Protein AF-A0A0D2MSU4-F1 (afdb_monomer_lite)

Structure (mmCIF, N/CA/C/O backbone):
data_AF-A0A0D2MSU4-F1
#
_entry.id   AF-A0A0D2MSU4-F1
#
loop_
_atom_site.group_PDB
_atom_site.id
_atom_site.type_symbol
_atom_site.label_atom_id
_atom_site.label_alt_id
_atom_site.label_comp_id
_atom_site.label_asym_id
_atom_site.label_entity_id
_atom_site.label_seq_id
_atom_site.pdbx_PDB_ins_code
_atom_site.Cartn_x
_atom_site.Cartn_y
_atom_site.Cartn_z
_atom_site.occupancy
_atom_site.B_iso_or_equiv
_atom_site.auth_seq_id
_atom_site.auth_comp_id
_atom_site.auth_asym_id
_atom_site.auth_atom_id
_atom_site.pdbx_PDB_model_num
ATOM 1 N N . MET A 1 1 ? -20.480 -13.169 11.566 1.00 88.62 1 MET A N 1
ATOM 2 C CA . MET A 1 1 ? -20.656 -11.950 12.382 1.00 88.62 1 MET A CA 1
ATOM 3 C C . MET A 1 1 ? -21.641 -11.047 11.674 1.00 88.62 1 MET A C 1
ATOM 5 O O . MET A 1 1 ? -21.596 -10.986 10.453 1.00 88.62 1 MET A O 1
ATOM 9 N N . VAL A 1 2 ? -22.522 -10.389 12.413 1.00 90.00 2 VAL A N 1
ATOM 10 C CA . VAL A 1 2 ? -23.529 -9.470 11.877 1.00 90.00 2 VAL A CA 1
ATOM 11 C C . VAL A 1 2 ? -23.291 -8.099 12.491 1.00 90.00 2 VAL A C 1
ATOM 13 O O . VAL A 1 2 ? -23.086 -8.006 13.702 1.00 90.00 2 VAL A O 1
ATOM 16 N N . ILE A 1 3 ? -23.256 -7.065 11.654 1.00 89.81 3 ILE A N 1
ATOM 17 C CA . ILE A 1 3 ? -22.955 -5.690 12.057 1.00 89.81 3 ILE A CA 1
ATOM 18 C C . ILE A 1 3 ? -24.075 -4.762 11.588 1.00 89.81 3 ILE A C 1
ATOM 20 O O . ILE A 1 3 ? -24.537 -4.867 10.451 1.00 89.81 3 ILE A O 1
ATOM 24 N N . ASP A 1 4 ? -24.488 -3.847 12.463 1.00 87.75 4 ASP A N 1
ATOM 25 C CA . ASP A 1 4 ? -25.477 -2.815 12.147 1.00 87.75 4 ASP A CA 1
ATOM 26 C C . ASP A 1 4 ? -24.886 -1.657 11.313 1.00 87.75 4 ASP A C 1
ATOM 28 O O . ASP A 1 4 ? -23.674 -1.535 11.120 1.00 87.75 4 ASP A O 1
ATOM 32 N N . LYS A 1 5 ? -25.729 -0.726 10.856 1.00 83.56 5 LYS A N 1
ATOM 33 C CA . LYS A 1 5 ? -25.288 0.471 10.108 1.00 83.56 5 LYS A CA 1
ATOM 34 C C . LYS A 1 5 ? -24.359 1.417 10.890 1.00 83.56 5 LYS A C 1
ATOM 36 O O . LYS A 1 5 ? -23.713 2.274 10.288 1.00 83.56 5 LYS A O 1
ATOM 41 N N . LYS A 1 6 ? -24.319 1.307 12.222 1.00 84.56 6 LYS A N 1
ATOM 42 C CA . LYS A 1 6 ? -23.484 2.116 13.125 1.00 84.56 6 LYS A CA 1
ATOM 43 C C . LYS A 1 6 ? -22.142 1.441 13.435 1.00 84.56 6 LYS A C 1
ATOM 45 O O . LYS A 1 6 ? -21.287 2.080 14.041 1.00 84.56 6 LYS A O 1
ATOM 50 N N . GLY A 1 7 ? -21.932 0.197 13.002 1.00 87.31 7 GLY A N 1
ATOM 51 C CA . GLY A 1 7 ? -20.722 -0.571 13.277 1.00 87.31 7 GLY A CA 1
ATOM 52 C C . GLY A 1 7 ? -20.776 -1.398 14.562 1.00 87.31 7 GLY A C 1
ATOM 53 O O . GLY A 1 7 ? -19.729 -1.868 14.999 1.00 87.31 7 GLY A O 1
ATOM 54 N N . ARG A 1 8 ? -21.943 -1.592 15.182 1.00 90.69 8 ARG A N 1
ATOM 55 C CA . ARG A 1 8 ? -22.113 -2.440 16.374 1.00 90.69 8 ARG A CA 1
ATOM 56 C C . ARG A 1 8 ? -22.271 -3.898 15.977 1.00 90.69 8 ARG A C 1
ATOM 58 O O . ARG A 1 8 ? -22.972 -4.210 15.014 1.00 90.69 8 ARG A O 1
ATOM 65 N N . ILE A 1 9 ? -21.629 -4.790 16.723 1.00 92.25 9 ILE A N 1
ATOM 66 C CA . ILE A 1 9 ? -21.675 -6.228 16.463 1.00 92.25 9 ILE A CA 1
ATOM 67 C C . ILE A 1 9 ? -22.970 -6.788 17.057 1.00 92.25 9 ILE A C 1
ATOM 69 O O . ILE A 1 9 ? -23.036 -7.048 18.246 1.00 92.25 9 ILE A O 1
ATOM 73 N N . GLN A 1 10 ? -24.003 -7.007 16.243 1.00 91.25 10 GLN A N 1
ATOM 74 C CA . GLN A 1 10 ? -25.264 -7.585 16.730 1.00 91.25 10 GLN A CA 1
ATOM 75 C C . GLN A 1 10 ? -25.135 -9.079 17.046 1.00 91.25 10 GLN A C 1
ATOM 77 O O . GLN A 1 10 ? -25.760 -9.590 17.969 1.00 91.25 10 GLN A O 1
ATOM 82 N N . TYR A 1 11 ? -24.315 -9.795 16.272 1.00 90.81 11 TYR A N 1
ATOM 83 C CA . TYR A 1 11 ? -24.129 -11.232 16.441 1.00 90.81 11 TYR A CA 1
ATOM 84 C C . TYR A 1 11 ? -22.709 -11.662 16.084 1.00 90.81 11 TYR A C 1
ATOM 86 O O . TYR A 1 11 ? -22.161 -11.288 15.041 1.00 90.81 11 TYR A O 1
ATOM 94 N N . ALA A 1 12 ? -22.131 -12.539 16.900 1.00 91.69 12 ALA A N 1
ATOM 95 C CA . ALA A 1 12 ? -20.870 -13.204 16.620 1.00 91.69 12 ALA A CA 1
ATOM 96 C C . ALA A 1 12 ? -20.952 -14.689 16.984 1.00 91.69 12 ALA A C 1
ATOM 98 O O . ALA A 1 12 ? -21.490 -15.073 18.016 1.00 91.69 12 ALA A O 1
ATOM 99 N N . THR A 1 13 ? -20.380 -15.534 16.131 1.00 93.06 13 THR A N 1
ATOM 100 C CA . THR A 1 13 ? -20.269 -16.974 16.392 1.00 93.06 13 THR A CA 1
ATOM 101 C C . THR A 1 13 ? -19.260 -17.241 17.509 1.00 93.06 13 THR A C 1
ATOM 103 O O . THR A 1 13 ? -18.229 -16.564 17.569 1.00 93.06 13 THR A O 1
ATOM 106 N N . SER A 1 14 ? -19.460 -18.301 18.294 1.00 93.38 14 SER A N 1
ATOM 107 C CA . SER A 1 14 ? -18.513 -18.735 19.337 1.00 93.38 14 SER A CA 1
ATOM 108 C C . SER A 1 14 ? -17.107 -19.047 18.800 1.00 93.38 14 SER A C 1
ATOM 110 O O . SER A 1 14 ? -16.115 -18.834 19.495 1.00 93.38 14 SER A O 1
ATOM 112 N N . ALA A 1 15 ? -16.990 -19.514 17.551 1.00 92.75 15 ALA A N 1
ATOM 113 C CA . ALA A 1 15 ? -15.703 -19.727 16.885 1.00 92.75 15 ALA A CA 1
ATOM 114 C C . ALA A 1 15 ? -14.920 -18.412 16.711 1.00 92.75 15 ALA A C 1
ATOM 116 O O . ALA A 1 15 ? -13.762 -18.331 17.109 1.00 92.75 15 ALA A O 1
ATOM 117 N N . LEU A 1 16 ? -15.574 -17.365 16.197 1.00 91.81 16 LEU A N 1
ATOM 118 C CA . LEU A 1 16 ? -14.992 -16.023 16.075 1.00 91.81 16 LEU A CA 1
ATOM 119 C C . LEU A 1 16 ? -14.619 -15.427 17.441 1.00 91.81 16 LEU A C 1
ATOM 121 O O . LEU A 1 16 ? -13.553 -14.833 17.576 1.00 91.81 16 LEU A O 1
ATOM 125 N N . ALA A 1 17 ? -15.474 -15.605 18.450 1.00 93.31 17 ALA A N 1
ATOM 126 C CA . ALA A 1 17 ? -15.225 -15.117 19.804 1.00 93.31 17 ALA A CA 1
ATOM 127 C C . ALA A 1 17 ? -13.957 -15.746 20.411 1.00 93.31 17 ALA A C 1
ATOM 129 O O . ALA A 1 17 ? -13.040 -15.025 20.807 1.00 93.31 17 ALA A O 1
ATOM 130 N N . ARG A 1 18 ? -13.837 -17.082 20.348 1.00 93.31 18 ARG A N 1
ATOM 131 C CA . ARG A 1 18 ? -12.620 -17.815 20.746 1.00 93.31 18 ARG A CA 1
ATOM 132 C C . ARG A 1 18 ? -11.392 -17.360 19.968 1.00 93.31 18 ARG A C 1
ATOM 134 O O . ARG A 1 18 ? -10.329 -17.168 20.547 1.00 93.31 18 ARG A O 1
ATOM 141 N N . MET A 1 19 ? -11.548 -17.156 18.664 1.00 91.19 19 MET A N 1
ATOM 142 C CA . MET A 1 19 ? -10.471 -16.723 17.783 1.00 91.19 19 MET A CA 1
ATOM 143 C C . MET A 1 19 ? -9.915 -15.340 18.174 1.00 91.19 19 MET A C 1
ATOM 145 O O . MET A 1 19 ? -8.698 -15.151 18.194 1.00 91.19 19 MET A O 1
ATOM 149 N N . LEU A 1 20 ? -10.792 -14.393 18.523 1.00 92.69 20 LEU A N 1
ATOM 150 C CA . LEU A 1 20 ? -10.414 -13.048 18.971 1.00 92.69 20 LEU A CA 1
ATOM 151 C C . LEU A 1 20 ? -10.059 -12.976 20.467 1.00 92.69 20 LEU A C 1
ATOM 153 O O . LEU A 1 20 ? -9.524 -11.964 20.915 1.00 92.69 20 LEU A O 1
ATOM 157 N N . GLY A 1 21 ? -10.323 -14.034 21.235 1.00 93.81 21 GLY A N 1
ATOM 158 C CA . GLY A 1 21 ? -10.077 -14.075 22.677 1.00 93.81 21 GLY A CA 1
ATOM 159 C C . GLY A 1 21 ? -11.101 -13.295 23.506 1.00 93.81 21 GLY A C 1
ATOM 160 O O . GLY A 1 21 ? -10.775 -12.870 24.608 1.00 93.81 21 GLY A O 1
ATOM 161 N N . TYR A 1 22 ? -12.318 -13.095 22.990 1.00 94.62 22 TYR A N 1
ATOM 162 C CA . TYR A 1 22 ? -13.421 -12.480 23.734 1.00 94.62 22 TYR A CA 1
ATOM 163 C C . TYR A 1 22 ? -14.465 -13.536 24.128 1.00 94.62 22 TYR A C 1
ATOM 165 O O . TYR A 1 22 ? -14.762 -14.428 23.330 1.00 94.62 22 TYR A O 1
ATOM 173 N N . PRO A 1 23 ? -15.102 -13.419 25.305 1.00 94.00 23 PRO A N 1
ATOM 174 C CA . PRO A 1 23 ? -16.385 -14.059 25.574 1.00 94.00 23 PRO A CA 1
ATOM 175 C C . PRO A 1 23 ? -17.420 -13.650 24.517 1.00 94.00 23 PRO A C 1
ATOM 177 O O . PRO A 1 23 ? -17.495 -12.478 24.145 1.00 94.00 23 PRO A O 1
ATOM 180 N N . THR A 1 24 ? -18.256 -14.582 24.050 1.00 92.69 24 THR A N 1
ATOM 181 C CA . THR A 1 24 ? -19.247 -14.311 22.987 1.00 92.69 24 THR A CA 1
ATOM 182 C C . THR A 1 24 ? -20.182 -13.154 23.345 1.00 92.69 24 THR A C 1
ATOM 184 O O . THR A 1 24 ? -20.391 -12.271 22.519 1.00 92.69 24 THR A O 1
ATOM 187 N N . ALA A 1 25 ? -20.669 -13.118 24.593 1.00 91.81 25 ALA A N 1
ATOM 188 C CA . ALA A 1 25 ? -21.523 -12.043 25.098 1.00 91.81 25 ALA A CA 1
ATOM 189 C C . ALA A 1 25 ? -20.804 -10.684 25.118 1.00 91.81 25 ALA A C 1
ATOM 191 O O . ALA A 1 25 ? -21.402 -9.658 24.806 1.00 91.81 25 ALA A O 1
ATOM 192 N N . GLN A 1 26 ? -19.505 -10.672 25.438 1.00 93.56 26 GLN A N 1
ATOM 193 C CA . GLN A 1 26 ? -18.707 -9.451 25.394 1.00 93.56 26 GLN A CA 1
ATOM 194 C C . GLN A 1 26 ? -18.516 -8.982 23.951 1.00 93.56 26 GLN A C 1
ATOM 196 O O . GLN A 1 26 ? -18.677 -7.799 23.678 1.00 93.56 26 GLN A O 1
ATOM 201 N N . LEU A 1 27 ? -18.225 -9.894 23.019 1.00 92.38 27 LEU A N 1
ATOM 202 C CA . LEU A 1 27 ? -17.990 -9.549 21.618 1.00 92.38 27 LEU A CA 1
ATOM 203 C C . LEU A 1 27 ? -19.222 -8.914 20.951 1.00 92.38 27 LEU A C 1
ATOM 205 O O . LEU A 1 27 ? -19.061 -7.976 20.178 1.00 92.38 27 LEU A O 1
ATOM 209 N N . SER A 1 28 ? -20.437 -9.367 21.276 1.00 91.69 28 SER A N 1
ATOM 210 C CA . SER A 1 28 ? -21.687 -8.740 20.809 1.00 91.69 28 SER A CA 1
ATOM 211 C C . SER A 1 28 ? -21.981 -7.370 21.436 1.00 91.69 28 SER A C 1
ATOM 213 O O . SER A 1 28 ? -22.859 -6.652 20.978 1.00 91.69 28 SER A O 1
ATOM 215 N N . MET A 1 29 ? -21.267 -6.979 22.493 1.00 91.12 29 MET A N 1
ATOM 216 C CA . MET A 1 29 ? -21.374 -5.632 23.069 1.00 91.12 29 MET A CA 1
ATOM 217 C C . MET A 1 29 ? -20.317 -4.669 22.513 1.00 91.12 29 MET A C 1
ATOM 219 O O . MET A 1 29 ? -20.349 -3.477 22.819 1.00 91.12 29 MET A O 1
ATOM 223 N N . LEU A 1 30 ? -19.376 -5.162 21.702 1.00 92.75 30 LEU A N 1
ATOM 224 C CA . LEU A 1 30 ? -18.319 -4.348 21.112 1.00 92.75 30 LEU A CA 1
ATOM 225 C C . LEU A 1 30 ? -18.748 -3.724 19.779 1.00 92.75 30 LEU A C 1
ATOM 227 O O . LEU A 1 30 ? -19.584 -4.233 19.030 1.00 92.75 30 LEU A O 1
ATOM 231 N N . GLU A 1 31 ? -18.099 -2.611 19.454 1.00 91.38 31 GLU A N 1
ATOM 232 C CA . GLU A 1 31 ? -18.124 -2.038 18.113 1.00 91.38 31 GLU A CA 1
ATOM 233 C C . GLU A 1 31 ? -17.025 -2.656 17.243 1.00 91.38 31 GLU A C 1
ATOM 235 O O . GLU A 1 31 ? -15.963 -3.053 17.728 1.00 91.38 31 GLU A O 1
ATOM 240 N N . LEU A 1 32 ? -17.230 -2.660 15.925 1.00 90.25 32 LEU A N 1
ATOM 241 C CA . LEU A 1 32 ? -16.237 -3.089 14.940 1.00 90.25 32 LEU A CA 1
ATOM 242 C C . LEU A 1 32 ? -14.903 -2.347 15.115 1.00 90.25 32 LEU A C 1
ATOM 244 O O . LEU A 1 32 ? -13.836 -2.931 14.949 1.00 90.25 32 LEU A O 1
ATOM 248 N N . SER A 1 33 ? -14.961 -1.068 15.490 1.00 89.69 33 SER A N 1
ATOM 249 C CA . SER A 1 33 ? -13.788 -0.229 15.750 1.00 89.69 33 SER A CA 1
ATOM 250 C C . SER A 1 33 ? -12.893 -0.768 16.876 1.00 89.69 33 SER A C 1
ATOM 252 O O . SER A 1 33 ? -11.695 -0.493 16.867 1.00 89.69 33 SER A O 1
ATOM 254 N N . ALA A 1 34 ? -13.442 -1.560 17.806 1.00 89.88 34 ALA A N 1
ATOM 255 C CA . ALA A 1 34 ? -12.707 -2.157 18.919 1.00 89.88 34 ALA A CA 1
ATOM 256 C C . ALA A 1 34 ? -11.925 -3.418 18.520 1.00 89.88 34 ALA A C 1
ATOM 258 O O . ALA A 1 34 ? -10.926 -3.732 19.155 1.00 89.88 34 ALA A O 1
ATOM 259 N N . ILE A 1 35 ? -12.347 -4.123 17.465 1.00 91.94 35 ILE A N 1
ATOM 260 C CA . ILE A 1 35 ? -11.702 -5.360 16.981 1.00 91.94 35 ILE A CA 1
ATOM 261 C C . ILE A 1 35 ? -10.887 -5.145 15.699 1.00 91.94 35 ILE A C 1
ATOM 263 O O . ILE A 1 35 ? -10.420 -6.101 15.079 1.00 91.94 35 ILE A O 1
ATOM 267 N N . VAL A 1 36 ? -10.708 -3.890 15.282 1.00 91.62 36 VAL A N 1
ATOM 268 C CA . VAL A 1 36 ? -9.938 -3.502 14.098 1.00 91.62 36 VAL A CA 1
ATOM 269 C C . VAL A 1 36 ? -8.797 -2.573 14.528 1.00 91.62 36 VAL A C 1
ATOM 271 O O . VAL A 1 36 ? -9.050 -1.558 15.177 1.00 91.62 36 VAL A O 1
ATOM 274 N N . PRO A 1 37 ? -7.536 -2.863 14.157 1.00 90.50 37 PRO A N 1
ATOM 275 C CA . PRO A 1 37 ? -6.403 -2.052 14.570 1.00 90.50 37 PRO A CA 1
ATOM 276 C C . PRO A 1 37 ? -6.451 -0.634 13.962 1.00 90.50 37 PRO A C 1
ATOM 278 O O . PRO A 1 37 ? -6.995 -0.429 12.868 1.00 90.50 37 PRO A O 1
ATOM 281 N N . PRO A 1 38 ? -5.851 0.367 14.629 1.00 89.19 38 PRO A N 1
ATOM 282 C CA . PRO A 1 38 ? -5.642 1.690 14.047 1.00 89.19 38 PRO A CA 1
ATOM 283 C C . PRO A 1 38 ? -4.793 1.629 12.764 1.00 89.19 38 PRO A C 1
ATOM 285 O O . PRO A 1 38 ? -3.900 0.787 12.679 1.00 89.19 38 PRO A O 1
ATOM 288 N N . PRO A 1 39 ? -5.014 2.518 11.775 1.00 90.56 39 PRO A N 1
ATOM 289 C CA . PRO A 1 39 ? -6.011 3.592 11.731 1.00 90.56 39 PRO A CA 1
ATOM 290 C C . PRO A 1 39 ? -7.396 3.106 11.279 1.00 90.56 39 PRO A C 1
ATOM 292 O O . PRO A 1 39 ? -8.356 3.876 11.260 1.00 90.56 39 PRO A O 1
ATOM 295 N N . TYR A 1 40 ? -7.513 1.843 10.867 1.00 90.19 40 TYR A N 1
ATOM 296 C CA . TYR A 1 40 ? -8.714 1.336 10.220 1.00 90.19 40 TYR A CA 1
ATOM 297 C C . TYR A 1 40 ? -9.932 1.433 11.138 1.00 90.19 40 TYR A C 1
ATOM 299 O O . TYR A 1 40 ? -10.975 1.879 10.667 1.00 90.19 40 TYR A O 1
ATOM 307 N N . GLY A 1 41 ? -9.812 1.125 12.433 1.00 88.94 41 GLY A N 1
ATOM 308 C CA . GLY A 1 41 ? -10.921 1.257 13.388 1.00 88.94 41 GLY A CA 1
ATOM 309 C C . GLY A 1 41 ? -11.545 2.662 13.409 1.00 88.94 41 GLY A C 1
ATOM 310 O O . GLY A 1 41 ? -12.767 2.795 13.414 1.00 88.94 41 GLY A O 1
ATOM 311 N N . GLN A 1 42 ? -10.726 3.716 13.315 1.00 89.62 42 GLN A N 1
ATOM 312 C CA . GLN A 1 42 ? -11.190 5.107 13.268 1.00 89.62 42 GLN A CA 1
ATOM 313 C C . GLN A 1 42 ? -11.759 5.512 11.898 1.00 89.62 42 GLN A C 1
ATOM 315 O O . GLN A 1 42 ? -12.607 6.399 11.825 1.00 89.62 42 GLN A O 1
ATOM 320 N N . LEU A 1 43 ? -11.297 4.885 10.811 1.00 88.31 43 LEU A N 1
ATOM 321 C CA . LEU A 1 43 ? -11.725 5.194 9.440 1.00 88.31 43 LEU A CA 1
ATOM 322 C C . LEU A 1 43 ? -13.032 4.485 9.035 1.00 88.31 43 LEU A C 1
ATOM 324 O O . LEU A 1 43 ? -13.739 4.966 8.145 1.00 88.31 43 LEU A O 1
ATOM 328 N N . HIS A 1 44 ? -13.385 3.375 9.692 1.00 86.25 44 HIS A N 1
ATOM 329 C CA . HIS A 1 44 ? -14.558 2.557 9.355 1.00 86.25 44 HIS A CA 1
ATOM 330 C C . HIS A 1 44 ? -15.902 3.304 9.337 1.00 86.25 44 HIS A C 1
ATOM 332 O O . HIS A 1 44 ? -16.656 3.077 8.390 1.00 86.25 44 HIS A O 1
ATOM 338 N N . PRO A 1 45 ? -16.210 4.240 10.258 1.00 84.25 45 PRO A N 1
ATOM 339 C CA . PRO A 1 45 ? -17.454 5.010 10.182 1.00 84.25 45 PRO A CA 1
ATOM 340 C C . PRO A 1 45 ? -17.618 5.781 8.862 1.00 84.25 45 PRO A C 1
ATOM 342 O O . PRO A 1 45 ? -18.737 5.980 8.395 1.00 84.25 45 PRO A O 1
ATOM 345 N N . GLY A 1 46 ? -16.513 6.206 8.237 1.00 82.38 46 GLY A N 1
ATOM 346 C CA . GLY A 1 46 ? -16.534 6.815 6.905 1.00 82.38 46 GLY A CA 1
ATOM 347 C C . GLY A 1 46 ? -16.798 5.792 5.799 1.00 82.38 46 GLY A C 1
ATOM 348 O O . GLY A 1 46 ? -17.576 6.060 4.889 1.00 82.38 46 GLY A O 1
ATOM 349 N N . TYR A 1 47 ? -16.203 4.601 5.898 1.00 82.44 47 TYR A N 1
ATOM 350 C CA . TYR A 1 47 ? -16.380 3.528 4.915 1.00 82.44 47 TYR A CA 1
ATOM 351 C C . TYR A 1 47 ? -17.789 2.924 4.921 1.00 82.44 47 TYR A C 1
ATOM 353 O O . TYR A 1 47 ? -18.287 2.550 3.862 1.00 82.44 47 TYR A O 1
ATOM 361 N N . MET A 1 48 ? -18.455 2.875 6.078 1.00 80.25 48 MET A N 1
ATOM 362 C CA . MET A 1 48 ? -19.821 2.343 6.194 1.00 80.25 48 MET A CA 1
ATOM 363 C C . MET A 1 48 ? -20.885 3.246 5.551 1.00 80.25 48 MET A C 1
ATOM 365 O O . MET A 1 48 ? -21.948 2.761 5.178 1.00 80.25 48 MET A O 1
ATOM 369 N N . LYS A 1 49 ? -20.599 4.540 5.352 1.00 79.44 49 LYS A N 1
ATOM 370 C CA . LYS A 1 49 ? -21.502 5.463 4.639 1.00 79.44 49 LYS A CA 1
ATOM 371 C C . LYS A 1 49 ? -21.464 5.291 3.118 1.00 79.44 49 LYS A C 1
ATOM 373 O O . LYS A 1 49 ? -22.419 5.647 2.442 1.00 79.44 49 LYS A O 1
ATOM 378 N N . ASP A 1 50 ? -20.372 4.739 2.592 1.00 70.12 50 ASP A N 1
ATOM 379 C CA . ASP A 1 50 ? -20.058 4.666 1.159 1.00 70.12 50 ASP A CA 1
ATOM 380 C C . ASP A 1 50 ? -20.125 3.218 0.617 1.00 70.12 50 ASP A C 1
ATOM 382 O O . ASP A 1 50 ? -19.437 2.855 -0.340 1.00 70.12 50 ASP A O 1
ATOM 386 N N . LEU A 1 51 ? -20.956 2.357 1.218 1.00 72.00 51 LEU A N 1
ATOM 387 C CA . LEU A 1 51 ? -21.038 0.934 0.853 1.00 72.00 51 LEU A CA 1
ATOM 388 C C . LEU A 1 51 ? -21.597 0.680 -0.560 1.00 72.00 51 LEU A C 1
ATOM 390 O O . LEU A 1 51 ? -21.309 -0.368 -1.140 1.00 72.00 51 LEU A O 1
ATOM 394 N N . SER A 1 52 ? -22.336 1.631 -1.140 1.00 63.34 52 SER A N 1
ATOM 395 C CA . SER A 1 52 ? -22.908 1.522 -2.492 1.00 63.34 52 SER A CA 1
ATOM 396 C C . SER A 1 52 ? -21.868 1.618 -3.611 1.00 63.34 52 SER A C 1
ATOM 398 O O . SER A 1 52 ? -22.106 1.136 -4.716 1.00 63.34 52 SER A O 1
ATOM 400 N N . LYS A 1 53 ? -20.700 2.215 -3.346 1.00 76.88 53 LYS A N 1
ATOM 401 C CA . LYS A 1 53 ? -19.628 2.331 -4.340 1.00 76.88 53 LYS A CA 1
ATOM 402 C C . LYS A 1 53 ? -18.893 0.993 -4.487 1.00 76.88 53 LYS A C 1
ATOM 404 O O . LYS A 1 53 ? -18.716 0.289 -3.479 1.00 76.88 53 LYS A O 1
ATOM 409 N N . PRO A 1 54 ? -18.423 0.652 -5.706 1.00 78.25 54 PRO A N 1
ATOM 410 C CA . PRO A 1 54 ? -17.548 -0.495 -5.895 1.00 78.25 54 PRO A CA 1
ATOM 411 C C . PRO A 1 54 ? -16.335 -0.344 -4.968 1.00 78.25 54 PRO A C 1
ATOM 413 O O . PRO A 1 54 ? -15.755 0.746 -4.888 1.00 78.25 54 PRO A O 1
ATOM 416 N N . PRO A 1 55 ? -15.983 -1.390 -4.203 1.00 78.50 55 PRO A N 1
ATOM 417 C CA . PRO A 1 55 ? -14.915 -1.279 -3.230 1.00 78.50 55 PRO A CA 1
ATOM 418 C C . PRO A 1 55 ? -13.576 -1.030 -3.938 1.00 78.50 55 PRO A C 1
ATOM 420 O O . PRO A 1 55 ? -13.312 -1.653 -4.968 1.00 78.50 55 PRO A O 1
ATOM 423 N N . PRO A 1 56 ? -12.709 -0.151 -3.401 1.00 77.88 56 PRO A N 1
ATOM 424 C CA . PRO A 1 56 ? -11.365 -0.011 -3.940 1.00 77.88 56 PRO A CA 1
ATOM 425 C C . PRO A 1 56 ? -10.589 -1.332 -3.770 1.00 77.88 56 PRO A C 1
ATOM 427 O O . PRO A 1 56 ? -10.868 -2.067 -2.819 1.00 77.88 56 PRO A O 1
ATOM 430 N N . PRO A 1 57 ? -9.584 -1.625 -4.615 1.00 77.31 57 PRO A N 1
ATOM 431 C CA . PRO A 1 57 ? -8.811 -2.873 -4.550 1.00 77.31 57 PRO A CA 1
ATOM 432 C C . PRO A 1 57 ? -8.118 -3.120 -3.203 1.00 77.31 57 PRO A C 1
ATOM 434 O O . PRO A 1 57 ? -7.995 -4.258 -2.770 1.00 77.31 57 PRO A O 1
ATOM 437 N N . SER A 1 58 ? -7.740 -2.052 -2.494 1.00 78.06 58 SER A N 1
ATOM 438 C CA . SER A 1 58 ? -7.185 -2.104 -1.131 1.00 78.06 58 SER A CA 1
ATOM 439 C C . SER A 1 58 ? -8.237 -2.327 -0.025 1.00 78.06 58 SER A C 1
ATOM 441 O O . SER A 1 58 ? -7.915 -2.282 1.160 1.00 78.06 58 SER A O 1
ATOM 443 N N . SER A 1 59 ? -9.516 -2.512 -0.366 1.00 81.81 59 SER A N 1
ATOM 444 C CA . SER A 1 59 ? -10.594 -2.739 0.603 1.00 81.81 59 SER A CA 1
ATOM 445 C C . SER A 1 59 ? -10.693 -4.204 1.021 1.00 81.81 59 SER A C 1
ATOM 447 O O . SER A 1 59 ? -10.579 -5.112 0.203 1.00 81.81 59 SER A O 1
ATOM 449 N N . CYS A 1 60 ? -11.085 -4.441 2.274 1.00 80.88 60 CYS A N 1
ATOM 450 C CA . CYS A 1 60 ? -11.483 -5.767 2.752 1.00 80.88 60 CYS A CA 1
ATOM 451 C C . CYS A 1 60 ? -12.628 -6.389 1.933 1.00 80.88 60 CYS A C 1
ATOM 453 O O . CYS A 1 60 ? -12.693 -7.605 1.779 1.00 80.88 60 CYS A O 1
ATOM 455 N N . ARG A 1 61 ? -13.499 -5.554 1.347 1.00 82.81 61 ARG A N 1
ATOM 456 C CA . ARG A 1 61 ? -14.603 -5.973 0.470 1.00 82.81 61 ARG A CA 1
ATOM 457 C C . ARG A 1 61 ? -14.126 -6.541 -0.870 1.00 82.81 61 ARG A C 1
ATOM 459 O O . ARG A 1 61 ? -14.893 -7.241 -1.516 1.00 82.81 61 ARG A O 1
ATOM 466 N N . ALA A 1 62 ? -12.891 -6.249 -1.279 1.00 78.38 62 ALA A N 1
ATOM 467 C CA . ALA A 1 62 ? -12.279 -6.808 -2.484 1.00 78.38 62 ALA A CA 1
ATOM 468 C C . ALA A 1 62 ? -11.641 -8.193 -2.239 1.00 78.38 62 ALA A C 1
ATOM 470 O O . ALA A 1 62 ? -11.004 -8.740 -3.134 1.00 78.38 62 ALA A O 1
ATOM 471 N N . GLY A 1 63 ? -11.795 -8.770 -1.037 1.00 75.69 63 GLY A N 1
ATOM 472 C CA . GLY A 1 63 ? -11.204 -10.063 -0.673 1.00 75.69 63 GLY A CA 1
ATOM 473 C C . GLY A 1 63 ? -9.754 -9.974 -0.185 1.00 75.69 63 GLY A C 1
ATOM 474 O O . GLY A 1 63 ? -9.081 -11.000 -0.071 1.00 75.69 63 GLY A O 1
ATOM 475 N N . GLY A 1 64 ? -9.266 -8.766 0.114 1.00 77.31 64 GLY A N 1
ATOM 476 C CA . GLY A 1 64 ? -7.962 -8.561 0.740 1.00 77.31 64 GLY A CA 1
ATOM 477 C C . GLY A 1 64 ? -7.894 -9.160 2.148 1.00 77.31 64 GLY A C 1
ATOM 478 O O . GLY A 1 64 ? -8.895 -9.206 2.872 1.00 77.31 64 GLY A O 1
ATOM 479 N N . VAL A 1 65 ? -6.703 -9.612 2.545 1.00 82.69 65 VAL A N 1
ATOM 480 C CA . VAL A 1 65 ? -6.443 -10.046 3.923 1.00 82.69 65 VAL A CA 1
ATOM 481 C C . VAL A 1 65 ? -6.323 -8.806 4.803 1.00 82.69 65 VAL A C 1
ATOM 483 O O . VAL A 1 65 ? -5.529 -7.909 4.531 1.00 82.69 65 VAL A O 1
ATOM 486 N N . VAL A 1 66 ? -7.111 -8.757 5.870 1.00 87.38 66 VAL A N 1
ATOM 487 C CA . VAL A 1 66 ? -7.077 -7.694 6.875 1.00 87.38 66 VAL A CA 1
ATOM 488 C C . VAL A 1 66 ? -6.541 -8.206 8.198 1.00 87.38 66 VAL A C 1
ATOM 490 O O . VAL A 1 66 ? -6.530 -9.404 8.459 1.00 87.38 66 VAL A O 1
ATOM 493 N N . ARG A 1 67 ? -6.131 -7.281 9.063 1.00 89.69 67 ARG A N 1
ATOM 494 C CA . ARG A 1 67 ? -5.738 -7.584 10.439 1.00 89.69 67 ARG A CA 1
ATOM 495 C C . ARG A 1 67 ? -6.912 -7.289 11.370 1.00 89.69 67 ARG A C 1
ATOM 497 O O . ARG A 1 67 ? -7.447 -6.185 11.340 1.00 89.69 67 ARG A O 1
ATOM 504 N N . LEU A 1 68 ? -7.295 -8.259 12.191 1.00 91.31 68 LEU A N 1
ATOM 505 C CA . LEU A 1 68 ? -8.211 -8.082 13.319 1.00 91.31 68 LEU A CA 1
ATOM 506 C C . LEU A 1 68 ? -7.409 -8.001 14.616 1.00 91.31 68 LEU A C 1
ATOM 508 O O . LEU A 1 68 ? -6.333 -8.587 14.712 1.00 91.31 68 LEU A O 1
ATOM 512 N N . MET A 1 69 ? -7.913 -7.274 15.604 1.00 92.75 69 MET A N 1
ATOM 513 C CA . MET A 1 69 ? -7.284 -7.126 16.912 1.00 92.75 69 MET A CA 1
ATOM 514 C C . MET A 1 69 ? -7.937 -8.083 17.910 1.00 92.75 69 MET A C 1
ATOM 516 O O . MET A 1 69 ? -9.159 -8.113 18.048 1.00 92.75 69 MET A O 1
ATOM 520 N N . ARG A 1 70 ? -7.110 -8.880 18.584 1.00 93.44 70 ARG A N 1
ATOM 521 C CA . ARG A 1 70 ? -7.521 -9.766 19.673 1.00 93.44 70 ARG A CA 1
ATOM 522 C C . ARG A 1 70 ? -7.643 -8.990 20.985 1.00 93.44 70 ARG A C 1
ATOM 524 O O . ARG A 1 70 ? -7.061 -7.916 21.132 1.00 93.44 70 ARG A O 1
ATOM 531 N N . ALA A 1 71 ? -8.312 -9.583 21.972 1.00 91.94 71 ALA A N 1
ATOM 532 C CA . ALA A 1 71 ? -8.475 -9.012 23.311 1.00 91.94 71 ALA A CA 1
ATOM 533 C C . ALA A 1 71 ? -7.146 -8.692 24.018 1.00 91.94 71 ALA A C 1
ATOM 535 O O . ALA A 1 71 ? -7.061 -7.726 24.768 1.00 91.94 71 ALA A O 1
ATOM 536 N N . ASN A 1 72 ? -6.089 -9.459 23.736 1.00 90.44 72 ASN A N 1
ATOM 537 C CA . ASN A 1 72 ? -4.741 -9.234 24.270 1.00 90.44 72 ASN A CA 1
ATOM 538 C C . ASN A 1 72 ? -3.935 -8.156 23.511 1.00 90.44 72 ASN A C 1
ATOM 540 O O . ASN A 1 72 ? -2.755 -7.965 23.791 1.00 90.44 72 ASN A O 1
ATOM 544 N N . GLY A 1 73 ? -4.530 -7.490 22.515 1.00 86.75 73 GLY A N 1
ATOM 545 C CA . GLY A 1 73 ? -3.874 -6.478 21.684 1.00 86.75 73 GLY A CA 1
ATOM 546 C C . GLY A 1 73 ? -3.031 -7.030 20.527 1.00 86.75 73 GLY A C 1
ATOM 547 O O . GLY A 1 73 ? -2.549 -6.246 19.706 1.00 86.75 73 GLY A O 1
ATOM 548 N N . ALA A 1 74 ? -2.870 -8.352 20.408 1.00 88.56 74 ALA A N 1
ATOM 549 C CA . ALA A 1 74 ? -2.216 -8.958 19.252 1.00 88.56 74 ALA A CA 1
ATOM 550 C C . ALA A 1 74 ? -3.102 -8.842 18.003 1.00 88.56 74 ALA A C 1
ATOM 552 O O . ALA A 1 74 ? -4.331 -8.894 18.081 1.00 88.56 74 ALA A O 1
ATOM 553 N N . THR A 1 75 ? -2.485 -8.716 16.830 1.00 89.19 75 THR A N 1
ATOM 554 C CA . THR A 1 75 ? -3.213 -8.723 15.557 1.00 89.19 75 THR A CA 1
ATOM 555 C C . THR A 1 75 ? -3.244 -10.112 14.948 1.00 89.19 75 THR A C 1
ATOM 557 O O . THR A 1 75 ? -2.293 -10.875 15.090 1.00 89.19 75 THR A O 1
ATOM 560 N N . MET A 1 76 ? -4.309 -10.423 14.216 1.00 88.12 76 MET A N 1
ATOM 561 C CA . MET A 1 76 ? -4.411 -11.654 13.449 1.00 88.12 76 MET A CA 1
ATOM 562 C C . MET A 1 76 ? -4.922 -11.424 12.025 1.00 88.12 76 MET A C 1
ATOM 564 O O . MET A 1 76 ? -5.891 -10.684 11.842 1.00 88.12 76 MET A O 1
ATOM 568 N N . PRO A 1 77 ? -4.305 -12.059 11.020 1.00 89.44 77 PRO A N 1
ATOM 569 C CA . PRO A 1 77 ? -4.760 -11.980 9.640 1.00 89.44 77 PRO A CA 1
ATOM 570 C C . PRO A 1 77 ? -6.070 -12.755 9.426 1.00 89.44 77 PRO A C 1
ATOM 572 O O . PRO A 1 77 ? -6.228 -13.891 9.875 1.00 89.44 77 PRO A O 1
ATOM 575 N N . ALA A 1 78 ? -7.005 -12.147 8.701 1.00 88.75 78 ALA A N 1
ATOM 576 C CA . ALA A 1 78 ? -8.278 -12.743 8.321 1.00 88.75 78 ALA A CA 1
ATOM 577 C C . ALA A 1 78 ? -8.740 -12.238 6.946 1.00 88.75 78 ALA A C 1
ATOM 579 O O . ALA A 1 78 ? -8.524 -11.083 6.589 1.00 88.75 78 ALA A O 1
ATOM 580 N N . THR A 1 79 ? -9.416 -13.087 6.175 1.00 87.25 79 THR A N 1
ATOM 581 C CA . THR A 1 79 ? -10.161 -12.677 4.977 1.00 87.25 79 THR A CA 1
ATOM 582 C C . THR A 1 79 ? -11.624 -12.464 5.348 1.00 87.25 79 THR A C 1
ATOM 584 O O . THR A 1 79 ? -12.195 -13.249 6.108 1.00 87.25 79 THR A O 1
ATOM 587 N N . LEU A 1 80 ? -12.244 -11.421 4.794 1.00 86.88 80 LEU A N 1
ATOM 588 C CA . LEU A 1 80 ? -13.660 -11.132 5.002 1.00 86.88 80 LEU A CA 1
ATOM 589 C C . LEU A 1 80 ? -14.456 -11.394 3.724 1.00 86.88 80 LEU A C 1
ATOM 591 O O . LEU A 1 80 ? -14.115 -10.876 2.663 1.00 86.88 80 LEU A O 1
ATOM 595 N N . LYS A 1 81 ? -15.559 -12.137 3.838 1.00 84.25 81 LYS A N 1
ATOM 596 C CA . LYS A 1 81 ? -16.620 -12.156 2.824 1.00 84.25 81 LYS A CA 1
ATOM 597 C C . LYS A 1 81 ? -17.803 -11.373 3.376 1.00 84.25 81 LYS A C 1
ATOM 599 O O . LYS A 1 81 ? -18.325 -11.708 4.438 1.00 84.25 81 LYS A O 1
ATOM 604 N N . ILE A 1 82 ? -18.164 -10.299 2.682 1.00 85.19 82 ILE A N 1
ATOM 605 C CA . ILE A 1 82 ? -19.148 -9.322 3.148 1.00 85.19 82 ILE A CA 1
ATOM 606 C C . ILE A 1 82 ? -20.354 -9.374 2.217 1.00 85.19 82 ILE A C 1
ATOM 608 O O . ILE A 1 82 ? -20.212 -9.137 1.020 1.00 85.19 82 ILE A O 1
ATOM 612 N N . SER A 1 83 ? -21.528 -9.656 2.771 1.00 81.75 83 SER A N 1
ATOM 613 C CA . SER A 1 83 ? -22.817 -9.522 2.091 1.00 81.75 83 SER A CA 1
ATOM 614 C C . SER A 1 83 ? -23.667 -8.508 2.842 1.00 81.75 83 SER A C 1
ATOM 616 O O . SER A 1 83 ? -23.727 -8.522 4.069 1.00 81.75 83 SER A O 1
ATOM 618 N N . ILE A 1 84 ? -24.294 -7.596 2.108 1.00 79.12 84 ILE A N 1
ATOM 619 C CA . ILE A 1 84 ? -25.132 -6.541 2.678 1.00 79.12 84 ILE A CA 1
ATOM 620 C C . ILE A 1 84 ? -26.579 -6.938 2.408 1.00 79.12 84 ILE A C 1
ATOM 622 O O . ILE A 1 84 ? -26.938 -7.116 1.247 1.00 79.12 84 ILE A O 1
ATOM 626 N N . SER A 1 85 ? -27.379 -7.082 3.464 1.00 74.81 85 SER A N 1
ATOM 627 C CA . SER A 1 85 ? -28.831 -7.229 3.351 1.00 74.81 85 SER A CA 1
ATOM 628 C C . SER A 1 85 ? -29.501 -5.904 3.717 1.00 74.81 85 SER A C 1
ATOM 630 O O . SER A 1 85 ? -29.089 -5.238 4.670 1.00 74.81 85 SER A O 1
ATOM 632 N N . GLN A 1 86 ? -30.503 -5.498 2.935 1.00 66.06 86 GLN A N 1
ATOM 633 C CA . GLN A 1 86 ? -31.292 -4.277 3.146 1.00 66.06 86 GLN A CA 1
ATOM 634 C C . GLN A 1 86 ? -32.725 -4.591 3.608 1.00 66.06 86 GLN A C 1
ATOM 636 O O . GLN A 1 86 ? -33.658 -3.871 3.269 1.00 66.06 86 GLN A O 1
ATOM 641 N N . GLU A 1 87 ? -32.928 -5.660 4.375 1.00 56.19 87 GLU A N 1
ATOM 642 C CA . GLU A 1 87 ? -34.231 -5.927 4.993 1.00 56.19 87 GLU A CA 1
ATOM 643 C C . GLU A 1 87 ? -34.432 -5.022 6.220 1.00 56.19 87 GLU A C 1
ATOM 645 O O . GLU A 1 87 ? -33.884 -5.272 7.291 1.00 56.19 87 GLU A O 1
ATOM 650 N N . GLY A 1 88 ? -35.188 -3.931 6.045 1.00 58.31 88 GLY A N 1
ATOM 651 C CA . GLY A 1 88 ? -35.622 -2.998 7.100 1.00 58.31 88 GLY A CA 1
ATOM 652 C C . GLY A 1 88 ? -34.521 -2.084 7.655 1.00 58.31 88 GLY A C 1
ATOM 653 O O . GLY A 1 88 ? -34.613 -0.860 7.569 1.00 58.31 88 GLY A O 1
ATOM 654 N N . GLU A 1 89 ? -33.442 -2.664 8.179 1.00 62.62 89 GLU A N 1
ATOM 655 C CA . GLU A 1 89 ? -32.239 -1.968 8.630 1.00 62.62 89 GLU A CA 1
ATOM 656 C C . GLU A 1 89 ? -31.018 -2.561 7.909 1.00 62.62 89 GLU A C 1
ATOM 658 O O . GLU A 1 89 ? -30.809 -3.771 7.916 1.00 62.62 89 GLU A O 1
ATOM 663 N N . SER A 1 90 ? -30.214 -1.721 7.240 1.00 62.88 90 SER A N 1
ATOM 664 C CA . SER A 1 90 ? -29.042 -2.184 6.477 1.00 62.88 90 SER A CA 1
ATOM 665 C C . SER A 1 90 ? -28.083 -2.948 7.388 1.00 62.88 90 SER A C 1
ATOM 667 O O . SER A 1 90 ? -27.346 -2.338 8.170 1.00 62.88 90 SER A O 1
ATOM 669 N N . THR A 1 91 ? -28.061 -4.269 7.238 1.00 67.38 91 THR A N 1
ATOM 670 C CA . THR A 1 91 ? -27.316 -5.182 8.098 1.00 67.38 91 THR A CA 1
ATOM 671 C C . THR A 1 91 ? -26.225 -5.871 7.280 1.00 67.38 91 THR A C 1
ATOM 673 O O . THR A 1 91 ? -26.469 -6.449 6.218 1.00 67.38 91 THR A O 1
ATOM 676 N N . GLY A 1 92 ? -24.980 -5.770 7.745 1.00 74.19 92 GLY A N 1
ATOM 677 C CA . GLY A 1 92 ? -23.830 -6.409 7.116 1.00 74.19 92 GLY A CA 1
ATOM 678 C C . GLY A 1 92 ? -23.611 -7.805 7.685 1.00 74.19 92 GLY A C 1
ATOM 679 O O . GLY A 1 92 ? -23.336 -7.953 8.875 1.00 74.19 92 GLY A O 1
ATOM 680 N N . HIS A 1 93 ? -23.666 -8.834 6.843 1.00 69.94 93 HIS A N 1
ATOM 681 C CA . HIS A 1 93 ? -23.186 -10.166 7.190 1.00 69.94 93 HIS A CA 1
ATOM 682 C C . HIS A 1 93 ? -21.714 -10.286 6.799 1.00 69.94 93 HIS A C 1
ATOM 684 O O . HIS A 1 93 ? -21.326 -10.121 5.643 1.00 69.94 93 HIS A O 1
ATOM 690 N N . HIS A 1 94 ? -20.886 -10.594 7.790 1.00 78.75 94 HIS A N 1
ATOM 691 C CA . HIS A 1 94 ? -19.447 -10.749 7.658 1.00 78.75 94 HIS A CA 1
ATOM 692 C C . HIS A 1 94 ? -19.058 -12.184 8.007 1.00 78.75 94 HIS A C 1
ATOM 694 O O . HIS A 1 94 ? -19.163 -12.612 9.164 1.00 78.75 94 HIS A O 1
ATOM 700 N N . VAL A 1 95 ? -18.570 -12.924 7.016 1.00 79.50 95 VAL A N 1
ATOM 701 C CA . VAL A 1 95 ? -17.879 -14.197 7.231 1.00 79.50 95 VAL A CA 1
ATOM 702 C C . VAL A 1 95 ? -16.397 -13.891 7.395 1.00 79.50 95 VAL A C 1
ATOM 704 O O . VAL A 1 95 ? -15.785 -13.286 6.516 1.00 79.50 95 VAL A O 1
ATOM 707 N N . VAL A 1 96 ? -15.842 -14.280 8.540 1.00 83.38 96 VAL A N 1
ATOM 708 C CA . VAL A 1 96 ? -14.438 -14.065 8.899 1.00 83.38 96 VAL A CA 1
ATOM 709 C C . VAL A 1 96 ? -13.722 -15.402 8.773 1.00 83.38 96 VAL A C 1
ATOM 711 O O . VAL A 1 96 ? -14.080 -16.351 9.467 1.00 83.38 96 VAL A O 1
ATOM 714 N N . LEU A 1 97 ? -12.725 -15.470 7.898 1.00 84.00 97 LEU A N 1
ATOM 715 C CA . LEU A 1 97 ? -11.916 -16.664 7.674 1.00 84.00 97 LEU A CA 1
ATOM 716 C C . LEU A 1 97 ? -10.480 -16.389 8.137 1.00 84.00 97 LEU A C 1
ATOM 718 O O . LEU A 1 97 ? -9.916 -15.379 7.707 1.00 84.00 97 LEU A O 1
ATOM 722 N N . PRO A 1 98 ? -9.871 -17.240 8.983 1.00 82.00 98 PRO A N 1
ATOM 723 C CA . PRO A 1 98 ? -8.453 -17.134 9.314 1.00 82.00 98 PRO A CA 1
ATOM 724 C C . PRO A 1 98 ? -7.588 -17.122 8.049 1.00 82.00 98 PRO A C 1
ATOM 726 O O . PRO A 1 98 ? -7.907 -17.781 7.061 1.00 82.00 98 PRO A O 1
ATOM 729 N N . SER A 1 99 ? -6.498 -16.363 8.076 1.00 83.50 99 SER A N 1
ATOM 730 C CA . SER A 1 99 ? -5.531 -16.280 6.978 1.00 83.50 99 SER A CA 1
ATOM 731 C C . SER A 1 99 ? -4.107 -16.325 7.538 1.00 83.50 99 SER A C 1
ATOM 733 O O . SER A 1 99 ? -3.924 -16.418 8.749 1.00 83.50 99 SER A O 1
ATOM 735 N N . SER A 1 100 ? -3.092 -16.252 6.679 1.00 79.19 100 SER A N 1
ATOM 736 C CA . SER A 1 100 ? -1.701 -15.987 7.065 1.00 79.19 100 SER A CA 1
ATOM 737 C C . SER A 1 100 ? -1.281 -14.577 6.637 1.00 79.19 100 SER A C 1
ATOM 739 O O . SER A 1 100 ? -1.936 -13.960 5.790 1.00 79.19 100 SER A O 1
ATOM 741 N N . GLU A 1 101 ? -0.201 -14.050 7.223 1.00 69.69 101 GLU A N 1
ATOM 742 C CA . GLU A 1 101 ? 0.382 -12.777 6.773 1.00 69.69 101 GLU A CA 1
ATOM 743 C C . GLU A 1 101 ? 0.991 -12.900 5.370 1.00 69.69 101 GLU A C 1
ATOM 745 O O . GLU A 1 101 ? 0.819 -11.988 4.565 1.00 69.69 101 GLU A O 1
ATOM 750 N N . ALA A 1 102 ? 1.590 -14.049 5.032 1.00 67.31 102 ALA A N 1
ATOM 751 C CA . ALA A 1 102 ? 2.092 -14.332 3.684 1.00 67.31 102 ALA A CA 1
ATOM 752 C C . ALA A 1 102 ? 0.988 -14.165 2.620 1.00 67.31 102 ALA A C 1
ATOM 754 O O . ALA A 1 102 ? 1.152 -13.426 1.648 1.00 67.31 102 ALA A O 1
ATOM 755 N N . ALA A 1 103 ? -0.208 -14.697 2.899 1.00 68.19 103 ALA A N 1
ATOM 756 C CA . ALA A 1 103 ? -1.355 -14.601 2.000 1.00 68.19 103 ALA A CA 1
ATOM 757 C C . ALA A 1 103 ? -1.853 -13.160 1.755 1.00 68.19 103 ALA A C 1
ATOM 759 O O . ALA A 1 103 ? -2.623 -12.934 0.818 1.00 68.19 103 ALA A O 1
ATOM 760 N N . SER A 1 104 ? -1.460 -12.184 2.588 1.00 67.75 104 SER A N 1
ATOM 761 C CA . SER A 1 104 ? -1.898 -10.790 2.435 1.00 67.75 104 SER A CA 1
ATOM 762 C C . SER A 1 104 ? -1.294 -10.101 1.219 1.00 67.75 104 SER A C 1
ATOM 764 O O . SER A 1 104 ? -1.996 -9.352 0.539 1.00 67.75 104 SER A O 1
ATOM 766 N N . PHE A 1 105 ? -0.038 -10.414 0.907 1.00 68.62 105 PHE A N 1
ATOM 767 C CA . PHE A 1 105 ? 0.637 -9.890 -0.271 1.00 68.62 105 PHE A CA 1
ATOM 768 C C . PHE A 1 105 ? 0.457 -10.804 -1.475 1.00 68.62 105 PHE A C 1
ATOM 770 O O . PHE A 1 105 ? 0.274 -10.288 -2.569 1.00 68.62 105 PHE A O 1
ATOM 777 N N . ASP A 1 106 ? 0.413 -12.126 -1.291 1.00 70.19 106 ASP A N 1
ATOM 778 C CA . ASP A 1 106 ? 0.384 -13.087 -2.405 1.00 70.19 106 ASP A CA 1
ATOM 779 C C . ASP A 1 106 ? -0.790 -12.878 -3.368 1.00 70.19 106 ASP A C 1
ATOM 781 O O . ASP A 1 106 ? -0.636 -13.013 -4.578 1.00 70.19 106 ASP A O 1
ATOM 785 N N . ARG A 1 107 ? -1.958 -12.460 -2.863 1.00 67.50 107 ARG A N 1
ATOM 786 C CA . ARG A 1 107 ? -3.133 -12.181 -3.711 1.00 67.50 107 ARG A CA 1
ATOM 787 C C . ARG A 1 107 ? -2.958 -10.970 -4.618 1.00 67.50 107 ARG A C 1
ATOM 789 O O . ARG A 1 107 ? -3.621 -10.878 -5.646 1.00 67.50 107 ARG A O 1
ATOM 796 N N . VAL A 1 108 ? -2.119 -10.022 -4.218 1.00 73.06 108 VAL A N 1
ATOM 797 C CA . VAL A 1 108 ? -1.864 -8.770 -4.944 1.00 73.06 108 VAL A CA 1
ATOM 798 C C . VAL A 1 108 ? -0.459 -8.726 -5.544 1.00 73.06 108 VAL A C 1
ATOM 800 O O . VAL A 1 108 ? -0.061 -7.686 -6.067 1.00 73.06 108 VAL A O 1
ATOM 803 N N . ARG A 1 109 ? 0.263 -9.855 -5.487 1.00 81.62 109 ARG A N 1
ATOM 804 C CA . ARG A 1 109 ? 1.649 -10.036 -5.915 1.00 81.62 109 ARG A CA 1
ATOM 805 C C . ARG A 1 109 ? 1.699 -10.878 -7.184 1.00 81.62 109 ARG A C 1
ATOM 807 O O . ARG A 1 109 ? 1.164 -11.980 -7.229 1.00 81.62 109 ARG A O 1
ATOM 814 N N . LEU A 1 110 ? 2.380 -10.367 -8.197 1.00 84.94 110 LEU A N 1
ATOM 815 C CA . LEU A 1 110 ? 2.771 -11.098 -9.395 1.00 84.94 110 LEU A CA 1
ATOM 816 C C . LEU A 1 110 ? 4.275 -11.333 -9.332 1.00 84.94 110 LEU A C 1
ATOM 818 O O . LEU A 1 110 ? 5.035 -10.377 -9.240 1.00 84.94 110 LEU A O 1
ATOM 822 N N . GLU A 1 111 ? 4.702 -12.589 -9.378 1.00 87.75 111 GLU A N 1
ATOM 823 C CA . GLU A 1 111 ? 6.124 -12.931 -9.448 1.00 87.75 111 GLU A CA 1
ATOM 824 C C . GLU A 1 111 ? 6.451 -13.475 -10.823 1.00 87.75 111 GLU A C 1
ATOM 826 O O . GLU A 1 111 ? 5.733 -14.331 -11.338 1.00 87.75 111 GLU A O 1
ATOM 831 N N . LEU A 1 112 ? 7.538 -12.972 -11.392 1.00 88.62 112 LEU A N 1
ATOM 832 C CA . LEU A 1 112 ? 8.075 -13.371 -12.677 1.00 88.62 112 LEU A CA 1
ATOM 833 C C . LEU A 1 112 ? 9.505 -13.859 -12.472 1.00 88.62 112 LEU A C 1
ATOM 835 O O . LEU A 1 112 ? 10.306 -13.176 -11.833 1.00 88.62 112 LEU A O 1
ATOM 839 N N . THR A 1 113 ? 9.828 -15.016 -13.033 1.00 90.94 113 THR A N 1
ATOM 840 C CA . THR A 1 113 ? 11.216 -15.446 -13.216 1.00 90.94 113 THR A CA 1
ATOM 841 C C . THR A 1 113 ? 11.656 -14.984 -14.594 1.00 90.94 113 THR A C 1
ATOM 843 O O . THR A 1 113 ? 10.973 -15.254 -15.583 1.00 90.94 113 THR A O 1
ATOM 846 N N . VAL A 1 114 ? 12.758 -14.245 -14.646 1.00 90.12 114 VAL A N 1
ATOM 847 C CA . VAL A 1 114 ? 13.228 -13.551 -15.844 1.00 90.12 114 VAL A CA 1
ATOM 848 C C . VAL A 1 114 ? 14.706 -13.866 -16.070 1.00 90.12 114 VAL A C 1
ATOM 850 O O . VAL A 1 114 ? 15.488 -13.959 -15.117 1.00 90.12 114 VAL A O 1
ATOM 853 N N . THR A 1 115 ? 15.093 -14.032 -17.332 1.00 88.62 115 THR A N 1
ATOM 854 C CA . THR A 1 115 ? 16.501 -14.140 -17.736 1.00 88.62 115 THR A CA 1
ATOM 855 C C . THR A 1 115 ? 17.215 -12.791 -17.615 1.00 88.62 115 THR A C 1
ATOM 857 O O . THR A 1 115 ? 16.576 -11.744 -17.511 1.00 88.62 115 THR A O 1
ATOM 860 N N . GLN A 1 116 ? 18.549 -12.785 -17.680 1.00 82.06 116 GLN A N 1
ATOM 861 C CA . GLN A 1 116 ? 19.335 -11.539 -17.709 1.00 82.06 116 GLN A CA 1
ATOM 862 C C . GLN A 1 116 ? 18.999 -10.661 -18.919 1.00 82.06 116 GLN A C 1
ATOM 864 O O . GLN A 1 116 ? 19.029 -9.438 -18.824 1.00 82.06 116 GLN A O 1
ATOM 869 N N . ALA A 1 117 ? 18.621 -11.290 -20.034 1.00 83.75 117 ALA A N 1
ATOM 870 C CA . ALA A 1 117 ? 18.183 -10.599 -21.234 1.00 83.75 117 ALA A CA 1
ATOM 871 C C . ALA A 1 117 ? 16.789 -9.973 -21.089 1.00 83.75 117 ALA A C 1
ATOM 873 O O . ALA A 1 117 ? 16.391 -9.241 -21.979 1.00 83.75 117 ALA A O 1
ATOM 874 N N . GLY A 1 118 ? 16.038 -10.239 -20.011 1.00 84.94 118 GLY A N 1
ATOM 875 C CA . GLY A 1 118 ? 14.695 -9.690 -19.803 1.00 84.94 118 GLY A CA 1
ATOM 876 C C . GLY A 1 118 ? 13.548 -10.559 -20.328 1.00 84.94 118 GLY A C 1
ATOM 877 O O . GLY A 1 118 ? 12.410 -10.094 -20.347 1.00 84.94 118 GLY A O 1
ATOM 878 N N . LEU A 1 119 ? 13.799 -11.814 -20.712 1.00 89.88 119 LEU A N 1
ATOM 879 C CA . LEU A 1 119 ? 12.754 -12.745 -21.152 1.00 89.88 119 LEU A CA 1
ATOM 880 C C . LEU A 1 119 ? 12.061 -13.394 -19.946 1.00 89.88 119 LEU A C 1
ATOM 882 O O . LEU A 1 119 ? 12.727 -13.957 -19.077 1.00 89.88 119 LEU A O 1
ATOM 886 N N . VAL A 1 120 ? 10.729 -13.341 -19.893 1.00 90.00 120 VAL A N 1
ATOM 887 C CA . VAL A 1 120 ? 9.938 -13.965 -18.819 1.00 90.00 120 VAL A CA 1
ATOM 888 C C . VAL A 1 120 ? 9.825 -15.472 -19.056 1.00 90.00 120 VAL A C 1
ATOM 890 O O . VAL A 1 120 ? 9.175 -15.911 -20.002 1.00 90.00 120 VAL A O 1
ATOM 893 N N . GLU A 1 121 ? 10.400 -16.274 -18.165 1.00 90.06 121 GLU A N 1
ATOM 894 C CA . GLU A 1 121 ? 10.372 -17.740 -18.245 1.00 90.06 121 GLU A CA 1
ATOM 895 C C . GLU A 1 121 ? 9.205 -18.348 -17.477 1.00 90.06 121 GLU A C 1
ATOM 897 O O . GLU A 1 121 ? 8.610 -19.329 -17.910 1.00 90.06 121 GLU A O 1
ATOM 902 N N . ALA A 1 122 ? 8.860 -17.769 -16.329 1.00 87.81 122 ALA A N 1
ATOM 903 C CA . ALA A 1 122 ? 7.791 -18.290 -15.493 1.00 87.81 122 ALA A CA 1
ATOM 904 C C . ALA A 1 122 ? 7.045 -17.159 -14.790 1.00 87.81 122 ALA A C 1
ATOM 906 O O . ALA A 1 122 ? 7.610 -16.104 -14.505 1.00 87.81 122 ALA A O 1
ATOM 907 N N . ALA A 1 123 ? 5.769 -17.395 -14.494 1.00 87.06 123 ALA A N 1
ATOM 908 C CA . ALA A 1 123 ? 4.914 -16.473 -13.761 1.00 87.06 123 ALA A CA 1
ATOM 909 C C . ALA A 1 123 ? 4.163 -17.222 -12.655 1.00 87.06 123 ALA A C 1
ATOM 911 O O . ALA A 1 123 ? 3.677 -18.334 -12.877 1.00 87.06 123 ALA A O 1
ATOM 912 N N . SER A 1 124 ? 4.053 -16.623 -11.468 1.00 83.12 124 SER A N 1
ATOM 913 C CA . SER A 1 124 ? 3.384 -17.259 -10.333 1.00 83.12 124 SER A CA 1
ATOM 914 C C . SER A 1 124 ? 1.872 -17.386 -10.534 1.00 83.12 124 SER A C 1
ATOM 916 O O . SER A 1 124 ? 1.212 -16.526 -11.122 1.00 83.12 124 SER A O 1
ATOM 918 N N . ALA A 1 125 ? 1.301 -18.463 -9.986 1.00 69.19 125 ALA A N 1
ATOM 919 C CA . ALA A 1 125 ? -0.137 -18.733 -10.027 1.00 69.19 125 ALA A CA 1
ATOM 920 C C . ALA A 1 125 ? -0.962 -17.869 -9.047 1.00 69.19 125 ALA A C 1
ATOM 922 O O . ALA A 1 125 ? -2.188 -17.838 -9.139 1.00 69.19 125 ALA A O 1
ATOM 923 N N . GLY A 1 126 ? -0.307 -17.175 -8.105 1.00 63.66 126 GLY A N 1
ATOM 924 C CA . GLY A 1 126 ? -0.969 -16.365 -7.073 1.00 63.66 126 GLY A CA 1
ATOM 925 C C . GLY A 1 126 ? -1.641 -15.095 -7.609 1.00 63.66 126 GLY A C 1
ATOM 926 O O . GLY A 1 126 ? -2.695 -14.689 -7.112 1.00 63.66 126 GLY A O 1
ATOM 927 N N . ALA A 1 127 ? -1.088 -14.500 -8.668 1.00 67.62 127 ALA A N 1
ATOM 928 C CA . ALA A 1 127 ? -1.701 -13.369 -9.349 1.00 67.62 127 ALA A CA 1
ATOM 929 C C . ALA A 1 127 ? -2.886 -13.836 -10.206 1.00 67.62 127 ALA A C 1
ATOM 931 O O . ALA A 1 127 ? -2.771 -14.725 -11.043 1.00 67.62 127 ALA A O 1
ATOM 932 N N . THR A 1 128 ? -4.051 -13.214 -10.039 1.00 65.62 128 THR A N 1
ATOM 933 C CA . THR A 1 128 ? -5.247 -13.585 -10.811 1.00 65.62 128 THR A CA 1
ATOM 934 C C . THR A 1 128 ? -5.616 -12.511 -11.827 1.00 65.62 128 THR A C 1
ATOM 936 O O . THR A 1 128 ? -5.355 -11.320 -11.631 1.00 65.62 128 THR A O 1
ATOM 939 N N . LYS A 1 129 ? -6.332 -12.917 -12.884 1.00 70.12 129 LYS A N 1
ATOM 940 C CA . LYS A 1 129 ? -6.957 -12.000 -13.853 1.00 70.12 129 LYS A CA 1
ATOM 941 C C . LYS A 1 129 ? -7.856 -10.957 -13.186 1.00 70.12 129 LYS A C 1
ATOM 943 O O . LYS A 1 129 ? -7.974 -9.850 -13.698 1.00 70.12 129 LYS A O 1
ATOM 948 N N . ALA A 1 130 ? -8.455 -11.273 -12.038 1.00 67.06 130 ALA A N 1
ATOM 949 C CA . ALA A 1 130 ? -9.259 -10.321 -11.275 1.00 67.06 130 ALA A CA 1
ATOM 950 C C . ALA A 1 130 ? -8.423 -9.149 -10.738 1.00 67.06 130 ALA A C 1
ATOM 952 O O . ALA A 1 130 ? -8.897 -8.015 -10.685 1.00 67.06 130 ALA A O 1
ATOM 953 N N . VAL A 1 131 ? -7.171 -9.418 -10.367 1.00 70.12 131 VAL A N 1
ATOM 954 C CA . VAL A 1 131 ? -6.269 -8.415 -9.807 1.00 70.12 131 VAL A CA 1
ATOM 955 C C . VAL A 1 131 ? -5.551 -7.682 -10.922 1.00 70.12 131 VAL A C 1
ATOM 957 O O . VAL A 1 131 ? -5.639 -6.468 -10.985 1.00 70.12 131 VAL A O 1
ATOM 960 N N . PHE A 1 132 ? -4.892 -8.366 -11.845 1.00 72.62 132 PHE A N 1
ATOM 961 C CA . PHE A 1 132 ? -4.066 -7.675 -12.837 1.00 72.62 132 PHE A CA 1
ATOM 962 C C . PHE A 1 132 ? -4.798 -7.360 -14.152 1.00 72.62 132 PHE A C 1
ATOM 964 O O . PHE A 1 132 ? -4.309 -6.579 -14.961 1.00 72.62 132 PHE A O 1
ATOM 971 N N . GLY A 1 133 ? -5.996 -7.911 -14.362 1.00 75.12 133 GLY A N 1
ATOM 972 C CA . GLY A 1 133 ? -6.782 -7.743 -15.590 1.00 75.12 133 GLY A CA 1
ATOM 973 C C . GLY A 1 133 ? -6.432 -8.740 -16.701 1.00 75.12 133 GLY A C 1
ATOM 974 O O . GLY A 1 133 ? -7.126 -8.788 -17.715 1.00 75.12 133 GLY A O 1
ATOM 975 N N . PHE A 1 134 ? -5.399 -9.563 -16.509 1.00 77.88 134 PHE A N 1
ATOM 976 C CA . PHE A 1 134 ? -4.900 -10.550 -17.469 1.00 77.88 134 PHE A CA 1
ATOM 977 C C . PHE A 1 134 ? -4.378 -11.805 -16.751 1.00 77.88 134 PHE A C 1
ATOM 979 O O . PHE A 1 134 ? -4.173 -11.792 -15.539 1.00 77.88 134 PHE A O 1
ATOM 986 N N . SER A 1 135 ? -4.174 -12.892 -17.498 1.00 82.56 135 SER A N 1
ATOM 987 C CA . SER A 1 135 ? -3.579 -14.121 -16.957 1.00 82.56 135 SER A CA 1
ATOM 988 C C . SER A 1 135 ? -2.058 -13.975 -16.877 1.00 82.56 135 SER A C 1
ATOM 990 O O . SER A 1 135 ? -1.461 -13.739 -17.927 1.00 82.56 135 SER A O 1
ATOM 992 N N . PRO A 1 136 ? -1.407 -14.147 -15.711 1.00 83.81 136 PRO A N 1
ATOM 993 C CA . PRO A 1 136 ? 0.055 -14.067 -15.595 1.00 83.81 136 PRO A CA 1
ATOM 994 C C . PRO A 1 136 ? 0.817 -14.945 -16.585 1.00 83.81 136 PRO A C 1
ATOM 996 O O . PRO A 1 136 ? 1.855 -14.545 -17.097 1.00 83.81 136 PRO A O 1
ATOM 999 N N . GLN A 1 137 ? 0.264 -16.112 -16.914 1.00 85.94 137 GLN A N 1
ATOM 1000 C CA . GLN A 1 137 ? 0.840 -17.061 -17.867 1.00 85.94 137 GLN A CA 1
ATOM 1001 C C . GLN A 1 137 ? 0.968 -16.468 -19.276 1.00 85.94 137 GLN A C 1
ATOM 1003 O O . GLN A 1 137 ? 1.851 -16.862 -20.022 1.00 85.94 137 GLN A O 1
ATOM 1008 N N . ALA A 1 138 ? 0.149 -15.471 -19.631 1.00 84.81 138 ALA A N 1
ATOM 1009 C CA . ALA A 1 138 ? 0.256 -14.768 -20.909 1.00 84.81 138 ALA A CA 1
ATOM 1010 C C . ALA A 1 138 ? 1.491 -13.849 -21.003 1.00 84.81 138 ALA A C 1
ATOM 1012 O O . ALA A 1 138 ? 1.718 -13.244 -22.053 1.00 84.81 138 ALA A O 1
ATOM 1013 N N . LEU A 1 139 ? 2.245 -13.688 -19.909 1.00 85.31 139 LEU A N 1
ATOM 1014 C CA . LEU A 1 139 ? 3.526 -12.983 -19.895 1.00 85.31 139 LEU A CA 1
ATOM 1015 C C . LEU A 1 139 ? 4.706 -13.905 -20.203 1.00 85.31 139 LEU A C 1
ATOM 1017 O O . LEU A 1 139 ? 5.756 -13.400 -20.577 1.00 85.31 139 LEU A O 1
ATOM 1021 N N . VAL A 1 140 ? 4.550 -15.223 -20.050 1.00 89.38 140 VAL A N 1
ATOM 1022 C CA . VAL A 1 140 ? 5.623 -16.187 -20.322 1.00 89.38 140 VAL A CA 1
ATOM 1023 C C . VAL A 1 140 ? 5.995 -16.133 -21.805 1.00 89.38 140 VAL A C 1
ATOM 1025 O O . VAL A 1 140 ? 5.120 -16.078 -22.669 1.00 89.38 140 VAL A O 1
ATOM 1028 N N . GLY A 1 141 ? 7.296 -16.096 -22.087 1.00 86.62 141 GLY A N 1
ATOM 1029 C CA . GLY A 1 141 ? 7.856 -15.923 -23.427 1.00 86.62 141 GLY A CA 1
ATOM 1030 C C . GLY A 1 141 ? 7.869 -14.477 -23.933 1.00 86.62 141 GLY A C 1
ATOM 1031 O O . GLY A 1 141 ? 8.284 -14.243 -25.063 1.00 86.62 141 GLY A O 1
ATOM 1032 N N . LYS A 1 142 ? 7.425 -13.495 -23.134 1.00 87.50 142 LYS A N 1
ATOM 1033 C CA . LYS A 1 142 ? 7.487 -12.072 -23.503 1.00 87.50 142 LYS A CA 1
ATOM 1034 C C . LYS A 1 142 ? 8.687 -11.374 -22.882 1.00 87.50 142 LYS A C 1
ATOM 1036 O O . LYS A 1 142 ? 9.146 -11.729 -21.799 1.00 87.50 142 LYS A O 1
ATOM 1041 N N . GLN A 1 143 ? 9.124 -10.319 -23.558 1.00 87.19 143 GLN A N 1
ATOM 1042 C CA . GLN A 1 143 ? 10.137 -9.403 -23.058 1.00 87.19 143 GLN A CA 1
ATOM 1043 C C . GLN A 1 143 ? 9.573 -8.523 -21.934 1.00 87.19 143 GLN A C 1
ATOM 1045 O O . GLN A 1 143 ? 8.453 -8.014 -22.036 1.00 87.19 143 GLN A O 1
ATOM 1050 N N . LEU A 1 144 ? 10.350 -8.298 -20.874 1.00 84.69 144 LEU A N 1
ATOM 1051 C CA . LEU A 1 144 ? 9.940 -7.502 -19.716 1.00 84.69 144 LEU A CA 1
ATOM 1052 C C . LEU A 1 144 ? 9.625 -6.046 -20.092 1.00 84.69 144 LEU A C 1
ATOM 1054 O O . LEU A 1 144 ? 8.689 -5.469 -19.539 1.00 84.69 144 LEU A O 1
ATOM 1058 N N . SER A 1 145 ? 10.332 -5.482 -21.077 1.00 82.25 145 SER A N 1
ATOM 1059 C CA . SER A 1 145 ? 10.062 -4.152 -21.650 1.00 82.25 145 SER A CA 1
ATOM 1060 C C . SER A 1 145 ? 8.671 -4.031 -22.272 1.00 82.25 145 SER A C 1
ATOM 1062 O O . SER A 1 145 ? 8.032 -2.992 -22.137 1.00 82.25 145 SER A O 1
ATOM 1064 N N . ALA A 1 146 ? 8.127 -5.113 -22.833 1.00 78.81 146 ALA A N 1
ATOM 1065 C CA . ALA A 1 146 ? 6.760 -5.135 -23.356 1.00 78.81 146 ALA A CA 1
ATOM 1066 C C . ALA A 1 146 ? 5.683 -5.180 -22.252 1.00 78.81 146 ALA A C 1
ATOM 1068 O O . ALA A 1 146 ? 4.494 -5.010 -22.532 1.00 78.81 146 ALA A O 1
ATOM 1069 N N . VAL A 1 147 ? 6.075 -5.451 -21.003 1.00 75.50 147 VAL A N 1
ATOM 1070 C CA . VAL A 1 147 ? 5.166 -5.616 -19.856 1.00 75.50 147 VAL A CA 1
ATOM 1071 C C . VAL A 1 147 ? 5.280 -4.452 -18.872 1.00 75.50 147 VAL A C 1
ATOM 1073 O O . VAL A 1 147 ? 4.281 -4.072 -18.259 1.00 75.50 147 VAL A O 1
ATOM 1076 N N . ILE A 1 148 ? 6.481 -3.895 -18.711 1.00 78.44 148 ILE A N 1
ATOM 1077 C CA . ILE A 1 148 ? 6.815 -2.864 -17.732 1.00 78.44 148 ILE A CA 1
ATOM 1078 C C . ILE A 1 148 ? 7.471 -1.687 -18.459 1.00 78.44 148 ILE A C 1
ATOM 1080 O O . ILE A 1 148 ? 8.631 -1.774 -18.862 1.00 78.44 148 ILE A O 1
ATOM 1084 N N . ASN A 1 149 ? 6.767 -0.550 -18.534 1.00 74.94 149 ASN A N 1
ATOM 1085 C CA . ASN A 1 149 ? 7.264 0.624 -19.269 1.00 74.94 149 ASN A CA 1
ATOM 1086 C C . ASN A 1 149 ? 8.606 1.151 -18.758 1.00 74.94 149 ASN A C 1
ATOM 1088 O O . ASN A 1 149 ? 9.310 1.802 -19.510 1.00 74.94 149 ASN A O 1
ATOM 1092 N N . ALA A 1 150 ? 8.970 0.896 -17.500 1.00 74.12 150 ALA A N 1
ATOM 1093 C CA . ALA A 1 150 ? 10.279 1.279 -16.986 1.00 74.12 150 ALA A CA 1
ATOM 1094 C C . ALA A 1 150 ? 11.421 0.684 -17.846 1.00 74.12 150 ALA A C 1
ATOM 1096 O O . ALA A 1 150 ? 12.396 1.350 -18.167 1.00 74.12 150 ALA A O 1
ATOM 1097 N N . PHE A 1 151 ? 11.294 -0.557 -18.302 1.00 76.88 151 PHE A N 1
ATOM 1098 C CA . PHE A 1 151 ? 12.337 -1.157 -19.135 1.00 76.88 151 PHE A CA 1
ATOM 1099 C C . PHE A 1 151 ? 12.312 -0.613 -20.572 1.00 76.88 151 PHE A C 1
ATOM 1101 O O . PHE A 1 151 ? 13.373 -0.417 -21.154 1.00 76.88 151 PHE A O 1
ATOM 1108 N N . ASP A 1 152 ? 11.131 -0.283 -21.105 1.00 75.12 152 ASP A N 1
ATOM 1109 C CA . ASP A 1 152 ? 10.977 0.378 -22.413 1.00 75.12 152 ASP A CA 1
ATOM 1110 C C . ASP A 1 152 ? 11.517 1.823 -22.412 1.00 75.12 152 ASP A C 1
ATOM 1112 O O . ASP A 1 152 ? 12.318 2.191 -23.265 1.00 75.12 152 ASP A O 1
ATOM 1116 N N . GLU A 1 153 ? 11.165 2.636 -21.408 1.00 74.75 153 GLU A N 1
ATOM 1117 C CA . GLU A 1 153 ? 11.660 4.013 -21.244 1.00 74.75 153 GLU A CA 1
ATOM 1118 C C . GLU A 1 153 ? 13.186 4.049 -21.084 1.00 74.75 153 GLU A C 1
ATOM 1120 O O . GLU A 1 153 ? 13.855 4.919 -21.647 1.00 74.75 153 GLU A O 1
ATOM 1125 N N . TRP A 1 154 ? 13.747 3.105 -20.322 1.00 74.94 154 TRP A N 1
ATOM 1126 C CA . TRP A 1 154 ? 15.195 2.944 -20.222 1.00 74.94 154 TRP A CA 1
ATOM 1127 C C . TRP A 1 154 ? 15.796 2.603 -21.582 1.00 74.94 154 TRP A C 1
ATOM 1129 O O . TRP A 1 154 ? 16.776 3.222 -21.995 1.00 74.94 154 TRP A O 1
ATOM 1139 N N . GLY A 1 155 ? 15.186 1.661 -22.296 1.00 76.25 155 GLY A N 1
ATOM 1140 C CA . GLY A 1 155 ? 15.703 1.223 -23.577 1.00 76.25 155 GLY A CA 1
ATOM 1141 C C . GLY A 1 155 ? 15.701 2.293 -24.653 1.00 76.25 155 GLY A C 1
ATOM 1142 O O . GLY A 1 155 ? 16.708 2.488 -25.330 1.00 76.25 155 GLY A O 1
ATOM 1143 N N . GLN A 1 156 ? 14.639 3.093 -24.719 1.00 79.69 156 GLN A N 1
ATOM 1144 C CA . GLN A 1 156 ? 14.574 4.262 -25.600 1.00 79.69 156 GLN A CA 1
ATOM 1145 C C . GLN A 1 156 ? 15.663 5.294 -25.290 1.00 79.69 156 GLN A C 1
ATOM 1147 O O . GLN A 1 156 ? 16.122 5.996 -26.190 1.00 79.69 156 GLN A O 1
ATOM 1152 N N . LYS A 1 157 ? 16.079 5.407 -24.024 1.00 77.44 157 LYS A N 1
ATOM 1153 C CA . LYS A 1 157 ? 17.082 6.385 -23.596 1.00 77.44 157 LYS A CA 1
ATOM 1154 C C . LYS A 1 157 ? 18.520 5.909 -23.805 1.00 77.44 157 LYS A C 1
ATOM 1156 O O . LYS A 1 157 ? 19.372 6.726 -24.141 1.00 77.44 157 LYS A O 1
ATOM 1161 N N . PHE A 1 158 ? 18.791 4.629 -23.563 1.00 78.62 158 PHE A N 1
ATOM 1162 C CA . PHE A 1 158 ? 20.152 4.083 -23.530 1.00 78.62 158 PHE A CA 1
ATOM 1163 C C . PHE A 1 158 ? 20.467 3.120 -24.686 1.00 78.62 158 PHE A C 1
ATOM 1165 O O . PHE A 1 158 ? 21.608 2.684 -24.796 1.00 78.62 158 PHE A O 1
ATOM 1172 N N . GLY A 1 159 ? 19.502 2.832 -25.567 1.00 78.06 159 GLY A N 1
ATOM 1173 C CA . GLY A 1 159 ? 19.702 2.016 -26.771 1.00 78.06 159 GLY A CA 1
ATOM 1174 C C . GLY A 1 159 ? 19.834 0.513 -26.507 1.00 78.06 159 GLY A C 1
ATOM 1175 O O . GLY A 1 159 ? 20.537 -0.169 -27.242 1.00 78.06 159 GLY A O 1
ATOM 1176 N N . ASP A 1 160 ? 19.190 0.011 -25.455 1.00 78.00 160 ASP A N 1
ATOM 1177 C CA . ASP A 1 160 ? 19.246 -1.388 -25.004 1.00 78.00 160 ASP A CA 1
ATOM 1178 C C . ASP A 1 160 ? 17.826 -1.889 -24.688 1.00 78.00 160 ASP A C 1
ATOM 1180 O O . ASP A 1 160 ? 16.976 -1.099 -24.312 1.00 78.00 160 ASP A O 1
ATOM 1184 N N . ASP A 1 161 ? 17.525 -3.183 -24.753 1.00 73.06 161 ASP A N 1
ATOM 1185 C CA . ASP A 1 161 ? 16.171 -3.731 -24.533 1.00 73.06 161 ASP A CA 1
ATOM 1186 C C . ASP A 1 161 ? 15.732 -3.744 -23.046 1.00 73.06 161 ASP A C 1
ATOM 1188 O O . ASP A 1 161 ? 14.853 -4.506 -22.625 1.00 73.06 161 ASP A O 1
ATOM 1192 N N . GLY A 1 162 ? 16.355 -2.897 -22.221 1.00 72.69 162 GLY A N 1
ATOM 1193 C CA . GLY A 1 162 ? 16.184 -2.825 -20.771 1.00 72.69 162 GLY A CA 1
ATOM 1194 C C . GLY A 1 162 ? 17.038 -3.832 -19.990 1.00 72.69 162 GLY A C 1
ATOM 1195 O O . GLY A 1 162 ? 16.955 -3.864 -18.758 1.00 72.69 162 GLY A O 1
ATOM 1196 N N . ALA A 1 163 ? 17.875 -4.627 -20.662 1.00 77.94 163 ALA A N 1
ATOM 1197 C CA . ALA A 1 163 ? 18.722 -5.636 -20.027 1.00 77.94 163 ALA A CA 1
ATOM 1198 C C . ALA A 1 163 ? 19.721 -5.006 -19.041 1.00 77.94 163 ALA A C 1
ATOM 1200 O O . ALA A 1 163 ? 19.857 -5.469 -17.912 1.00 77.94 163 ALA A O 1
ATOM 1201 N N . GLY A 1 164 ? 20.338 -3.881 -19.396 1.00 74.25 164 GLY A N 1
ATOM 1202 C CA . GLY A 1 164 ? 21.254 -3.124 -18.546 1.00 74.25 164 GLY A CA 1
ATOM 1203 C C . GLY A 1 164 ? 20.596 -2.611 -17.265 1.00 74.25 164 GLY A C 1
ATOM 1204 O O . GLY A 1 164 ? 21.202 -2.675 -16.194 1.00 74.25 164 GLY A O 1
ATOM 1205 N N . LEU A 1 165 ? 19.326 -2.188 -17.325 1.00 76.12 165 LEU A N 1
ATOM 1206 C CA . LEU A 1 165 ? 18.562 -1.832 -16.124 1.00 76.12 165 LEU A CA 1
ATOM 1207 C C . LEU A 1 165 ? 18.325 -3.060 -15.239 1.00 76.12 165 LEU A C 1
ATOM 1209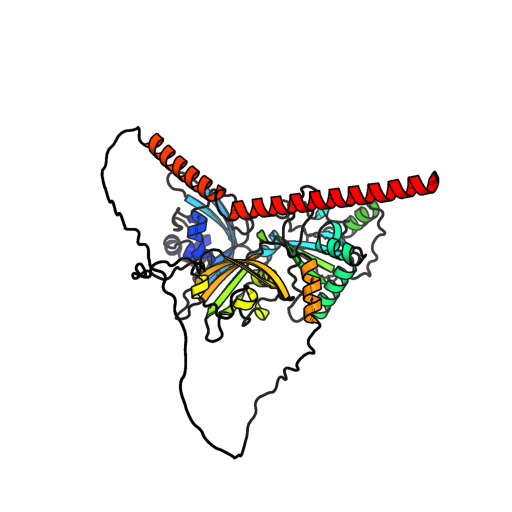 O O . LEU A 1 165 ? 18.441 -2.972 -14.015 1.00 76.12 165 LEU A O 1
ATOM 1213 N N . LEU A 1 166 ? 17.997 -4.201 -15.849 1.00 78.75 166 LEU A N 1
ATOM 1214 C CA . LEU A 1 166 ? 17.755 -5.452 -15.139 1.00 78.75 166 LEU A CA 1
ATOM 1215 C C . LEU A 1 166 ? 19.031 -5.982 -14.466 1.00 78.75 166 LEU A C 1
ATOM 1217 O O . LEU A 1 166 ? 18.983 -6.406 -13.312 1.00 78.75 166 LEU A O 1
ATOM 1221 N N . VAL A 1 167 ? 20.177 -5.879 -15.140 1.00 77.50 167 VAL A N 1
ATOM 1222 C CA . VAL A 1 167 ? 21.495 -6.214 -14.588 1.00 77.50 167 VAL A CA 1
ATOM 1223 C C . VAL A 1 167 ? 21.852 -5.271 -13.441 1.00 77.50 167 VAL A C 1
ATOM 1225 O O . VAL A 1 167 ? 22.180 -5.747 -12.358 1.00 77.50 167 VAL A O 1
ATOM 1228 N N . ALA A 1 168 ? 21.703 -3.953 -13.608 1.00 73.50 168 ALA A N 1
ATOM 1229 C CA . ALA A 1 168 ? 21.960 -2.985 -12.537 1.00 73.50 168 ALA A CA 1
ATOM 1230 C C . ALA A 1 168 ? 21.064 -3.219 -11.303 1.00 73.50 168 ALA A C 1
ATOM 1232 O O . ALA A 1 168 ? 21.487 -3.042 -10.158 1.00 73.50 168 ALA A O 1
ATOM 1233 N N . LEU A 1 169 ? 19.814 -3.638 -11.525 1.00 74.31 169 LEU A N 1
ATOM 1234 C CA . LEU A 1 169 ? 18.893 -4.074 -10.475 1.00 74.31 169 LEU A CA 1
ATOM 1235 C C . LEU A 1 169 ? 19.369 -5.357 -9.785 1.00 74.31 169 LEU A C 1
ATOM 1237 O O . LEU A 1 169 ? 19.333 -5.429 -8.557 1.00 74.31 169 LEU A O 1
ATOM 1241 N N . GLY A 1 170 ? 19.812 -6.345 -10.562 1.00 71.19 170 GLY A N 1
ATOM 1242 C CA . GLY A 1 170 ? 20.330 -7.617 -10.067 1.00 71.19 170 GLY A CA 1
ATOM 1243 C C . GLY A 1 170 ? 21.602 -7.459 -9.235 1.00 71.19 170 GLY A C 1
ATOM 1244 O O . GLY A 1 170 ? 21.676 -8.014 -8.142 1.00 71.19 170 GLY A O 1
ATOM 1245 N N . VAL A 1 171 ? 22.556 -6.643 -9.693 1.00 69.06 171 VAL A N 1
ATOM 1246 C CA . VAL A 1 171 ? 23.795 -6.326 -8.961 1.00 69.06 171 VAL A CA 1
ATOM 1247 C C . VAL A 1 171 ? 23.468 -5.683 -7.616 1.00 69.06 171 VAL A C 1
ATOM 1249 O O . VAL A 1 171 ? 23.890 -6.189 -6.580 1.00 69.06 171 VAL A O 1
ATOM 1252 N N . ARG A 1 172 ? 22.600 -4.661 -7.597 1.00 65.50 172 ARG A N 1
ATOM 1253 C CA . ARG A 1 172 ? 22.164 -4.027 -6.341 1.00 65.50 172 ARG A CA 1
ATOM 1254 C C . ARG A 1 172 ? 21.447 -5.013 -5.408 1.00 65.50 172 ARG A C 1
ATOM 1256 O O . ARG A 1 172 ? 21.558 -4.902 -4.191 1.00 65.50 172 ARG A O 1
ATOM 1263 N N . ALA A 1 173 ? 20.688 -5.961 -5.960 1.00 64.94 173 ALA A N 1
ATOM 1264 C CA . ALA A 1 173 ? 20.038 -7.002 -5.169 1.00 64.94 173 ALA A CA 1
ATOM 1265 C C . ALA A 1 173 ? 21.047 -7.998 -4.565 1.00 64.94 173 ALA A C 1
ATOM 1267 O O . ALA A 1 173 ? 20.807 -8.487 -3.464 1.00 64.94 173 ALA A O 1
ATOM 1268 N N . ALA A 1 174 ? 22.161 -8.272 -5.249 1.00 63.81 174 ALA A N 1
ATOM 1269 C CA . ALA A 1 174 ? 23.230 -9.148 -4.771 1.00 63.81 174 ALA A CA 1
ATOM 1270 C C . ALA A 1 174 ? 24.133 -8.470 -3.721 1.00 63.81 174 ALA A C 1
ATOM 1272 O O . ALA A 1 174 ? 24.491 -9.092 -2.723 1.00 63.81 174 ALA A O 1
ATOM 1273 N N . GLU A 1 175 ? 24.446 -7.183 -3.899 1.00 60.66 175 GLU A N 1
ATOM 1274 C CA . GLU A 1 175 ? 25.270 -6.388 -2.972 1.00 60.66 175 GLU A CA 1
ATOM 1275 C C . GLU A 1 175 ? 24.608 -6.173 -1.596 1.00 60.66 175 GLU A C 1
ATOM 1277 O O . GLU A 1 175 ? 25.294 -5.909 -0.611 1.00 60.66 175 GLU A O 1
ATOM 1282 N N . GLY A 1 176 ? 23.281 -6.326 -1.500 1.00 54.34 176 GLY A N 1
ATOM 1283 C CA . GLY A 1 176 ? 22.511 -6.126 -0.265 1.00 54.34 176 GLY A CA 1
ATOM 1284 C C . GLY A 1 176 ? 22.731 -7.163 0.850 1.00 54.34 176 GLY A C 1
ATOM 1285 O O . GLY A 1 176 ? 22.322 -6.909 1.981 1.00 54.34 176 GLY A O 1
ATOM 1286 N N . GLY A 1 177 ? 23.385 -8.300 0.575 1.00 39.06 177 GLY A N 1
ATOM 1287 C CA . GLY A 1 177 ? 23.777 -9.312 1.570 1.00 39.06 177 GLY A CA 1
ATOM 1288 C C . GLY A 1 177 ? 22.640 -9.995 2.366 1.00 39.06 177 GLY A C 1
ATOM 1289 O O . GLY A 1 177 ? 21.479 -9.592 2.365 1.00 39.06 177 GLY A O 1
ATOM 1290 N N . ALA A 1 178 ? 22.985 -11.059 3.108 1.00 36.06 178 ALA A N 1
ATOM 1291 C CA . ALA A 1 178 ? 22.065 -11.866 3.933 1.00 36.06 178 ALA A CA 1
ATOM 1292 C C . ALA A 1 178 ? 21.488 -11.134 5.171 1.00 36.06 178 ALA A C 1
ATOM 1294 O O . ALA A 1 178 ? 20.660 -11.681 5.903 1.00 36.06 178 ALA A O 1
ATOM 1295 N N . ALA A 1 179 ? 21.884 -9.880 5.404 1.00 34.81 179 ALA A N 1
ATOM 1296 C CA . ALA A 1 179 ? 21.334 -9.011 6.436 1.00 34.81 179 ALA A CA 1
ATOM 1297 C C . ALA A 1 179 ? 20.141 -8.205 5.890 1.00 34.81 179 ALA A C 1
ATOM 1299 O O . ALA A 1 179 ? 20.192 -6.991 5.772 1.00 34.81 179 ALA A O 1
ATOM 1300 N N . ALA A 1 180 ? 19.041 -8.903 5.607 1.00 37.25 180 ALA A N 1
ATOM 1301 C CA . ALA A 1 180 ? 17.688 -8.350 5.651 1.00 37.25 180 ALA A CA 1
ATOM 1302 C C . ALA A 1 180 ? 17.435 -7.005 4.932 1.00 37.25 180 ALA A C 1
ATOM 1304 O O . ALA A 1 180 ? 16.817 -6.138 5.535 1.00 37.25 180 ALA A O 1
ATOM 1305 N N . ASP A 1 181 ? 17.807 -6.832 3.660 1.00 41.16 181 ASP A N 1
ATOM 1306 C CA . ASP A 1 181 ? 17.265 -5.726 2.853 1.00 41.16 181 ASP A CA 1
ATOM 1307 C C . ASP A 1 181 ? 17.373 -5.983 1.340 1.00 41.16 181 ASP A C 1
ATOM 1309 O O . ASP A 1 181 ? 18.212 -5.448 0.623 1.00 41.16 181 ASP A O 1
ATOM 1313 N N . ALA A 1 182 ? 16.475 -6.832 0.835 1.00 38.81 182 ALA A N 1
ATOM 1314 C CA . ALA A 1 182 ? 16.288 -7.061 -0.594 1.00 38.81 182 ALA A CA 1
ATOM 1315 C C . ALA A 1 182 ? 15.930 -5.745 -1.301 1.00 38.81 182 ALA A C 1
ATOM 1317 O O . ALA A 1 182 ? 14.833 -5.245 -1.068 1.00 38.81 182 ALA A O 1
ATOM 1318 N N . ALA A 1 183 ? 16.822 -5.230 -2.160 1.00 39.16 183 ALA A N 1
ATOM 1319 C CA . ALA A 1 183 ? 16.703 -3.994 -2.943 1.00 39.16 183 ALA A CA 1
ATOM 1320 C C . ALA A 1 183 ? 15.246 -3.586 -3.232 1.00 39.16 183 ALA A C 1
ATOM 1322 O O . ALA A 1 183 ? 14.617 -4.008 -4.206 1.00 39.16 183 ALA A O 1
ATOM 1323 N N . TRP A 1 184 ? 14.684 -2.779 -2.339 1.00 42.19 184 TRP A N 1
ATOM 1324 C CA . TRP A 1 184 ? 13.318 -2.310 -2.459 1.00 42.19 184 TRP A CA 1
ATOM 1325 C C . TRP A 1 184 ? 13.331 -1.125 -3.426 1.00 42.19 184 TRP A C 1
ATOM 1327 O O . TRP A 1 184 ? 14.050 -0.147 -3.214 1.00 42.19 184 TRP A O 1
ATOM 1337 N N . ARG A 1 185 ? 12.549 -1.199 -4.504 1.00 47.03 185 ARG A N 1
ATOM 1338 C CA . ARG A 1 185 ? 12.261 -0.037 -5.345 1.00 47.03 185 ARG A CA 1
ATOM 1339 C C . ARG A 1 185 ? 10.749 0.169 -5.445 1.00 47.03 185 ARG A C 1
ATOM 1341 O O . ARG A 1 185 ? 9.984 -0.767 -5.634 1.00 47.03 185 ARG A O 1
ATOM 1348 N N . THR A 1 186 ? 10.290 1.410 -5.416 1.00 34.47 186 THR A N 1
ATOM 1349 C CA . THR A 1 186 ? 9.063 1.822 -6.092 1.00 34.47 186 THR A CA 1
ATOM 1350 C C . THR A 1 186 ? 9.415 1.945 -7.560 1.00 34.47 186 THR A C 1
ATOM 1352 O O . THR A 1 186 ? 9.639 3.038 -8.070 1.00 34.47 186 THR A O 1
ATOM 1355 N N . SER A 1 187 ? 9.536 0.827 -8.263 1.00 34.28 187 SER A N 1
ATOM 1356 C CA . SER A 1 187 ? 9.461 0.910 -9.720 1.00 34.28 187 SER A CA 1
ATOM 1357 C C . SER A 1 187 ? 7.991 0.894 -10.084 1.00 34.28 187 SER A C 1
ATOM 1359 O O . SER A 1 187 ? 7.255 0.014 -9.646 1.00 34.28 187 SER A O 1
ATOM 1361 N N . ALA A 1 188 ? 7.579 1.900 -10.850 1.00 33.56 188 ALA A N 1
ATOM 1362 C CA . ALA A 1 188 ? 6.296 1.913 -11.510 1.00 33.56 188 ALA A CA 1
ATOM 1363 C C . ALA A 1 188 ? 6.208 0.694 -12.431 1.00 33.56 188 ALA A C 1
ATOM 1365 O O . ALA A 1 188 ? 6.783 0.675 -13.517 1.00 33.56 188 ALA A O 1
ATOM 1366 N N . MET A 1 189 ? 5.433 -0.313 -12.048 1.00 34.31 189 MET A N 1
ATOM 1367 C CA . MET A 1 189 ? 4.784 -1.121 -13.068 1.00 34.31 189 MET A CA 1
ATOM 1368 C C . MET A 1 189 ? 3.789 -0.149 -13.700 1.00 34.31 189 MET A C 1
ATOM 1370 O O . MET A 1 189 ? 2.793 0.224 -13.095 1.00 34.31 189 MET A O 1
ATOM 1374 N N . ALA A 1 190 ? 4.109 0.374 -14.868 1.00 31.70 190 ALA A N 1
ATOM 1375 C CA . ALA A 1 190 ? 3.077 0.734 -15.805 1.00 31.70 190 ALA A CA 1
ATOM 1376 C C . ALA A 1 190 ? 2.867 -0.547 -16.588 1.00 31.70 190 ALA A C 1
ATOM 1378 O O . ALA A 1 190 ? 3.659 -0.882 -17.463 1.00 31.70 190 ALA A O 1
ATOM 1379 N N . LEU A 1 191 ? 1.853 -1.313 -16.199 1.00 33.56 191 LEU A N 1
ATOM 1380 C CA . LEU A 1 191 ? 1.450 -2.430 -17.022 1.00 33.56 191 LEU A CA 1
ATOM 1381 C C . LEU A 1 191 ? 0.720 -1.863 -18.242 1.00 33.56 191 LEU A C 1
ATOM 1383 O O . LEU A 1 191 ? -0.501 -1.699 -18.239 1.00 33.56 191 LEU A O 1
ATOM 1387 N N . ALA A 1 192 ? 1.476 -1.528 -19.282 1.00 31.92 192 ALA A N 1
ATOM 1388 C CA . ALA A 1 192 ? 0.941 -1.335 -20.617 1.00 31.92 192 ALA A CA 1
ATOM 1389 C C . ALA A 1 192 ? 0.729 -2.703 -21.272 1.00 31.92 192 ALA A C 1
ATOM 1391 O O . ALA A 1 192 ? 1.279 -2.991 -22.329 1.00 31.92 192 ALA A O 1
ATOM 1392 N N . LEU A 1 193 ? -0.126 -3.557 -20.693 1.00 36.34 193 LEU A N 1
ATOM 1393 C CA . LEU A 1 193 ? -0.683 -4.615 -21.525 1.00 36.34 193 LEU A CA 1
ATOM 1394 C C . LEU A 1 193 ? -1.606 -3.959 -22.546 1.00 36.34 193 LEU A C 1
ATOM 1396 O O . LEU A 1 193 ? -2.692 -3.462 -22.227 1.00 36.34 193 LEU A O 1
ATOM 1400 N N . GLN A 1 194 ? -1.114 -3.975 -23.784 1.00 38.62 194 GLN A N 1
ATOM 1401 C CA . GLN A 1 194 ? -1.661 -3.453 -25.037 1.00 38.62 194 GLN A CA 1
ATOM 1402 C C . GLN A 1 194 ? -3.153 -3.701 -25.281 1.00 38.62 194 GLN A C 1
ATOM 1404 O O . GLN A 1 194 ? -3.716 -3.126 -26.205 1.00 38.62 194 GLN A O 1
ATOM 1409 N N . GLN A 1 195 ? -3.839 -4.505 -24.473 1.00 39.78 195 GLN A N 1
ATOM 1410 C CA . GLN A 1 195 ? -5.226 -4.838 -24.741 1.00 39.78 195 GLN A CA 1
ATOM 1411 C C . GLN A 1 195 ? -6.222 -3.721 -24.386 1.00 39.78 195 GLN A C 1
ATOM 1413 O O . GLN A 1 195 ? -7.322 -3.764 -24.927 1.00 39.78 195 GLN A O 1
ATOM 1418 N N . ARG A 1 196 ? -5.891 -2.703 -23.553 1.00 40.59 196 ARG A N 1
ATOM 1419 C CA . ARG A 1 196 ? -6.863 -1.623 -23.202 1.00 40.59 196 ARG A CA 1
ATOM 1420 C C . ARG A 1 196 ? -6.338 -0.205 -22.879 1.00 40.59 196 ARG A C 1
ATOM 1422 O O . ARG A 1 196 ? -7.103 0.567 -22.304 1.00 40.59 196 ARG A O 1
ATOM 1429 N N . ARG A 1 197 ? -5.091 0.185 -23.199 1.00 48.56 197 ARG A N 1
ATOM 1430 C CA . ARG A 1 197 ? -4.540 1.542 -22.890 1.00 48.56 197 ARG A CA 1
ATOM 1431 C C . ARG A 1 197 ? -4.843 2.043 -21.455 1.00 48.56 197 ARG A C 1
ATOM 1433 O O . ARG A 1 197 ? -5.072 3.230 -21.234 1.00 48.56 197 ARG A O 1
ATOM 1440 N N . ARG A 1 198 ? -4.885 1.151 -20.461 1.00 56.59 198 ARG A N 1
ATOM 1441 C CA . ARG A 1 198 ? -5.066 1.519 -19.048 1.00 56.59 198 ARG A CA 1
ATOM 1442 C C . ARG A 1 198 ? -3.775 1.223 -18.309 1.00 56.59 198 ARG A C 1
ATOM 1444 O O . ARG A 1 198 ? -3.592 0.116 -17.824 1.00 56.59 198 ARG A O 1
ATOM 1451 N N . ILE A 1 199 ? -2.904 2.223 -18.239 1.00 61.72 199 ILE A N 1
ATOM 1452 C CA . ILE A 1 199 ? -1.718 2.185 -17.385 1.00 61.72 199 ILE A CA 1
ATOM 1453 C C . ILE A 1 199 ? -2.210 2.104 -15.937 1.00 61.72 199 ILE A C 1
ATOM 1455 O O . ILE A 1 199 ? -2.951 2.976 -15.483 1.00 61.72 199 ILE A O 1
ATOM 1459 N N . GLN A 1 200 ? -1.857 1.028 -15.241 1.00 69.44 200 GLN A N 1
ATOM 1460 C CA . GLN A 1 200 ? -2.087 0.880 -13.805 1.00 69.44 200 GLN A CA 1
ATOM 1461 C C . GLN A 1 200 ? -0.749 1.028 -13.094 1.00 69.44 200 GLN A C 1
ATOM 1463 O O . GLN A 1 200 ? 0.185 0.379 -13.554 1.00 69.44 200 GLN A O 1
ATOM 1468 N N . PRO A 1 201 ? -0.648 1.830 -12.019 1.00 72.25 201 PRO A N 1
ATOM 1469 C CA . PRO A 1 201 ? 0.564 1.915 -11.221 1.00 72.25 201 PRO A CA 1
ATOM 1470 C C . PRO A 1 201 ? 0.770 0.627 -10.422 1.00 72.25 201 PRO A C 1
ATOM 1472 O O . PRO A 1 201 ? -0.169 0.067 -9.847 1.00 72.25 201 PRO A O 1
ATOM 1475 N N . ALA A 1 202 ? 2.014 0.187 -10.317 1.00 76.00 202 ALA A N 1
ATOM 1476 C CA . ALA A 1 202 ? 2.398 -0.863 -9.391 1.00 76.00 202 ALA A CA 1
ATOM 1477 C C . ALA A 1 202 ? 3.809 -0.636 -8.847 1.00 76.00 202 ALA A C 1
ATOM 1479 O O . ALA A 1 202 ? 4.527 0.226 -9.338 1.00 76.00 202 ALA A O 1
ATOM 1480 N N . LEU A 1 203 ? 4.136 -1.360 -7.785 1.00 77.44 203 LEU A N 1
ATOM 1481 C CA . LEU A 1 203 ? 5.415 -1.380 -7.085 1.00 77.44 203 LEU A CA 1
ATOM 1482 C C . LEU A 1 203 ? 6.209 -2.593 -7.568 1.00 77.44 203 LEU A C 1
ATOM 1484 O O . LEU A 1 203 ? 5.597 -3.614 -7.886 1.00 77.44 203 LEU A O 1
ATOM 1488 N N . MET A 1 204 ? 7.538 -2.512 -7.597 1.00 80.31 204 MET A N 1
ATOM 1489 C CA . MET A 1 204 ? 8.371 -3.565 -8.175 1.00 80.31 204 MET A CA 1
ATOM 1490 C C . MET A 1 204 ? 9.654 -3.805 -7.375 1.00 80.31 204 MET A C 1
ATOM 1492 O O . MET A 1 204 ? 10.448 -2.901 -7.144 1.00 80.31 204 MET A O 1
ATOM 1496 N N . GLN A 1 205 ? 9.890 -5.060 -7.009 1.00 78.25 205 GLN A N 1
ATOM 1497 C CA . GLN A 1 205 ? 11.092 -5.520 -6.320 1.00 78.25 205 GLN A CA 1
ATOM 1498 C C . GLN A 1 205 ? 11.813 -6.548 -7.189 1.00 78.25 205 GLN A C 1
ATOM 1500 O O . GLN A 1 205 ? 11.171 -7.388 -7.814 1.00 78.25 205 GLN A O 1
ATOM 1505 N N . VAL A 1 206 ? 13.144 -6.512 -7.203 1.00 78.06 206 VAL A N 1
ATOM 1506 C CA . VAL A 1 206 ? 13.970 -7.503 -7.904 1.00 78.06 206 VAL A CA 1
ATOM 1507 C C . VAL A 1 206 ? 14.799 -8.266 -6.882 1.00 78.06 206 VAL A C 1
ATOM 1509 O O . VAL A 1 206 ? 15.358 -7.673 -5.961 1.00 78.06 206 VAL A O 1
ATOM 1512 N N . LYS A 1 207 ? 14.839 -9.590 -7.021 1.00 81.19 207 LYS A N 1
ATOM 1513 C CA . LYS A 1 207 ? 15.605 -10.509 -6.174 1.00 81.19 207 LYS A CA 1
ATOM 1514 C C . LYS A 1 207 ? 16.411 -11.457 -7.051 1.00 81.19 207 LYS A C 1
ATOM 1516 O O . LYS A 1 207 ? 15.976 -11.795 -8.150 1.00 81.19 207 LYS A O 1
ATOM 1521 N N . LEU A 1 208 ? 17.550 -11.923 -6.553 1.00 78.06 208 LEU A N 1
ATOM 1522 C CA . LEU A 1 208 ? 18.268 -13.022 -7.189 1.00 78.06 208 LEU A CA 1
ATOM 1523 C C . LEU A 1 208 ? 17.465 -14.318 -7.004 1.00 78.06 208 LEU A C 1
ATOM 1525 O O . LEU A 1 208 ? 16.932 -14.566 -5.920 1.00 78.06 208 LEU A O 1
ATOM 1529 N N . HIS A 1 209 ? 17.320 -15.113 -8.062 1.00 77.31 209 HIS A N 1
ATOM 1530 C CA . HIS A 1 209 ? 16.684 -16.421 -7.963 1.00 77.31 209 HIS A CA 1
ATOM 1531 C C . HIS A 1 209 ? 17.752 -17.474 -7.662 1.00 77.31 209 HIS A C 1
ATOM 1533 O O . HIS A 1 209 ? 18.631 -17.716 -8.486 1.00 77.31 209 HIS A O 1
ATOM 1539 N N . GLU A 1 210 ? 17.675 -18.097 -6.488 1.00 67.12 210 GLU A N 1
ATOM 1540 C CA . GLU A 1 210 ? 18.531 -19.231 -6.139 1.00 67.12 210 GLU A CA 1
ATOM 1541 C C . GLU A 1 210 ? 17.917 -20.528 -6.691 1.00 67.12 210 GLU A C 1
ATOM 1543 O O . GLU A 1 210 ? 16.829 -20.924 -6.246 1.00 67.12 210 GLU A O 1
ATOM 1548 N N . PRO A 1 211 ? 18.568 -21.201 -7.658 1.00 52.97 211 PRO A N 1
ATOM 1549 C CA . PRO A 1 211 ? 18.075 -22.469 -8.177 1.00 52.97 211 PRO A CA 1
ATOM 1550 C C . PRO A 1 211 ? 18.124 -23.529 -7.063 1.00 52.97 211 PRO A C 1
ATOM 1552 O O . PRO A 1 211 ? 19.194 -23.878 -6.577 1.00 52.97 211 PRO A O 1
ATOM 1555 N N . GLY A 1 212 ? 16.955 -24.023 -6.636 1.00 46.66 212 GLY A N 1
ATOM 1556 C CA . GLY A 1 212 ? 16.814 -25.058 -5.595 1.00 46.66 212 GLY A CA 1
ATOM 1557 C C . GLY A 1 212 ? 16.056 -24.627 -4.332 1.00 46.66 212 GLY A C 1
ATOM 1558 O O . GLY A 1 212 ? 15.673 -25.475 -3.528 1.00 46.66 212 GLY A O 1
ATOM 1559 N N . SER A 1 213 ? 15.761 -23.334 -4.172 1.00 41.94 213 SER A N 1
ATOM 1560 C CA . SER A 1 213 ? 14.931 -22.811 -3.079 1.00 41.94 213 SER A CA 1
ATOM 1561 C C . SER A 1 213 ? 13.440 -23.017 -3.384 1.00 41.94 213 SER A C 1
ATOM 1563 O O . SER A 1 213 ? 12.711 -22.099 -3.761 1.00 41.94 213 SER A O 1
ATOM 1565 N N . ALA A 1 214 ? 12.972 -24.262 -3.275 1.00 39.06 214 ALA A N 1
ATOM 1566 C CA . ALA A 1 214 ? 11.547 -24.569 -3.292 1.00 39.06 214 ALA A CA 1
ATOM 1567 C C . ALA A 1 214 ? 10.922 -24.100 -1.968 1.00 39.06 214 ALA A C 1
ATOM 1569 O O . ALA A 1 214 ? 10.774 -24.868 -1.017 1.00 39.06 214 ALA A O 1
ATOM 1570 N N . THR A 1 215 ? 10.552 -22.822 -1.875 1.00 37.03 215 THR A N 1
ATOM 1571 C CA . THR A 1 215 ? 9.650 -22.388 -0.807 1.00 37.03 215 THR A CA 1
ATOM 1572 C C . THR A 1 215 ? 8.297 -23.056 -1.032 1.00 37.03 215 THR A C 1
ATOM 1574 O O . THR A 1 215 ? 7.663 -22.847 -2.066 1.00 37.03 215 THR A O 1
ATOM 1577 N N . ALA A 1 216 ? 7.886 -23.899 -0.080 1.00 32.31 216 ALA A N 1
ATOM 1578 C CA . ALA A 1 216 ? 6.650 -24.677 -0.099 1.00 32.31 216 ALA A CA 1
ATOM 1579 C C . ALA A 1 216 ? 5.432 -23.790 -0.430 1.00 32.31 216 ALA A C 1
ATOM 1581 O O . ALA A 1 216 ? 4.923 -23.065 0.423 1.00 32.31 216 ALA A O 1
ATOM 1582 N N . GLY A 1 217 ? 4.998 -23.821 -1.690 1.00 38.09 217 GLY A N 1
ATOM 1583 C CA . GLY A 1 217 ? 3.920 -22.982 -2.222 1.00 38.09 217 GLY A CA 1
ATOM 1584 C C . GLY A 1 217 ? 4.027 -22.698 -3.724 1.00 38.09 217 GLY A C 1
ATOM 1585 O O . GLY A 1 217 ? 3.021 -22.361 -4.347 1.00 38.09 217 GLY A O 1
ATOM 1586 N N . ASP A 1 218 ? 5.207 -22.875 -4.320 1.00 40.56 218 ASP A N 1
ATOM 1587 C CA . ASP A 1 218 ? 5.451 -22.564 -5.731 1.00 40.56 218 ASP A CA 1
ATOM 1588 C C . ASP A 1 218 ? 4.865 -23.637 -6.673 1.00 40.56 218 ASP A C 1
ATOM 1590 O O . ASP A 1 218 ? 5.530 -24.575 -7.099 1.00 40.56 218 ASP A O 1
ATOM 1594 N N . GLY A 1 219 ? 3.593 -23.469 -7.045 1.00 38.97 219 GLY A N 1
ATOM 1595 C CA . GLY A 1 219 ? 2.969 -24.122 -8.205 1.00 38.97 219 GLY A CA 1
ATOM 1596 C C . GLY A 1 219 ? 3.435 -23.510 -9.533 1.00 38.97 219 GLY A C 1
ATOM 1597 O O . GLY A 1 219 ? 2.608 -23.111 -10.353 1.00 38.97 219 GLY A O 1
ATOM 1598 N N . LEU A 1 220 ? 4.749 -23.348 -9.712 1.00 46.59 220 LEU A N 1
ATOM 1599 C CA . LEU A 1 220 ? 5.351 -22.887 -10.963 1.00 46.59 220 LEU A CA 1
ATOM 1600 C C . LEU A 1 220 ? 5.392 -24.067 -11.944 1.00 46.59 220 LEU A C 1
ATOM 1602 O O . LEU A 1 220 ? 5.892 -25.141 -11.617 1.00 46.59 220 LEU A O 1
ATOM 1606 N N . ALA A 1 221 ? 4.814 -23.876 -13.132 1.00 41.88 221 ALA A N 1
ATOM 1607 C CA . ALA A 1 221 ? 4.827 -24.870 -14.202 1.00 41.88 221 ALA A CA 1
ATOM 1608 C C . ALA A 1 221 ? 6.272 -25.250 -14.576 1.00 41.88 221 ALA A C 1
ATOM 1610 O O . ALA A 1 221 ? 7.166 -24.402 -14.545 1.00 41.88 221 ALA A O 1
ATOM 1611 N N . SER A 1 222 ? 6.487 -26.527 -14.901 1.00 39.16 222 SER A N 1
ATOM 1612 C CA . SER A 1 222 ? 7.810 -27.100 -15.153 1.00 39.16 222 SER A CA 1
ATOM 1613 C C . SER A 1 222 ? 8.542 -26.402 -16.306 1.00 39.16 222 SER A C 1
ATOM 1615 O O . SER A 1 222 ? 7.934 -25.969 -17.287 1.00 39.16 222 SER A O 1
ATOM 1617 N N . ALA A 1 223 ? 9.873 -26.344 -16.203 1.00 41.00 223 ALA A N 1
ATOM 1618 C CA . ALA A 1 223 ? 10.774 -25.794 -17.221 1.00 41.00 223 ALA A CA 1
ATOM 1619 C C . ALA A 1 223 ? 10.554 -26.396 -18.629 1.00 41.00 223 ALA A C 1
ATOM 1621 O O . ALA A 1 223 ? 10.808 -25.738 -19.636 1.00 41.00 223 ALA A O 1
ATOM 1622 N N . GLU A 1 224 ? 10.012 -27.614 -18.712 1.00 37.50 224 GLU A N 1
ATOM 1623 C CA . GLU A 1 224 ? 9.672 -28.290 -19.970 1.00 37.50 224 GLU A CA 1
ATOM 1624 C C . GLU A 1 224 ? 8.568 -27.574 -20.765 1.00 37.50 224 GLU A C 1
ATOM 1626 O O . GLU A 1 224 ? 8.643 -27.499 -21.991 1.00 37.50 224 GLU A O 1
ATOM 1631 N N . GLY A 1 225 ? 7.580 -26.970 -20.093 1.00 43.72 225 GLY A N 1
ATOM 1632 C CA . GLY A 1 225 ? 6.545 -26.178 -20.769 1.00 43.72 225 GLY A CA 1
ATOM 1633 C C . GLY A 1 225 ? 7.083 -24.869 -21.364 1.00 43.72 225 GLY A C 1
ATOM 1634 O O . GLY A 1 225 ? 6.544 -24.359 -22.346 1.00 43.72 225 GLY A O 1
ATOM 1635 N N . VAL A 1 226 ? 8.173 -24.347 -20.796 1.00 45.28 226 VAL A N 1
ATOM 1636 C CA . VAL A 1 226 ? 8.819 -23.088 -21.200 1.00 45.28 226 VAL A CA 1
ATOM 1637 C C . VAL A 1 226 ? 9.696 -23.291 -22.436 1.00 45.28 226 VAL A C 1
ATOM 1639 O O . VAL A 1 226 ? 9.670 -22.463 -23.346 1.00 45.28 226 VAL A O 1
ATOM 1642 N N . ALA A 1 227 ? 10.399 -24.425 -22.524 1.00 42.41 227 ALA A N 1
ATOM 1643 C CA . ALA A 1 227 ? 11.188 -24.789 -23.702 1.00 42.41 227 ALA A CA 1
ATOM 1644 C C . ALA A 1 227 ? 10.316 -24.908 -24.968 1.00 42.41 227 ALA A C 1
ATOM 1646 O O . ALA A 1 227 ? 10.704 -24.435 -26.036 1.00 42.41 227 ALA A O 1
ATOM 1647 N N . ALA A 1 228 ? 9.103 -25.456 -24.838 1.00 43.97 228 ALA A N 1
ATOM 1648 C CA . ALA A 1 228 ? 8.154 -25.563 -25.946 1.00 43.97 228 ALA A CA 1
ATOM 1649 C C . ALA A 1 228 ? 7.619 -24.192 -26.413 1.00 43.97 228 ALA A C 1
ATOM 1651 O O . ALA A 1 228 ? 7.460 -23.965 -27.613 1.00 43.97 228 ALA A O 1
ATOM 1652 N N . ALA A 1 229 ? 7.378 -23.257 -25.486 1.00 44.81 229 ALA A N 1
ATOM 1653 C CA . ALA A 1 229 ? 6.913 -21.906 -25.810 1.00 44.81 229 ALA A CA 1
ATOM 1654 C C . ALA A 1 229 ? 8.017 -21.024 -26.429 1.00 44.81 229 ALA A C 1
ATOM 1656 O O . ALA A 1 229 ? 7.740 -20.269 -27.359 1.00 44.81 229 ALA A O 1
ATOM 1657 N N . ALA A 1 230 ? 9.265 -21.148 -25.959 1.00 43.34 230 ALA A N 1
ATOM 1658 C CA . ALA A 1 230 ? 10.424 -20.458 -26.533 1.00 43.34 230 ALA A CA 1
ATOM 1659 C C . ALA A 1 230 ? 10.742 -20.957 -27.954 1.00 43.34 230 ALA A C 1
ATOM 1661 O O . ALA A 1 230 ? 10.957 -20.149 -28.859 1.00 43.34 230 ALA A O 1
ATOM 1662 N N . ALA A 1 231 ? 10.650 -22.274 -28.178 1.00 47.53 231 ALA A N 1
ATOM 1663 C CA . ALA A 1 231 ? 10.783 -22.874 -29.504 1.00 47.53 231 ALA A CA 1
ATOM 1664 C C . ALA A 1 231 ? 9.692 -22.388 -30.475 1.00 47.53 231 ALA A C 1
ATOM 1666 O O . ALA A 1 231 ? 9.986 -22.076 -31.627 1.00 47.53 231 ALA A O 1
ATOM 1667 N N . ALA A 1 232 ? 8.446 -22.244 -30.006 1.00 47.06 232 ALA A N 1
ATOM 1668 C CA . ALA A 1 232 ? 7.351 -21.694 -30.810 1.00 47.06 232 ALA A CA 1
ATOM 1669 C C . ALA A 1 232 ? 7.532 -20.202 -31.161 1.00 47.06 232 ALA A C 1
ATOM 1671 O O . ALA A 1 232 ? 6.955 -19.733 -32.141 1.00 47.06 232 ALA A O 1
ATOM 1672 N N . ALA A 1 233 ? 8.334 -19.461 -30.389 1.00 46.44 233 ALA A N 1
ATOM 1673 C CA . ALA A 1 233 ? 8.659 -18.054 -30.628 1.00 46.44 233 ALA A CA 1
ATOM 1674 C C . ALA A 1 233 ? 9.955 -17.844 -31.440 1.00 46.44 233 ALA A C 1
ATOM 1676 O O . ALA A 1 233 ? 10.324 -16.698 -31.692 1.00 46.44 233 ALA A O 1
ATOM 1677 N N . GLY A 1 234 ? 10.649 -18.915 -31.851 1.00 35.62 234 GLY A N 1
ATOM 1678 C CA . GLY A 1 234 ? 11.923 -18.822 -32.577 1.00 35.62 234 GLY A CA 1
ATOM 1679 C C . GLY A 1 234 ? 13.089 -18.307 -31.725 1.00 35.62 234 GLY A C 1
ATOM 1680 O O . GLY A 1 234 ? 14.059 -17.786 -32.270 1.00 35.62 234 GLY A O 1
ATOM 1681 N N . ILE A 1 235 ? 12.990 -18.427 -30.399 1.00 47.50 235 ILE A N 1
ATOM 1682 C CA . ILE A 1 235 ? 14.000 -17.964 -29.444 1.00 47.50 235 ILE A CA 1
ATOM 1683 C C . ILE A 1 235 ? 14.822 -19.179 -28.992 1.00 47.50 235 ILE A C 1
ATOM 1685 O O . ILE A 1 235 ? 14.257 -20.180 -28.550 1.00 47.50 235 ILE A O 1
ATOM 1689 N N . GLU A 1 236 ? 16.151 -19.101 -29.125 1.00 38.38 236 GLU A N 1
ATOM 1690 C CA . GLU A 1 236 ? 17.089 -20.163 -28.734 1.00 38.38 236 GLU A CA 1
ATOM 1691 C C . GLU A 1 236 ? 16.885 -20.549 -27.256 1.00 38.38 236 GLU A C 1
ATOM 1693 O O . GLU A 1 236 ? 16.790 -19.686 -26.379 1.00 38.38 236 GLU A O 1
ATOM 1698 N N . ALA A 1 237 ? 16.760 -21.852 -26.978 1.00 38.56 237 ALA A N 1
ATOM 1699 C CA . ALA A 1 237 ? 16.458 -22.346 -25.638 1.00 38.56 237 ALA A CA 1
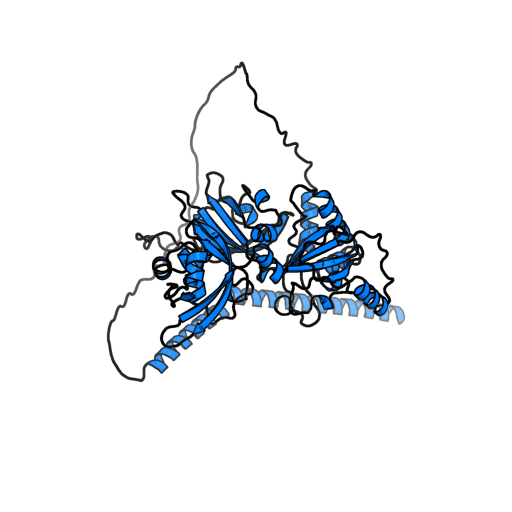ATOM 1700 C C . ALA A 1 237 ? 17.579 -21.964 -24.647 1.00 38.56 237 ALA A C 1
ATOM 1702 O O . ALA A 1 237 ? 18.761 -22.156 -24.950 1.00 38.56 237 ALA A O 1
ATOM 1703 N N . PRO A 1 238 ? 17.245 -21.440 -23.456 1.00 42.41 238 PRO A N 1
ATOM 1704 C CA . PRO A 1 238 ? 18.245 -20.871 -22.568 1.00 42.41 238 PRO A CA 1
ATOM 1705 C C . PRO A 1 238 ? 19.081 -21.965 -21.892 1.00 42.41 238 PRO A C 1
ATOM 1707 O O . PRO A 1 238 ? 18.560 -22.969 -21.401 1.00 42.41 238 PRO A O 1
ATOM 1710 N N . ARG A 1 239 ? 20.401 -21.755 -21.836 1.00 38.91 239 ARG A N 1
ATOM 1711 C CA . ARG A 1 239 ? 21.336 -22.674 -21.176 1.00 38.91 239 ARG A CA 1
ATOM 1712 C C . ARG A 1 239 ? 21.135 -22.623 -19.650 1.00 38.91 239 ARG A C 1
ATOM 1714 O O . ARG A 1 239 ? 20.842 -21.560 -19.096 1.00 38.91 239 ARG A O 1
ATOM 1721 N N . PRO A 1 240 ? 21.337 -23.739 -18.929 1.00 44.00 240 PRO A N 1
ATOM 1722 C CA . PRO A 1 240 ? 21.125 -23.824 -17.479 1.00 44.00 240 PRO A CA 1
ATOM 1723 C C . PRO A 1 240 ? 22.162 -23.071 -16.616 1.00 44.00 240 PRO A C 1
ATOM 1725 O O . PRO A 1 240 ? 22.168 -23.243 -15.402 1.00 44.00 240 PRO A O 1
ATOM 1728 N N . GLN A 1 241 ? 23.040 -22.249 -17.207 1.00 48.75 241 GLN A N 1
ATOM 1729 C CA . GLN A 1 241 ? 24.136 -21.565 -16.502 1.00 48.75 241 GLN A CA 1
ATOM 1730 C C . GLN A 1 241 ? 23.933 -20.049 -16.310 1.00 48.75 241 GLN A C 1
ATOM 1732 O O . GLN A 1 241 ? 24.741 -19.425 -15.626 1.00 48.75 241 GLN A O 1
ATOM 1737 N N . ASP A 1 242 ? 22.857 -19.446 -16.831 1.00 60.69 242 ASP A N 1
ATOM 1738 C CA . ASP A 1 242 ? 22.654 -17.995 -16.691 1.00 60.69 242 ASP A CA 1
ATOM 1739 C C . ASP A 1 242 ? 21.876 -17.652 -15.411 1.00 60.69 242 ASP A C 1
ATOM 1741 O O . ASP A 1 242 ? 20.800 -18.203 -15.153 1.00 60.69 242 ASP A O 1
ATOM 1745 N N . ALA A 1 243 ? 22.387 -16.711 -14.611 1.00 68.06 243 ALA A N 1
ATOM 1746 C CA . ALA A 1 243 ? 21.720 -16.286 -13.381 1.00 68.06 243 ALA A CA 1
ATOM 1747 C C . ALA A 1 243 ? 20.295 -15.787 -13.676 1.00 68.06 243 ALA A C 1
ATOM 1749 O O . ALA A 1 243 ? 20.084 -14.959 -14.564 1.00 68.06 243 ALA A O 1
ATOM 1750 N N . ARG A 1 244 ? 19.312 -16.291 -12.927 1.00 84.00 244 ARG A N 1
ATOM 1751 C CA . ARG A 1 244 ? 17.907 -15.895 -13.060 1.00 84.00 244 ARG A CA 1
ATOM 1752 C C . ARG A 1 244 ? 17.559 -14.819 -12.041 1.00 84.00 244 ARG A C 1
ATOM 1754 O O . ARG A 1 244 ? 18.044 -14.827 -10.908 1.00 84.00 244 ARG A O 1
ATOM 1761 N N . LEU A 1 245 ? 16.687 -13.902 -12.437 1.00 84.25 245 LEU A N 1
ATOM 1762 C CA . LEU A 1 245 ? 16.181 -12.844 -11.572 1.00 84.25 245 LEU A CA 1
ATOM 1763 C C . LEU A 1 245 ? 14.695 -13.070 -11.311 1.00 84.25 245 LEU A C 1
ATOM 1765 O O . LEU A 1 245 ? 13.931 -13.420 -12.207 1.00 84.25 245 LEU A O 1
ATOM 1769 N N . ARG A 1 246 ? 14.276 -12.857 -10.065 1.00 87.12 246 ARG A N 1
ATOM 1770 C CA . ARG A 1 246 ? 12.873 -12.866 -9.658 1.00 87.12 246 ARG A CA 1
ATOM 1771 C C . ARG A 1 246 ? 12.389 -11.422 -9.566 1.00 87.12 246 ARG A C 1
ATOM 1773 O O . ARG A 1 246 ? 12.820 -10.670 -8.693 1.00 87.12 246 ARG A O 1
ATOM 1780 N N . VAL A 1 247 ? 11.484 -11.041 -10.460 1.00 85.81 247 VAL A N 1
ATOM 1781 C CA . VAL A 1 247 ? 10.824 -9.731 -10.480 1.00 85.81 247 VAL A CA 1
ATOM 1782 C C . VAL A 1 247 ? 9.456 -9.872 -9.824 1.00 85.81 247 VAL A C 1
ATOM 1784 O O . VAL A 1 247 ? 8.620 -10.657 -10.261 1.00 85.81 247 VAL A O 1
ATOM 1787 N N . VAL A 1 248 ? 9.220 -9.115 -8.760 1.00 85.25 248 VAL A N 1
ATOM 1788 C CA . VAL A 1 248 ? 7.994 -9.150 -7.964 1.00 85.25 248 VAL A CA 1
ATOM 1789 C C . VAL A 1 248 ? 7.254 -7.831 -8.124 1.00 85.25 248 VAL A C 1
ATOM 1791 O O . VAL A 1 248 ? 7.843 -6.772 -7.937 1.00 85.25 248 VAL A O 1
ATOM 1794 N N . LEU A 1 249 ? 5.970 -7.890 -8.464 1.00 83.00 249 LEU A N 1
ATOM 1795 C CA . LEU A 1 249 ? 5.144 -6.744 -8.833 1.00 83.00 249 LEU A CA 1
ATOM 1796 C C . LEU A 1 249 ? 3.879 -6.696 -7.967 1.00 83.00 249 LEU A C 1
ATOM 1798 O O . LEU A 1 249 ? 3.198 -7.709 -7.815 1.00 83.00 249 LEU A O 1
ATOM 1802 N N . TRP A 1 250 ? 3.516 -5.522 -7.448 1.00 81.69 250 TRP A N 1
ATOM 1803 C CA . TRP A 1 250 ? 2.291 -5.320 -6.659 1.00 81.69 250 TRP A CA 1
ATOM 1804 C C . TRP A 1 250 ? 1.483 -4.137 -7.151 1.00 81.69 250 TRP A C 1
ATOM 1806 O O . TRP A 1 250 ? 2.010 -3.032 -7.200 1.00 81.69 250 TRP A O 1
ATOM 1816 N N . ARG A 1 251 ? 0.181 -4.314 -7.398 1.00 79.62 251 ARG A N 1
ATOM 1817 C CA . ARG A 1 251 ? -0.733 -3.204 -7.731 1.00 79.62 251 ARG A CA 1
ATOM 1818 C C . ARG A 1 251 ? -0.694 -2.091 -6.684 1.00 79.62 251 ARG A C 1
ATOM 1820 O O . ARG A 1 251 ? -1.076 -2.312 -5.538 1.00 79.62 251 ARG A O 1
ATOM 1827 N N . ALA A 1 252 ? -0.296 -0.882 -7.080 1.00 77.75 252 ALA A N 1
ATOM 1828 C CA . ALA A 1 252 ? -0.084 0.222 -6.143 1.00 77.75 252 ALA A CA 1
ATOM 1829 C C . ALA A 1 252 ? -1.394 0.663 -5.472 1.00 77.75 252 ALA A C 1
ATOM 1831 O O . ALA A 1 252 ? -1.409 0.989 -4.291 1.00 77.75 252 ALA A O 1
ATOM 1832 N N . ASP A 1 253 ? -2.517 0.587 -6.189 1.00 78.06 253 ASP A N 1
ATOM 1833 C CA . ASP A 1 253 ? -3.849 0.916 -5.671 1.00 78.06 253 ASP A CA 1
ATOM 1834 C C . ASP A 1 253 ? -4.443 -0.158 -4.731 1.00 78.06 253 ASP A C 1
ATOM 1836 O O . ASP A 1 253 ? -5.393 0.105 -3.972 1.00 78.06 253 ASP A O 1
ATOM 1840 N N . ALA A 1 254 ? -3.865 -1.361 -4.760 1.00 78.50 254 ALA A N 1
ATOM 1841 C CA . ALA A 1 254 ? -4.183 -2.471 -3.870 1.00 78.50 254 ALA A CA 1
ATOM 1842 C C . ALA A 1 254 ? -3.292 -2.505 -2.616 1.00 78.50 254 ALA A C 1
ATOM 1844 O O . ALA A 1 254 ? -3.702 -3.072 -1.604 1.00 78.50 254 ALA A O 1
ATOM 1845 N N . VAL A 1 255 ? -2.122 -1.858 -2.645 1.00 82.75 255 VAL A N 1
ATOM 1846 C CA . VAL A 1 255 ? -1.209 -1.764 -1.498 1.00 82.75 255 VAL A CA 1
ATOM 1847 C C . VAL A 1 255 ? -1.532 -0.521 -0.667 1.00 82.75 255 VAL A C 1
ATOM 1849 O O . VAL A 1 255 ? -1.580 0.603 -1.163 1.00 82.75 255 VAL A O 1
ATOM 1852 N N . ALA A 1 256 ? -1.753 -0.718 0.631 1.00 88.56 256 ALA A N 1
ATOM 1853 C CA . ALA A 1 256 ? -1.931 0.363 1.590 1.00 88.56 256 ALA A CA 1
ATOM 1854 C C . ALA A 1 256 ? -1.059 0.096 2.818 1.00 88.56 256 ALA A C 1
ATOM 1856 O O . ALA A 1 256 ? -1.209 -0.939 3.465 1.00 88.56 256 ALA A O 1
ATOM 1857 N N . GLY A 1 257 ? -0.156 1.027 3.113 1.00 89.88 257 GLY A N 1
ATOM 1858 C CA . GLY A 1 257 ? 0.763 0.949 4.245 1.00 89.88 257 GLY A CA 1
ATOM 1859 C C . GLY A 1 257 ? 0.283 1.764 5.435 1.00 89.88 257 GLY A C 1
ATOM 1860 O O . GLY A 1 257 ? -0.454 2.743 5.286 1.00 89.88 257 GLY A O 1
ATOM 1861 N N . VAL A 1 258 ? 0.723 1.377 6.626 1.00 92.81 258 VAL A N 1
ATOM 1862 C CA . VAL A 1 258 ? 0.460 2.097 7.871 1.00 92.81 258 VAL A CA 1
ATOM 1863 C C . VAL A 1 258 ? 1.773 2.455 8.548 1.00 92.81 258 VAL A C 1
ATOM 1865 O O . VAL A 1 258 ? 2.601 1.598 8.856 1.00 92.81 258 VAL A O 1
ATOM 1868 N N . VAL A 1 259 ? 1.927 3.742 8.853 1.00 93.38 259 VAL A N 1
ATOM 1869 C CA . VAL A 1 259 ? 3.063 4.262 9.618 1.00 93.38 259 VAL A CA 1
ATOM 1870 C C . VAL A 1 259 ? 2.556 4.931 10.886 1.00 93.38 259 VAL A C 1
ATOM 1872 O O . VAL A 1 259 ? 1.688 5.802 10.844 1.00 93.38 259 VAL A O 1
ATOM 1875 N N . GLU A 1 260 ? 3.099 4.541 12.035 1.00 92.75 260 GLU A N 1
ATOM 1876 C CA . GLU A 1 260 ? 2.847 5.221 13.300 1.00 92.75 260 GLU A CA 1
ATOM 1877 C C . GLU A 1 260 ? 3.872 6.330 13.507 1.00 92.75 260 GLU A C 1
ATOM 1879 O O . GLU A 1 260 ? 5.078 6.079 13.576 1.00 92.75 260 GLU A O 1
ATOM 1884 N N . VAL A 1 261 ? 3.389 7.558 13.668 1.00 92.06 261 VAL A N 1
ATOM 1885 C CA . VAL A 1 261 ? 4.218 8.742 13.892 1.00 92.06 261 VAL A CA 1
ATOM 1886 C C . VAL A 1 261 ? 3.985 9.312 15.285 1.00 92.06 261 VAL A C 1
ATOM 1888 O O . VAL A 1 261 ? 2.857 9.347 15.787 1.00 92.06 261 VAL A O 1
ATOM 1891 N N . SER A 1 262 ? 5.057 9.791 15.908 1.00 89.12 262 SER A N 1
ATOM 1892 C CA . SER A 1 262 ? 5.001 10.543 17.163 1.00 89.12 262 SER A CA 1
ATOM 1893 C C . SER A 1 262 ? 5.571 11.940 16.973 1.00 89.12 262 SER A C 1
ATOM 1895 O O . SER A 1 262 ? 6.555 12.118 16.254 1.00 89.12 262 SER A O 1
ATOM 1897 N N . GLY A 1 263 ? 4.979 12.922 17.651 1.00 84.12 263 GLY A N 1
ATOM 1898 C CA . GLY A 1 263 ? 5.591 14.241 17.790 1.00 84.12 263 GLY A CA 1
ATOM 1899 C C . GLY A 1 263 ? 6.644 14.235 18.894 1.00 84.12 263 GLY A C 1
ATOM 1900 O O . GLY A 1 263 ? 6.356 13.786 20.002 1.00 84.12 263 GLY A O 1
ATOM 1901 N N . GLY A 1 264 ? 7.835 14.744 18.590 1.00 75.44 264 GLY A N 1
ATOM 1902 C CA . GLY A 1 264 ? 8.890 15.040 19.557 1.00 75.44 264 GLY A CA 1
ATOM 1903 C C . GLY A 1 264 ? 9.457 16.453 19.361 1.00 75.44 264 GLY A C 1
ATOM 1904 O O . GLY A 1 264 ? 9.017 17.169 18.458 1.00 75.44 264 GLY A O 1
ATOM 1905 N N . PRO A 1 265 ? 10.451 16.862 20.170 1.00 69.31 265 PRO A N 1
ATOM 1906 C CA . PRO A 1 265 ? 11.086 18.180 20.055 1.00 69.31 265 PRO A CA 1
ATOM 1907 C C . PRO A 1 265 ? 11.789 18.390 18.702 1.00 69.31 265 PRO A C 1
ATOM 1909 O O . PRO A 1 265 ? 11.841 19.509 18.207 1.00 69.31 265 PRO A O 1
ATOM 1912 N N . ALA A 1 266 ? 12.255 17.309 18.067 1.00 68.69 266 ALA A N 1
ATOM 1913 C CA . ALA A 1 266 ? 12.881 17.316 16.742 1.00 68.69 266 ALA A CA 1
ATOM 1914 C C . ALA A 1 266 ? 11.882 17.178 15.565 1.00 68.69 266 ALA A C 1
ATOM 1916 O O . ALA A 1 266 ? 12.300 17.013 14.420 1.00 68.69 266 ALA A O 1
ATOM 1917 N N . GLY A 1 267 ? 10.568 17.211 15.826 1.00 80.25 267 GLY A N 1
ATOM 1918 C CA . GLY A 1 267 ? 9.513 17.084 14.812 1.00 80.25 267 GLY A CA 1
ATOM 1919 C C . GLY A 1 267 ? 8.829 15.710 14.776 1.00 80.25 267 GLY A C 1
ATOM 1920 O O . GLY A 1 267 ? 8.760 15.000 15.782 1.00 80.25 267 GLY A O 1
ATOM 1921 N N . LEU A 1 268 ? 8.258 15.356 13.619 1.00 87.56 268 LEU A N 1
ATOM 1922 C CA . LEU A 1 268 ? 7.551 14.088 13.400 1.00 87.56 268 LEU A CA 1
ATOM 1923 C C . LEU A 1 268 ? 8.531 12.944 13.107 1.00 87.56 268 LEU A C 1
ATOM 1925 O O . LEU A 1 268 ? 9.208 12.949 12.076 1.00 87.56 268 LEU A O 1
ATOM 1929 N N . ALA A 1 269 ? 8.544 11.932 13.972 1.00 89.69 269 ALA A N 1
ATOM 1930 C CA . ALA A 1 269 ? 9.370 10.736 13.819 1.00 89.69 269 ALA A CA 1
ATOM 1931 C C . ALA A 1 269 ? 8.515 9.482 13.609 1.00 89.69 269 ALA A C 1
ATOM 1933 O O . ALA A 1 269 ? 7.444 9.339 14.208 1.00 89.69 269 ALA A O 1
ATOM 1934 N N . VAL A 1 270 ? 9.009 8.559 12.780 1.00 91.44 270 VAL A N 1
ATOM 1935 C CA . VAL A 1 270 ? 8.405 7.234 12.597 1.00 91.44 270 VAL A CA 1
ATOM 1936 C C . VAL A 1 270 ? 8.748 6.333 13.784 1.00 91.44 270 VAL A C 1
ATOM 1938 O O . VAL A 1 270 ? 9.917 6.102 14.094 1.00 91.44 270 VAL A O 1
ATOM 1941 N N . THR A 1 271 ? 7.713 5.806 14.432 1.00 91.62 271 THR A N 1
ATOM 1942 C CA . THR A 1 271 ? 7.810 4.894 15.587 1.00 91.62 271 THR A CA 1
ATOM 1943 C C . THR A 1 271 ? 7.499 3.447 15.234 1.00 91.62 271 THR A C 1
ATOM 1945 O O . THR A 1 271 ? 7.995 2.537 15.893 1.00 91.62 271 THR A O 1
ATOM 1948 N N . ARG A 1 272 ? 6.685 3.228 14.199 1.00 90.50 272 ARG A N 1
ATOM 1949 C CA . ARG A 1 272 ? 6.360 1.906 13.664 1.00 90.50 272 ARG A CA 1
ATOM 1950 C C . ARG A 1 272 ? 6.033 2.036 12.184 1.00 90.50 272 ARG A C 1
ATOM 1952 O O . ARG A 1 272 ? 5.420 3.023 11.789 1.00 90.50 272 ARG A O 1
ATOM 1959 N N . ALA A 1 273 ? 6.383 1.033 11.401 1.00 90.56 273 ALA A N 1
ATOM 1960 C CA . ALA A 1 273 ? 5.942 0.873 10.023 1.00 90.56 273 ALA A CA 1
ATOM 1961 C C . ALA A 1 273 ? 5.553 -0.594 9.814 1.00 90.56 273 ALA A C 1
ATOM 1963 O O . ALA A 1 273 ? 6.114 -1.472 10.475 1.00 90.56 273 ALA A O 1
ATOM 1964 N N . ASP A 1 274 ? 4.574 -0.849 8.953 1.00 88.94 274 ASP A N 1
ATOM 1965 C CA . ASP A 1 274 ? 4.275 -2.194 8.466 1.00 88.94 274 ASP A CA 1
ATOM 1966 C C . ASP A 1 274 ? 5.034 -2.506 7.165 1.00 88.94 274 ASP A C 1
ATOM 1968 O O . ASP A 1 274 ? 5.661 -1.634 6.559 1.00 88.94 274 ASP A O 1
ATOM 1972 N N . ASP A 1 275 ? 4.992 -3.768 6.734 1.00 84.81 275 ASP A N 1
ATOM 1973 C CA . ASP A 1 275 ? 5.710 -4.224 5.537 1.00 84.81 275 ASP A CA 1
ATOM 1974 C C . ASP A 1 275 ? 5.202 -3.539 4.261 1.00 84.81 275 ASP A C 1
ATOM 1976 O O . ASP A 1 275 ? 5.976 -3.263 3.349 1.00 84.81 275 ASP A O 1
ATOM 1980 N N . ALA A 1 276 ? 3.911 -3.191 4.214 1.00 85.25 276 ALA A N 1
ATOM 1981 C CA . ALA A 1 276 ? 3.319 -2.457 3.100 1.00 85.25 276 ALA A CA 1
ATOM 1982 C C . ALA A 1 276 ? 3.847 -1.017 3.012 1.00 85.25 276 ALA A C 1
ATOM 1984 O O . ALA A 1 276 ? 4.102 -0.526 1.914 1.00 85.25 276 ALA A O 1
ATOM 1985 N N . ALA A 1 277 ? 4.067 -0.339 4.143 1.00 88.88 277 ALA A N 1
ATOM 1986 C CA . ALA A 1 277 ? 4.765 0.941 4.159 1.00 88.88 277 ALA A CA 1
ATOM 1987 C C . ALA A 1 277 ? 6.220 0.785 3.700 1.00 88.88 277 ALA A C 1
ATOM 1989 O O . ALA A 1 277 ? 6.708 1.630 2.954 1.00 88.88 277 ALA A O 1
ATOM 1990 N N . GLY A 1 278 ? 6.887 -0.309 4.082 1.00 84.94 278 GLY A N 1
ATOM 1991 C CA . GLY A 1 278 ? 8.221 -0.635 3.581 1.00 84.94 278 GLY A CA 1
ATOM 1992 C C . GLY A 1 278 ? 8.269 -0.788 2.056 1.00 84.94 278 GLY A C 1
ATOM 1993 O O . GLY A 1 278 ? 9.100 -0.157 1.404 1.00 84.94 278 GLY A O 1
ATOM 1994 N N . LEU A 1 279 ? 7.305 -1.519 1.480 1.00 80.25 279 LEU A N 1
ATOM 1995 C CA . LEU A 1 279 ? 7.114 -1.644 0.027 1.00 80.25 279 LEU A CA 1
ATOM 1996 C C . LEU A 1 279 ? 6.904 -0.285 -0.654 1.00 80.25 279 LEU A C 1
ATOM 1998 O O . LEU A 1 279 ? 7.489 -0.027 -1.701 1.00 80.25 279 LEU A O 1
ATOM 2002 N N . ILE A 1 280 ? 6.070 0.582 -0.070 1.00 84.44 280 ILE A N 1
ATOM 2003 C CA . ILE A 1 280 ? 5.766 1.908 -0.629 1.00 84.44 280 ILE A CA 1
ATOM 2004 C C . ILE A 1 280 ? 6.980 2.842 -0.558 1.00 84.44 280 ILE A C 1
ATOM 2006 O O . ILE A 1 280 ? 7.158 3.658 -1.453 1.00 84.44 280 ILE A O 1
ATOM 2010 N N . PHE A 1 281 ? 7.801 2.772 0.490 1.00 83.38 281 PHE A N 1
ATOM 2011 C CA . PHE A 1 281 ? 8.937 3.684 0.662 1.00 83.38 281 PHE A CA 1
ATOM 2012 C C . PHE A 1 281 ? 10.273 3.140 0.176 1.00 83.38 281 PHE A C 1
ATOM 2014 O O . PHE A 1 281 ? 11.231 3.910 0.145 1.00 83.38 281 PHE A O 1
ATOM 2021 N N . GLY A 1 282 ? 10.368 1.865 -0.191 1.00 76.00 282 GLY A N 1
ATOM 2022 C CA . GLY A 1 282 ? 11.634 1.293 -0.640 1.00 76.00 282 GLY A CA 1
ATOM 2023 C C . GLY A 1 282 ? 12.616 0.974 0.466 1.00 76.00 282 GLY A C 1
ATOM 2024 O O . GLY A 1 282 ? 13.820 1.051 0.248 1.00 76.00 282 GLY A O 1
ATOM 2025 N N . ALA A 1 283 ? 12.143 0.702 1.672 1.00 77.62 283 ALA A N 1
ATOM 2026 C CA . ALA A 1 283 ? 13.023 0.452 2.803 1.00 77.62 283 ALA A CA 1
ATOM 2027 C C . ALA A 1 283 ? 12.387 -0.587 3.712 1.00 77.62 283 ALA A C 1
ATOM 2029 O O . ALA A 1 283 ? 11.164 -0.583 3.867 1.00 77.62 283 ALA A O 1
ATOM 2030 N N . CYS A 1 284 ? 13.178 -1.436 4.378 1.00 80.31 284 CYS A N 1
ATOM 2031 C CA . CYS A 1 284 ? 12.577 -2.283 5.398 1.00 80.31 284 CYS A CA 1
ATOM 2032 C C . CYS A 1 284 ? 11.898 -1.428 6.481 1.00 80.31 284 CYS A C 1
ATOM 2034 O O . CYS A 1 284 ? 12.341 -0.314 6.798 1.00 80.31 284 CYS A O 1
ATOM 2036 N N . PRO A 1 285 ? 10.861 -1.971 7.142 1.00 84.69 285 PRO A N 1
ATOM 2037 C CA . PRO A 1 285 ? 10.207 -1.291 8.253 1.00 84.69 285 PRO A CA 1
ATOM 2038 C C . PRO A 1 285 ? 11.171 -0.832 9.352 1.00 84.69 285 PRO A C 1
ATOM 2040 O O . PRO A 1 285 ? 10.912 0.181 9.996 1.00 84.69 285 PRO A O 1
ATOM 2043 N N . LYS A 1 286 ? 12.297 -1.541 9.548 1.00 86.94 286 LYS A N 1
ATOM 2044 C CA . LYS A 1 286 ? 13.343 -1.180 10.517 1.00 86.94 286 LYS A CA 1
ATOM 2045 C C . LYS A 1 286 ? 14.121 0.069 10.095 1.00 86.94 286 LYS A C 1
ATOM 2047 O O . LYS A 1 286 ? 14.325 0.943 10.932 1.00 86.94 286 LYS A O 1
ATOM 2052 N N . ALA A 1 287 ? 14.489 0.190 8.820 1.00 83.94 287 ALA A N 1
ATOM 2053 C CA . ALA A 1 287 ? 15.177 1.360 8.272 1.00 83.94 287 ALA A CA 1
ATOM 2054 C C . ALA A 1 287 ? 14.281 2.609 8.240 1.00 83.94 287 ALA A C 1
ATOM 2056 O O . ALA A 1 287 ? 14.775 3.736 8.241 1.00 83.94 287 ALA A O 1
ATOM 2057 N N . LEU A 1 288 ? 12.955 2.434 8.246 1.00 84.94 288 LEU A N 1
ATOM 2058 C CA . LEU A 1 288 ? 12.009 3.543 8.385 1.00 84.94 288 LEU A CA 1
ATOM 2059 C C . LEU A 1 288 ? 11.945 4.104 9.811 1.00 84.94 288 LEU A C 1
ATOM 2061 O O . LEU A 1 288 ? 11.553 5.259 9.984 1.00 84.94 288 LEU A O 1
ATOM 2065 N N . LEU A 1 289 ? 12.329 3.333 10.834 1.00 87.94 289 LEU A N 1
ATOM 2066 C CA . LEU A 1 289 ? 12.274 3.784 12.224 1.00 87.94 289 LEU A CA 1
ATOM 2067 C C . LEU A 1 289 ? 13.207 4.975 12.449 1.00 87.94 289 LEU A C 1
ATOM 2069 O O . LEU A 1 289 ? 14.318 5.024 11.933 1.00 87.94 289 LEU A O 1
ATOM 2073 N N . LYS A 1 290 ? 12.754 5.944 13.252 1.00 75.06 290 LYS A N 1
ATOM 2074 C CA . LYS A 1 290 ? 13.494 7.173 13.601 1.00 75.06 290 LYS A CA 1
ATOM 2075 C C . LYS A 1 290 ? 13.836 8.094 12.419 1.00 75.06 290 LYS A C 1
ATOM 2077 O O . LYS A 1 290 ? 14.353 9.185 12.658 1.00 75.06 290 LYS A O 1
ATOM 2082 N N . ARG A 1 291 ? 13.490 7.745 11.172 1.00 82.94 291 ARG A N 1
ATOM 2083 C CA . ARG A 1 291 ? 13.519 8.704 10.060 1.00 82.94 291 ARG A CA 1
ATOM 2084 C C . ARG A 1 291 ? 12.469 9.790 10.287 1.00 82.94 291 ARG A C 1
ATOM 2086 O O . ARG A 1 291 ? 11.416 9.566 10.895 1.00 82.94 291 ARG A O 1
ATOM 2093 N N . SER A 1 292 ? 12.762 10.982 9.773 1.00 87.50 292 SER A N 1
ATOM 2094 C CA . SER A 1 292 ? 11.811 12.091 9.775 1.00 87.50 292 SER A CA 1
ATOM 2095 C C . SER A 1 292 ? 10.603 11.721 8.916 1.00 87.50 292 SER A C 1
ATOM 2097 O O . SER A 1 292 ? 10.708 11.621 7.691 1.00 87.50 292 SER A O 1
ATOM 2099 N N . ALA A 1 293 ? 9.443 11.552 9.554 1.00 87.31 293 ALA A N 1
ATOM 2100 C CA . ALA A 1 293 ? 8.193 11.305 8.845 1.00 87.31 293 ALA A CA 1
ATOM 2101 C C . ALA A 1 293 ? 7.819 12.503 7.962 1.00 87.31 293 ALA A C 1
ATOM 2103 O O . ALA A 1 293 ? 7.178 12.324 6.933 1.00 87.31 293 ALA A O 1
ATOM 2104 N N . ALA A 1 294 ? 8.264 13.713 8.322 1.00 88.00 294 ALA A N 1
ATOM 2105 C CA . ALA A 1 294 ? 8.068 14.889 7.486 1.00 88.00 294 ALA A CA 1
ATOM 2106 C C . ALA A 1 294 ? 8.800 14.766 6.142 1.00 88.00 294 ALA A C 1
ATOM 2108 O O . ALA A 1 294 ? 8.203 15.017 5.102 1.00 88.00 294 ALA A O 1
ATOM 2109 N N . SER A 1 295 ? 10.049 14.289 6.150 1.00 87.31 295 SER A N 1
ATOM 2110 C CA . SER A 1 295 ? 10.814 14.053 4.918 1.00 87.31 295 SER A CA 1
ATOM 2111 C C . SER A 1 295 ? 10.181 12.968 4.039 1.00 87.31 295 SER A C 1
ATOM 2113 O O . SER A 1 295 ? 10.002 13.169 2.839 1.00 87.31 295 SER A O 1
ATOM 2115 N N . LEU A 1 296 ? 9.777 11.844 4.644 1.00 87.12 296 LEU A N 1
ATOM 2116 C CA . LEU A 1 296 ? 9.170 10.721 3.919 1.00 87.12 296 LEU A CA 1
ATOM 2117 C C . LEU A 1 296 ? 7.818 11.092 3.295 1.00 87.12 296 LEU A C 1
ATOM 2119 O O . LEU A 1 296 ? 7.553 10.743 2.149 1.00 87.12 296 LEU A O 1
ATOM 2123 N N . LEU A 1 297 ? 6.973 11.815 4.035 1.00 89.44 297 LEU A N 1
ATOM 2124 C CA . LEU A 1 297 ? 5.614 12.172 3.614 1.00 89.44 297 LEU A CA 1
ATOM 2125 C C . LEU A 1 297 ? 5.537 13.480 2.813 1.00 89.44 297 LEU A C 1
ATOM 2127 O O . LEU A 1 297 ? 4.445 13.857 2.395 1.00 89.44 297 LEU A O 1
ATOM 2131 N N . GLY A 1 298 ? 6.655 14.191 2.625 1.00 86.19 298 GLY A N 1
ATOM 2132 C CA . GLY A 1 298 ? 6.662 15.480 1.926 1.00 86.19 298 GLY A CA 1
ATOM 2133 C C . GLY A 1 298 ? 6.016 16.616 2.722 1.00 86.19 298 GLY A C 1
ATOM 2134 O O . GLY A 1 298 ? 5.411 17.518 2.147 1.00 86.19 298 GLY A O 1
ATOM 2135 N N . LEU A 1 299 ? 6.091 16.559 4.052 1.00 89.12 299 LEU A N 1
ATOM 2136 C CA . LEU A 1 299 ? 5.580 17.599 4.942 1.00 89.12 299 LEU A CA 1
ATOM 2137 C C . LEU A 1 299 ? 6.683 18.618 5.273 1.00 89.12 299 LEU A C 1
ATOM 2139 O O . LEU A 1 299 ? 7.870 18.275 5.272 1.00 89.12 299 LEU A O 1
ATOM 2143 N N . PRO A 1 300 ? 6.316 19.857 5.644 1.00 85.81 300 PRO A N 1
ATOM 2144 C CA . PRO A 1 300 ? 7.266 20.821 6.190 1.00 85.81 300 PRO A CA 1
ATOM 2145 C C . PRO A 1 300 ? 8.024 20.246 7.395 1.00 85.81 300 PRO A C 1
ATOM 2147 O O . PRO A 1 300 ? 7.441 19.546 8.222 1.00 85.81 300 PRO A O 1
ATOM 2150 N N . LYS A 1 301 ? 9.310 20.588 7.558 1.00 82.88 301 LYS A N 1
ATOM 2151 C CA . LYS A 1 301 ? 10.123 20.137 8.713 1.00 82.88 301 LYS A CA 1
ATOM 2152 C C . LYS A 1 301 ? 9.530 20.561 10.065 1.00 82.88 301 LYS A C 1
ATOM 2154 O O . LYS A 1 301 ? 9.752 19.898 11.071 1.00 82.88 301 LYS A O 1
ATOM 2159 N N . THR A 1 302 ? 8.759 21.646 10.075 1.00 83.62 302 THR A N 1
ATOM 2160 C CA . THR A 1 302 ? 8.055 22.194 11.241 1.00 83.62 302 THR A CA 1
ATOM 2161 C C . THR A 1 302 ? 6.694 21.543 11.503 1.00 83.62 302 THR A C 1
ATOM 2163 O O . THR A 1 302 ? 6.021 21.929 12.460 1.00 83.62 302 THR A O 1
ATOM 2166 N N . ALA A 1 303 ? 6.274 20.575 10.678 1.00 85.06 303 ALA A N 1
ATOM 2167 C CA . ALA A 1 303 ? 4.967 19.940 10.786 1.00 85.06 303 ALA A CA 1
ATOM 2168 C C . ALA A 1 303 ? 4.794 19.232 12.133 1.00 85.06 303 ALA A C 1
ATOM 2170 O O . ALA A 1 303 ? 5.646 18.459 12.583 1.00 85.06 303 ALA A O 1
ATOM 2171 N N . LYS A 1 304 ? 3.647 19.474 12.761 1.00 85.62 304 LYS A N 1
ATOM 2172 C CA . LYS A 1 304 ? 3.243 18.885 14.037 1.00 85.62 304 LYS A CA 1
ATOM 2173 C C . LYS A 1 304 ? 2.194 17.793 13.808 1.00 85.62 304 LYS A C 1
ATOM 2175 O O . LYS A 1 304 ? 1.473 17.817 12.812 1.00 85.62 304 LYS A O 1
ATOM 2180 N N . PRO A 1 305 ? 2.003 16.865 14.766 1.00 84.19 305 PRO A N 1
ATOM 2181 C CA . PRO A 1 305 ? 0.923 15.878 14.690 1.00 84.19 305 PRO A CA 1
ATOM 2182 C C . PRO A 1 305 ? -0.467 16.505 14.480 1.00 84.19 305 PRO A C 1
ATOM 2184 O O . P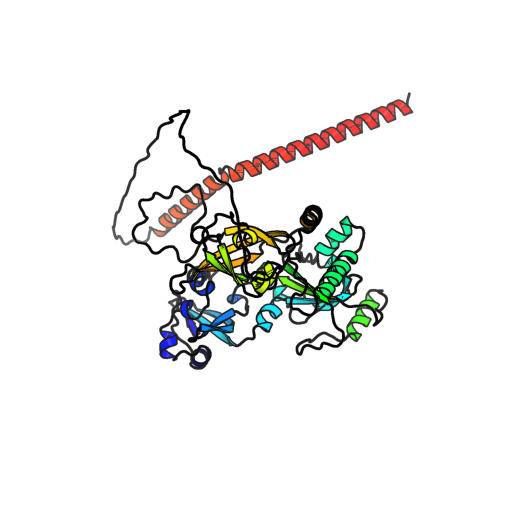RO A 1 305 ? -1.312 15.943 13.789 1.00 84.19 305 PRO A O 1
ATOM 2187 N N . ALA A 1 306 ? -0.716 17.688 15.049 1.00 83.06 306 ALA A N 1
ATOM 2188 C CA . ALA A 1 306 ? -1.985 18.388 14.869 1.00 83.06 306 ALA A CA 1
ATOM 2189 C C . ALA A 1 306 ? -2.271 18.712 13.392 1.00 83.06 306 ALA A C 1
ATOM 2191 O O . ALA A 1 306 ? -3.411 18.552 12.961 1.00 83.06 306 ALA A O 1
ATOM 2192 N N . ASP A 1 307 ? -1.242 19.049 12.611 1.00 85.25 307 ASP A N 1
ATOM 2193 C CA . ASP A 1 307 ? -1.369 19.437 11.203 1.00 85.25 307 ASP A CA 1
ATOM 2194 C C . ASP A 1 307 ? -1.827 18.276 10.324 1.00 85.25 307 ASP A C 1
ATOM 2196 O O . ASP A 1 307 ? -2.397 18.486 9.261 1.00 85.25 307 ASP A O 1
ATOM 2200 N N . LEU A 1 308 ? -1.603 17.031 10.747 1.00 86.12 308 LEU A N 1
ATOM 2201 C CA . LEU A 1 308 ? -2.100 15.845 10.047 1.00 86.12 308 LEU A CA 1
ATOM 2202 C C . LEU A 1 308 ? -3.585 15.581 10.318 1.00 86.12 308 LEU A C 1
ATOM 2204 O O . LEU A 1 308 ? -4.258 14.954 9.500 1.00 86.12 308 LEU A O 1
ATOM 2208 N N . LEU A 1 309 ? -4.098 16.066 11.449 1.00 86.44 309 LEU A N 1
ATOM 2209 C CA . LEU A 1 309 ? -5.501 15.934 11.841 1.00 86.44 309 LEU A CA 1
ATOM 2210 C C . LEU A 1 309 ? -6.349 17.131 11.387 1.00 86.44 309 LEU A C 1
ATOM 2212 O O . LEU A 1 309 ? -7.565 17.002 11.252 1.00 86.44 309 LEU A O 1
ATOM 2216 N N . THR A 1 310 ? -5.728 18.281 11.126 1.00 81.12 310 THR A N 1
ATOM 2217 C CA . THR A 1 310 ? -6.390 19.481 10.606 1.00 81.12 310 THR A CA 1
ATOM 2218 C C . THR A 1 310 ? -6.216 19.600 9.086 1.00 81.12 310 THR A C 1
ATOM 2220 O O . THR A 1 310 ? -5.231 19.152 8.490 1.00 81.12 310 THR A O 1
ATOM 2223 N N . GLY A 1 311 ? -7.211 20.179 8.410 1.00 66.06 311 GLY A N 1
ATOM 2224 C CA . GLY A 1 311 ? -7.061 20.562 7.004 1.00 66.06 311 GLY A CA 1
ATOM 2225 C C . GLY A 1 311 ? -6.063 21.708 6.905 1.00 66.06 311 GLY A C 1
ATOM 2226 O O . GLY A 1 311 ? -6.249 22.718 7.574 1.00 66.06 311 GLY A O 1
ATOM 2227 N N . SER A 1 312 ? -5.006 21.560 6.104 1.00 50.53 312 SER A N 1
ATOM 2228 C CA . SER A 1 312 ? -3.997 22.611 5.900 1.00 50.53 312 SER A CA 1
ATOM 2229 C C . SER A 1 312 ? -4.439 23.629 4.848 1.00 50.53 312 SER A C 1
ATOM 2231 O O . SER A 1 312 ? -3.633 24.067 4.028 1.00 50.53 312 SER A O 1
ATOM 2233 N N . ASP A 1 313 ? -5.717 24.004 4.850 1.00 45.25 313 ASP A N 1
ATOM 2234 C CA . ASP A 1 313 ? -6.143 25.178 4.103 1.00 45.25 313 ASP A CA 1
ATOM 2235 C C . ASP A 1 313 ? -5.712 26.394 4.920 1.00 45.25 313 ASP A C 1
ATOM 2237 O O . ASP A 1 313 ? -6.475 26.927 5.729 1.00 45.25 313 ASP A O 1
ATOM 2241 N N . HIS A 1 314 ? -4.478 26.844 4.679 1.00 44.19 314 HIS A N 1
ATOM 2242 C CA . HIS A 1 314 ? -3.927 28.114 5.168 1.00 44.19 314 HIS A CA 1
ATOM 2243 C C . HIS A 1 314 ? -4.772 29.342 4.771 1.00 44.19 314 HIS A C 1
ATOM 2245 O O . HIS A 1 314 ? -4.445 30.455 5.167 1.00 44.19 314 HIS A O 1
ATOM 2251 N N . ASN A 1 315 ? -5.872 29.153 4.034 1.00 38.75 315 ASN A N 1
ATOM 2252 C CA . ASN A 1 315 ? -6.794 30.203 3.626 1.00 38.75 315 ASN A CA 1
ATOM 2253 C C . ASN A 1 315 ? -8.222 30.052 4.184 1.00 38.75 315 ASN A C 1
ATOM 2255 O O . ASN A 1 315 ? -9.131 30.762 3.764 1.00 38.75 315 ASN A O 1
ATOM 2259 N N . SER A 1 316 ? -8.454 29.150 5.145 1.00 40.69 316 SER A N 1
ATOM 2260 C CA . SER A 1 316 ? -9.688 29.196 5.932 1.00 40.69 316 SER A CA 1
ATOM 2261 C C . SER A 1 316 ? -9.396 29.833 7.288 1.00 40.69 316 SER A C 1
ATOM 2263 O O . SER A 1 316 ? -9.034 29.155 8.247 1.00 40.69 316 SER A O 1
ATOM 2265 N N . LYS A 1 317 ? -9.583 31.158 7.381 1.00 41.69 317 LYS A N 1
ATOM 2266 C CA . LYS A 1 317 ? -9.891 31.835 8.651 1.00 41.69 317 LYS A CA 1
ATOM 2267 C C . LYS A 1 317 ? -11.187 31.218 9.201 1.00 41.69 317 LYS A C 1
ATOM 2269 O O . LYS A 1 317 ? -12.268 31.784 9.080 1.00 41.69 317 LYS A O 1
ATOM 2274 N N . ARG A 1 318 ? -11.117 30.006 9.758 1.00 45.91 318 ARG A N 1
ATOM 2275 C CA . ARG A 1 318 ? -12.185 29.470 10.597 1.00 45.91 318 ARG A CA 1
ATOM 2276 C C . ARG A 1 318 ? -12.123 30.263 11.890 1.00 45.91 318 ARG A C 1
ATOM 2278 O O . ARG A 1 318 ? -11.166 30.129 12.646 1.00 45.91 318 ARG A O 1
ATOM 2285 N N . GLY A 1 319 ? -13.113 31.135 12.072 1.00 37.38 319 GLY A N 1
ATOM 2286 C CA . GLY A 1 319 ? -13.245 31.990 13.241 1.00 37.38 319 GLY A CA 1
ATOM 2287 C C . GLY A 1 319 ? -13.024 31.207 14.532 1.00 37.38 319 GLY A C 1
ATOM 2288 O O . GLY A 1 319 ? -13.594 30.132 14.734 1.00 37.38 319 GLY A O 1
ATOM 2289 N N . ALA A 1 320 ? -12.199 31.775 15.407 1.00 41.47 320 ALA A N 1
ATOM 2290 C CA . ALA A 1 320 ? -11.817 31.236 16.708 1.00 41.47 320 ALA A CA 1
ATOM 2291 C C . ALA A 1 320 ? -12.997 31.050 17.691 1.00 41.47 320 ALA A C 1
ATOM 2293 O O . ALA A 1 320 ? -12.806 30.579 18.806 1.00 41.47 320 ALA A O 1
ATOM 2294 N N . LEU A 1 321 ? -14.230 31.362 17.281 1.00 42.50 321 LEU A N 1
ATOM 2295 C CA . LEU A 1 321 ? -15.427 31.373 18.126 1.00 42.50 321 LEU A CA 1
ATOM 2296 C C . LEU A 1 321 ? -16.230 30.061 18.120 1.00 42.50 321 LEU A C 1
ATOM 2298 O O . LEU A 1 321 ? -17.313 29.997 18.691 1.00 42.50 321 LEU A O 1
ATOM 2302 N N . LYS A 1 322 ? -15.704 28.980 17.528 1.00 40.41 322 LYS A N 1
ATOM 2303 C CA . LYS A 1 322 ? -16.265 27.623 17.699 1.00 40.41 322 LYS A CA 1
ATOM 2304 C C . LYS A 1 322 ? -15.225 26.591 18.141 1.00 40.41 322 LYS A C 1
ATOM 2306 O O . LYS A 1 322 ? -15.362 25.406 17.857 1.00 40.41 322 LYS A O 1
ATOM 2311 N N . ALA A 1 323 ? -14.203 27.034 18.873 1.00 38.50 323 ALA A N 1
ATOM 2312 C CA . ALA A 1 323 ? -13.368 26.169 19.707 1.00 38.50 323 ALA A CA 1
ATOM 2313 C C . ALA A 1 323 ? -14.047 25.918 21.071 1.00 38.50 323 ALA A C 1
ATOM 2315 O O . ALA A 1 323 ? -13.419 25.996 22.120 1.00 38.50 323 ALA A O 1
ATOM 2316 N N . GLY A 1 324 ? -15.357 25.657 21.071 1.00 35.34 324 GLY A N 1
ATOM 2317 C CA . GLY A 1 324 ? -16.054 25.200 22.268 1.00 35.34 324 GLY A CA 1
ATOM 2318 C C . GLY A 1 324 ? -15.737 23.728 22.467 1.00 35.34 324 GLY A C 1
ATOM 2319 O O . GLY A 1 324 ? -16.105 22.949 21.594 1.00 35.34 324 GLY A O 1
ATOM 2320 N N . THR A 1 325 ? -15.000 23.390 23.537 1.00 36.00 325 THR A N 1
ATOM 2321 C CA . THR A 1 325 ? -15.053 22.121 24.314 1.00 36.00 325 THR A CA 1
ATOM 2322 C C . THR A 1 325 ? -15.194 20.792 23.545 1.00 36.00 325 THR A C 1
ATOM 2324 O O . THR A 1 325 ? -15.586 19.768 24.101 1.00 36.00 325 THR A O 1
ATOM 2327 N N . GLY A 1 326 ? -14.837 20.770 22.265 1.00 43.41 326 GLY A N 1
ATOM 2328 C CA . GLY A 1 326 ? -14.950 19.635 21.369 1.00 43.41 326 GLY A CA 1
ATOM 2329 C C . GLY A 1 326 ? -13.613 18.924 21.281 1.00 43.41 326 GLY A C 1
ATOM 2330 O O . GLY A 1 326 ? -12.612 19.513 20.877 1.00 43.41 326 GLY A O 1
ATOM 2331 N N . SER A 1 327 ? -13.604 17.648 21.662 1.00 57.09 327 SER A N 1
ATOM 2332 C CA . SER A 1 327 ? -12.473 16.734 21.484 1.00 57.09 327 SER A CA 1
ATOM 2333 C C . SER A 1 327 ? -11.827 16.919 20.102 1.00 57.09 327 SER A C 1
ATOM 2335 O O . SER A 1 327 ? -12.525 16.925 19.085 1.00 57.09 327 SER A O 1
ATOM 2337 N N . ALA A 1 328 ? -10.499 17.086 20.061 1.00 62.72 328 ALA A N 1
ATOM 2338 C CA . ALA A 1 328 ? -9.750 17.224 18.813 1.00 62.72 328 ALA A CA 1
ATOM 2339 C C . ALA A 1 328 ? -10.126 16.103 17.818 1.00 62.72 328 ALA A C 1
ATOM 2341 O O . ALA A 1 328 ? -10.318 14.957 18.238 1.00 62.72 328 ALA A O 1
ATOM 2342 N N . PRO A 1 329 ? -10.219 16.395 16.504 1.00 74.69 329 PRO A N 1
ATOM 2343 C CA . PRO A 1 329 ? -10.689 15.422 15.525 1.00 74.69 329 PRO A CA 1
ATOM 2344 C C . PRO A 1 329 ? -9.844 14.144 15.573 1.00 74.69 329 PRO A C 1
ATOM 2346 O O . PRO A 1 329 ? -8.619 14.181 15.448 1.00 74.69 329 PRO A O 1
ATOM 2349 N N . LYS A 1 330 ? -10.514 12.997 15.752 1.00 85.00 330 LYS A N 1
ATOM 2350 C CA . LYS A 1 330 ? -9.866 11.675 15.815 1.00 85.00 330 LYS A CA 1
ATOM 2351 C C . LYS A 1 330 ? -9.304 11.227 14.463 1.00 85.00 330 LYS A C 1
ATOM 2353 O O . LYS A 1 330 ? -8.451 10.347 14.433 1.00 85.00 330 LYS A O 1
ATOM 2358 N N . VAL A 1 331 ? -9.779 11.803 13.360 1.00 88.94 331 VAL A N 1
ATOM 2359 C CA . VAL A 1 331 ? -9.390 11.463 11.987 1.00 88.94 331 VAL A CA 1
ATOM 2360 C C . VAL A 1 331 ? -9.154 12.750 11.207 1.00 88.94 331 VAL A C 1
ATOM 2362 O O . VAL A 1 331 ? -9.993 13.648 11.231 1.00 88.94 331 VAL A O 1
ATOM 2365 N N . GLY A 1 332 ? -8.020 12.819 10.515 1.00 88.75 332 GLY A N 1
ATOM 2366 C CA . GLY A 1 332 ? -7.674 13.906 9.611 1.00 88.75 332 GLY A CA 1
ATOM 2367 C C . GLY A 1 332 ? -8.279 13.749 8.212 1.00 88.75 332 GLY A C 1
ATOM 2368 O O . GLY A 1 332 ? -8.711 12.654 7.824 1.00 88.75 332 GLY A O 1
ATOM 2369 N N . PRO A 1 333 ? -8.311 14.838 7.424 1.00 90.88 333 PRO A N 1
ATOM 2370 C CA . PRO A 1 333 ? -8.709 14.768 6.024 1.00 90.88 333 PRO A CA 1
ATOM 2371 C C . PRO A 1 333 ? -7.693 13.959 5.209 1.00 90.88 333 PRO A C 1
ATOM 2373 O O . PRO A 1 333 ? -6.528 13.829 5.586 1.00 90.88 333 PRO A O 1
ATOM 2376 N N . ARG A 1 334 ? -8.133 13.440 4.060 1.00 91.06 334 ARG A N 1
ATOM 2377 C CA . ARG A 1 334 ? -7.225 12.841 3.075 1.00 91.06 334 ARG A CA 1
ATOM 2378 C C . ARG A 1 334 ? -6.387 13.943 2.438 1.00 91.06 334 ARG A C 1
ATOM 2380 O O . ARG A 1 334 ? -6.945 14.942 1.986 1.00 91.06 334 ARG A O 1
ATOM 2387 N N . LYS A 1 335 ? -5.069 13.764 2.400 1.00 90.81 335 LYS A N 1
ATOM 2388 C CA . LYS A 1 335 ? -4.121 14.703 1.788 1.00 90.81 335 LYS A CA 1
ATOM 2389 C C . LYS A 1 335 ? -3.367 14.005 0.671 1.00 90.81 335 LYS A C 1
ATOM 2391 O O . LYS A 1 335 ? -3.000 12.845 0.821 1.00 90.81 335 LYS A O 1
ATOM 2396 N N . ARG A 1 336 ? -3.130 14.719 -0.426 1.00 90.81 336 ARG A N 1
ATOM 2397 C CA . ARG A 1 336 ? -2.252 14.275 -1.510 1.00 90.81 336 ARG A CA 1
ATOM 2398 C C . ARG A 1 336 ? -0.959 15.063 -1.420 1.00 90.81 336 ARG A C 1
ATOM 2400 O O . ARG A 1 336 ? -1.011 16.289 -1.434 1.00 90.81 336 ARG A O 1
ATOM 2407 N N . LEU A 1 337 ? 0.155 14.366 -1.249 1.00 90.25 337 LEU A N 1
ATOM 2408 C CA . LEU A 1 337 ? 1.468 14.952 -1.000 1.00 90.25 337 LEU A CA 1
ATOM 2409 C C . LEU A 1 337 ? 2.521 14.271 -1.873 1.00 90.25 337 LEU A C 1
ATOM 2411 O O . LEU A 1 337 ? 2.355 13.118 -2.268 1.00 90.25 337 LEU A O 1
ATOM 2415 N N . THR A 1 338 ? 3.618 14.977 -2.124 1.00 88.62 338 THR A N 1
ATOM 2416 C CA . THR A 1 338 ? 4.796 14.424 -2.798 1.00 88.62 338 THR A CA 1
ATOM 2417 C C . THR A 1 338 ? 5.842 14.072 -1.749 1.00 88.62 338 THR A C 1
ATOM 2419 O O . THR A 1 338 ? 6.577 14.939 -1.280 1.00 88.62 338 THR A O 1
ATOM 2422 N N . GLY A 1 339 ? 5.868 12.802 -1.354 1.00 86.69 339 GLY A N 1
ATOM 2423 C CA . GLY A 1 339 ? 6.879 12.222 -0.480 1.00 86.69 339 GLY A CA 1
ATOM 2424 C C . GLY A 1 339 ? 8.174 11.879 -1.211 1.00 86.69 339 GLY A C 1
ATOM 2425 O O . GLY A 1 339 ? 8.395 12.289 -2.353 1.00 86.69 339 GLY A O 1
ATOM 2426 N N . ARG A 1 340 ? 9.031 11.107 -0.540 1.00 84.06 340 ARG A N 1
ATOM 2427 C CA . ARG A 1 340 ? 10.286 10.595 -1.102 1.00 84.06 340 ARG A CA 1
ATOM 2428 C C . ARG A 1 340 ? 10.422 9.102 -0.863 1.00 84.06 340 ARG A C 1
ATOM 2430 O O . ARG A 1 340 ? 10.189 8.625 0.247 1.00 84.06 340 ARG A O 1
ATOM 2437 N N . HIS A 1 341 ? 10.840 8.402 -1.903 1.00 79.62 341 HIS A N 1
ATOM 2438 C CA . HIS A 1 341 ? 11.251 7.013 -1.837 1.00 79.62 341 HIS A CA 1
ATOM 2439 C C . HIS A 1 341 ? 12.700 6.894 -1.313 1.00 79.62 341 HIS A C 1
ATOM 2441 O O . HIS A 1 341 ? 13.426 7.889 -1.218 1.00 79.62 341 HIS A O 1
ATOM 2447 N N . ALA A 1 342 ? 13.124 5.695 -0.909 1.00 72.88 342 ALA A N 1
ATOM 2448 C CA . ALA A 1 342 ? 14.450 5.446 -0.345 1.00 72.88 342 ALA A CA 1
ATOM 2449 C C . ALA A 1 342 ? 15.601 5.730 -1.320 1.00 72.88 342 ALA A C 1
ATOM 2451 O O . ALA A 1 342 ? 16.673 6.122 -0.870 1.00 72.88 342 ALA A O 1
ATOM 2452 N N . ASP A 1 343 ? 15.361 5.600 -2.626 1.00 64.25 343 ASP A N 1
ATOM 2453 C CA . ASP A 1 343 ? 16.297 5.985 -3.695 1.00 64.25 343 ASP A CA 1
ATOM 2454 C C . ASP A 1 343 ? 16.316 7.501 -3.979 1.00 64.25 343 ASP A C 1
ATOM 2456 O O . ASP A 1 343 ? 17.003 7.954 -4.885 1.00 64.25 343 ASP A O 1
ATOM 2460 N N . GLY A 1 344 ? 15.551 8.300 -3.228 1.00 70.19 344 GLY A N 1
ATOM 2461 C CA . GLY A 1 344 ? 15.473 9.748 -3.400 1.00 70.19 344 GLY A CA 1
ATOM 2462 C C . GLY A 1 344 ? 14.460 10.221 -4.445 1.00 70.19 344 GLY A C 1
ATOM 2463 O O . GLY A 1 344 ? 14.193 11.427 -4.491 1.00 70.19 344 GLY A O 1
ATOM 2464 N N . ALA A 1 345 ? 13.844 9.317 -5.215 1.00 69.94 345 ALA A N 1
ATOM 2465 C CA . ALA A 1 345 ? 12.811 9.674 -6.178 1.00 69.94 345 ALA A CA 1
ATOM 2466 C C . ALA A 1 345 ? 11.586 10.292 -5.469 1.00 69.94 345 ALA A C 1
ATOM 2468 O O . ALA A 1 345 ? 11.242 9.890 -4.346 1.00 69.94 345 ALA A O 1
ATOM 2469 N N . PRO A 1 346 ? 10.914 11.288 -6.082 1.00 76.50 346 PRO A N 1
ATOM 2470 C CA . PRO A 1 346 ? 9.657 11.808 -5.542 1.00 76.50 346 PRO A CA 1
ATOM 2471 C C . PRO A 1 346 ? 8.625 10.679 -5.489 1.00 76.50 346 PRO A C 1
ATOM 2473 O O . PRO A 1 346 ? 8.738 9.755 -6.262 1.00 76.50 346 PRO A O 1
ATOM 2476 N N . LEU A 1 347 ? 7.623 10.716 -4.613 1.00 78.19 347 LEU A N 1
ATOM 2477 C CA . LEU A 1 347 ? 6.570 9.692 -4.556 1.00 78.19 347 LEU A CA 1
ATOM 2478 C C . LEU A 1 347 ? 5.219 10.355 -4.298 1.00 78.19 347 LEU A C 1
ATOM 2480 O O . LEU A 1 347 ? 5.057 11.049 -3.297 1.00 78.19 347 LEU A O 1
ATOM 2484 N N . LEU A 1 348 ? 4.240 10.154 -5.180 1.00 84.94 348 LEU A N 1
ATOM 2485 C CA . LEU A 1 348 ? 2.904 10.725 -5.001 1.00 84.94 348 LEU A CA 1
ATOM 2486 C C . LEU A 1 348 ? 2.068 9.846 -4.068 1.00 84.94 348 LEU A C 1
ATOM 2488 O O . LEU A 1 348 ? 1.767 8.687 -4.364 1.00 84.94 348 LEU A O 1
ATOM 2492 N N . LEU A 1 349 ? 1.713 10.423 -2.923 1.00 88.75 349 LEU A N 1
ATOM 2493 C CA . LEU A 1 349 ? 1.077 9.740 -1.808 1.00 88.75 349 LEU A CA 1
ATOM 2494 C C . LEU A 1 349 ? -0.292 10.339 -1.506 1.00 88.75 349 LEU A C 1
ATOM 2496 O O . LEU A 1 349 ? -0.432 11.551 -1.347 1.00 88.75 349 LEU A O 1
ATOM 2500 N N . GLU A 1 350 ? -1.288 9.480 -1.316 1.00 91.38 350 GLU A N 1
ATOM 2501 C CA . GLU A 1 350 ? -2.507 9.819 -0.589 1.00 91.38 350 GLU A CA 1
ATOM 2502 C C . GLU A 1 350 ? -2.369 9.336 0.855 1.00 91.38 350 GLU A C 1
ATOM 2504 O O . GLU A 1 350 ? -2.189 8.142 1.108 1.00 91.38 350 GLU A O 1
ATOM 2509 N N . ILE A 1 351 ? -2.456 10.268 1.805 1.00 93.62 351 ILE A N 1
ATOM 2510 C CA . ILE A 1 351 ? -2.317 9.984 3.231 1.00 93.62 351 ILE A CA 1
ATOM 2511 C C . ILE A 1 351 ? -3.574 10.353 4.010 1.00 93.62 351 ILE A C 1
ATOM 2513 O O . ILE A 1 351 ? -4.256 11.335 3.705 1.00 93.62 351 ILE A O 1
ATOM 2517 N N . GLN A 1 352 ? -3.865 9.590 5.060 1.00 93.88 352 GLN A N 1
ATOM 2518 C CA . GLN A 1 352 ? -4.926 9.910 6.008 1.00 93.88 352 GLN A CA 1
ATOM 2519 C C . GLN A 1 352 ? -4.506 9.520 7.425 1.00 93.88 352 GLN A C 1
ATOM 2521 O O . GLN A 1 352 ? -4.236 8.354 7.705 1.00 93.88 352 GLN A O 1
ATOM 2526 N N . ALA A 1 353 ? -4.454 10.498 8.329 1.00 93.06 353 ALA A N 1
ATOM 2527 C CA . ALA A 1 353 ? -4.045 10.273 9.710 1.00 93.06 353 ALA A CA 1
ATOM 2528 C C . ALA A 1 353 ? -5.239 9.986 10.625 1.00 93.06 353 ALA A C 1
ATOM 2530 O O . ALA A 1 353 ? -6.296 10.605 10.505 1.00 93.06 353 ALA A O 1
ATOM 2531 N N . ALA A 1 354 ? -5.045 9.095 11.591 1.00 91.62 354 ALA A N 1
ATOM 2532 C CA . ALA A 1 354 ? -5.967 8.847 12.686 1.00 91.62 354 ALA A CA 1
ATOM 2533 C C . ALA A 1 354 ? -5.229 8.901 14.028 1.00 91.62 354 ALA A C 1
ATOM 2535 O O . ALA A 1 354 ? -4.105 8.416 14.168 1.00 91.62 354 ALA A O 1
ATOM 2536 N N . ALA A 1 355 ? -5.870 9.487 15.033 1.00 88.19 355 ALA A N 1
ATOM 2537 C CA . ALA A 1 355 ? -5.334 9.580 16.378 1.00 88.19 355 ALA A CA 1
ATOM 2538 C C . ALA A 1 355 ? -5.322 8.202 17.054 1.00 88.19 355 ALA A C 1
ATOM 2540 O O . ALA A 1 355 ? -6.365 7.558 17.214 1.00 88.19 355 ALA A O 1
ATOM 2541 N N . LYS A 1 356 ? -4.142 7.782 17.513 1.00 84.50 356 LYS A N 1
ATOM 2542 C CA . LYS A 1 356 ? -3.945 6.598 18.347 1.00 84.50 356 LYS A CA 1
ATOM 2543 C C . LYS A 1 356 ? -3.684 7.077 19.774 1.00 84.50 356 LYS A C 1
ATOM 2545 O O . LYS A 1 356 ? -2.615 7.597 20.076 1.00 84.50 356 LYS A O 1
ATOM 2550 N N . HIS A 1 357 ? -4.678 6.942 20.649 1.00 63.62 357 HIS A N 1
ATOM 2551 C CA . HIS A 1 357 ? -4.521 7.318 22.053 1.00 63.62 357 HIS A CA 1
ATOM 2552 C C . HIS A 1 357 ? -3.780 6.191 22.776 1.00 63.62 357 HIS A C 1
ATOM 2554 O O . HIS A 1 357 ? -4.370 5.164 23.095 1.00 63.62 357 HIS A O 1
ATOM 2560 N N . ALA A 1 358 ? -2.478 6.369 22.988 1.00 56.62 358 ALA A N 1
ATOM 2561 C CA . ALA A 1 358 ? -1.678 5.547 23.888 1.00 56.62 358 ALA A CA 1
ATOM 2562 C C . ALA A 1 358 ? -1.258 6.430 25.070 1.00 56.62 358 ALA A C 1
ATOM 2564 O O . ALA A 1 358 ? -0.795 7.545 24.839 1.00 56.62 358 ALA A O 1
ATOM 2565 N N . GLN A 1 359 ? -1.474 5.948 26.300 1.00 49.97 359 GLN A N 1
ATOM 2566 C CA . GLN A 1 359 ? -1.154 6.577 27.595 1.00 49.97 359 GLN A CA 1
ATOM 2567 C C . GLN A 1 359 ? -0.219 7.805 27.493 1.00 49.97 359 GLN A C 1
ATOM 2569 O O . GLN A 1 359 ? 0.997 7.671 27.375 1.00 49.97 359 GLN A O 1
ATOM 2574 N N . GLY A 1 360 ? -0.799 9.011 27.468 1.00 53.50 360 GLY A N 1
ATOM 2575 C CA . GLY A 1 360 ? -0.075 10.289 27.548 1.00 53.50 360 GLY A CA 1
ATOM 2576 C C . GLY A 1 360 ? 0.703 10.759 26.307 1.00 53.50 360 GLY A C 1
ATOM 2577 O O . GLY A 1 360 ? 1.092 11.922 26.267 1.00 53.50 360 GLY A O 1
ATOM 2578 N N . THR A 1 361 ? 0.901 9.935 25.267 1.00 61.09 361 THR A N 1
ATOM 2579 C CA . THR A 1 361 ? 1.626 10.345 24.044 1.00 61.09 361 THR A CA 1
ATOM 2580 C C . THR A 1 361 ? 0.700 10.463 22.835 1.00 61.09 361 THR A C 1
ATOM 2582 O O . THR A 1 361 ? -0.033 9.540 22.478 1.00 61.09 361 THR A O 1
ATOM 2585 N N . ARG A 1 362 ? 0.744 11.618 22.156 1.00 71.31 362 ARG A N 1
ATOM 2586 C CA . ARG A 1 362 ? -0.057 11.882 20.950 1.00 71.31 362 ARG A CA 1
ATOM 2587 C C . ARG A 1 362 ? 0.570 11.187 19.738 1.00 71.31 362 ARG A C 1
ATOM 2589 O O . ARG A 1 362 ? 1.287 11.807 18.954 1.00 71.31 362 ARG A O 1
ATOM 2596 N N . ARG A 1 363 ? 0.314 9.883 19.609 1.00 87.00 363 ARG A N 1
ATOM 2597 C CA . ARG A 1 363 ? 0.702 9.076 18.446 1.00 87.00 363 ARG A CA 1
ATOM 2598 C C . ARG A 1 363 ? -0.392 9.117 17.388 1.00 87.00 363 ARG A C 1
ATOM 2600 O O . ARG A 1 363 ? -1.583 9.126 17.702 1.00 87.00 363 ARG A O 1
ATOM 2607 N N . LEU A 1 364 ? 0.004 9.129 16.125 1.00 90.88 364 LEU A N 1
ATOM 2608 C CA . LEU A 1 364 ? -0.916 9.033 14.998 1.00 90.88 364 LEU A CA 1
ATOM 2609 C C . LEU A 1 364 ? -0.584 7.790 14.193 1.00 90.88 364 LEU A C 1
ATOM 2611 O O . LEU A 1 364 ? 0.584 7.501 13.964 1.00 90.88 364 LEU A O 1
ATOM 2615 N N . ALA A 1 365 ? -1.610 7.086 13.737 1.00 93.00 365 ALA A N 1
ATOM 2616 C CA . ALA A 1 365 ? -1.476 6.086 12.695 1.00 93.00 365 ALA A CA 1
ATOM 2617 C C . ALA A 1 365 ? -1.831 6.751 11.360 1.00 93.00 365 ALA A C 1
ATOM 2619 O O . ALA A 1 365 ? -2.933 7.276 11.199 1.00 93.00 365 ALA A O 1
ATOM 2620 N N . VAL A 1 366 ? -0.889 6.774 10.424 1.00 94.12 366 VAL A N 1
ATOM 2621 C CA . VAL A 1 366 ? -1.043 7.377 9.100 1.00 94.12 366 VAL A CA 1
ATOM 2622 C C . VAL A 1 366 ? -1.203 6.255 8.089 1.00 94.12 366 VAL A C 1
ATOM 2624 O O . VAL A 1 366 ? -0.295 5.449 7.907 1.00 94.12 366 VAL A O 1
ATOM 2627 N N . LEU A 1 367 ? -2.373 6.197 7.454 1.00 94.12 367 LEU A N 1
ATOM 2628 C CA . LEU A 1 367 ? -2.619 5.354 6.289 1.00 94.12 367 LEU A CA 1
ATOM 2629 C C . LEU A 1 367 ? -1.987 6.016 5.067 1.00 94.12 367 LEU A C 1
ATOM 2631 O O . LEU A 1 367 ? -2.193 7.212 4.864 1.00 94.12 367 LEU A O 1
ATOM 2635 N N . ILE A 1 368 ? -1.260 5.248 4.262 1.00 92.69 368 ILE A N 1
ATOM 2636 C CA . ILE A 1 368 ? -0.495 5.728 3.109 1.00 92.69 368 ILE A CA 1
ATOM 2637 C C . ILE A 1 368 ? -0.826 4.855 1.900 1.00 92.69 368 ILE A C 1
ATOM 2639 O O . ILE A 1 368 ? -0.842 3.627 1.996 1.00 92.69 368 ILE A O 1
ATOM 2643 N N . LYS A 1 369 ? -1.083 5.492 0.758 1.00 89.94 369 LYS A N 1
ATOM 2644 C CA . LYS A 1 369 ? -1.297 4.835 -0.535 1.00 89.94 369 LYS A CA 1
ATOM 2645 C C . LYS A 1 369 ? -0.488 5.539 -1.614 1.00 89.94 369 LYS A C 1
ATOM 2647 O O . LYS A 1 369 ? -0.503 6.767 -1.668 1.00 89.94 369 LYS A O 1
ATOM 2652 N N . ALA A 1 370 ? 0.166 4.777 -2.482 1.00 83.44 370 ALA A N 1
ATOM 2653 C CA . ALA A 1 370 ? 0.814 5.321 -3.672 1.00 83.44 370 ALA A CA 1
ATOM 2654 C C . ALA A 1 370 ? -0.242 5.538 -4.766 1.00 83.44 370 ALA A C 1
ATOM 2656 O O . ALA A 1 370 ? -0.991 4.614 -5.085 1.00 83.44 370 ALA A O 1
ATOM 2657 N N . THR A 1 371 ? -0.353 6.758 -5.303 1.00 75.44 371 THR A N 1
ATOM 2658 C CA . THR A 1 371 ? -1.413 7.089 -6.275 1.00 75.44 371 THR A CA 1
ATOM 2659 C C . THR A 1 371 ? -0.956 7.086 -7.720 1.00 75.44 371 THR A C 1
ATOM 2661 O O . THR A 1 371 ? -1.743 6.695 -8.576 1.00 75.44 371 THR A O 1
ATOM 2664 N N . ASP A 1 372 ? 0.280 7.501 -7.997 1.00 67.81 372 ASP A N 1
ATOM 2665 C CA . ASP A 1 372 ? 0.762 7.689 -9.366 1.00 67.81 372 ASP A CA 1
ATOM 2666 C C . ASP A 1 372 ? 2.113 7.001 -9.597 1.00 67.81 372 ASP A C 1
ATOM 2668 O O . ASP A 1 372 ? 2.949 6.959 -8.687 1.00 67.81 372 ASP A O 1
ATOM 2672 N N . PRO A 1 373 ? 2.342 6.470 -10.812 1.00 51.41 373 PRO A N 1
ATOM 2673 C CA . PRO A 1 373 ? 3.619 5.890 -11.186 1.00 51.41 373 PRO A CA 1
ATOM 2674 C C . PRO A 1 373 ? 4.662 6.994 -11.385 1.00 51.41 373 PRO A C 1
ATOM 2676 O O . PRO A 1 373 ? 4.400 8.011 -12.030 1.00 51.41 373 PRO A O 1
ATOM 2679 N N . LEU A 1 374 ? 5.866 6.772 -10.871 1.00 50.44 374 LEU A N 1
ATOM 2680 C CA . LEU A 1 374 ? 7.021 7.611 -11.171 1.00 50.44 374 LEU A CA 1
ATOM 2681 C C . LEU A 1 374 ? 7.587 7.232 -12.534 1.00 50.44 374 LEU A C 1
ATOM 2683 O O . LEU A 1 374 ? 7.756 6.050 -12.824 1.00 50.44 374 LEU A O 1
ATOM 2687 N N . ARG A 1 375 ? 7.860 8.237 -13.369 1.00 50.91 375 ARG A N 1
ATOM 2688 C CA . ARG A 1 375 ? 8.485 8.057 -14.688 1.00 50.91 375 ARG A CA 1
ATOM 2689 C C . ARG A 1 375 ? 10.004 8.028 -14.552 1.00 50.91 375 ARG A C 1
ATOM 2691 O O . ARG A 1 375 ? 10.551 8.773 -13.737 1.00 50.91 375 ARG A O 1
ATOM 2698 N N . ILE A 1 376 ? 10.690 7.264 -15.403 1.00 48.00 376 ILE A N 1
ATOM 2699 C CA . ILE A 1 376 ? 12.159 7.129 -15.373 1.00 48.00 376 ILE A CA 1
ATOM 2700 C C . ILE A 1 376 ? 12.886 8.453 -15.614 1.00 48.00 376 ILE A C 1
ATOM 2702 O O . ILE A 1 376 ? 13.991 8.657 -15.112 1.00 48.00 376 ILE A O 1
ATOM 2706 N N . ALA A 1 377 ? 12.266 9.400 -16.319 1.00 42.25 377 ALA A N 1
ATOM 2707 C CA . ALA A 1 377 ? 12.844 10.726 -16.536 1.00 42.25 377 ALA A CA 1
ATOM 2708 C C . ALA A 1 377 ? 13.226 11.440 -15.222 1.00 42.25 377 ALA A C 1
ATOM 2710 O O . ALA A 1 377 ? 14.251 12.111 -15.165 1.00 42.25 377 ALA A O 1
ATOM 2711 N N . GLN A 1 378 ? 12.461 11.230 -14.145 1.00 46.25 378 GLN A N 1
ATOM 2712 C CA . GLN A 1 378 ? 12.735 11.823 -12.828 1.00 46.25 378 GLN A CA 1
ATOM 2713 C C . GLN A 1 378 ? 13.865 11.108 -12.069 1.00 46.25 378 GLN A C 1
ATOM 2715 O O . GLN A 1 378 ? 14.373 11.629 -11.081 1.00 46.25 378 GLN A O 1
ATOM 2720 N N . TRP A 1 379 ? 14.249 9.916 -12.527 1.00 44.09 379 TRP A N 1
ATOM 2721 C CA . TRP A 1 379 ? 15.257 9.046 -11.928 1.00 44.09 379 TRP A CA 1
ATOM 2722 C C . TRP A 1 379 ? 16.673 9.471 -12.335 1.00 44.09 379 TRP A C 1
ATOM 2724 O O . TRP A 1 379 ? 17.529 9.672 -11.481 1.00 44.09 379 TRP A O 1
ATOM 2734 N N . ALA A 1 380 ? 16.894 9.729 -13.628 1.00 40.88 380 ALA A N 1
ATOM 2735 C CA . ALA A 1 380 ? 18.199 10.173 -14.126 1.00 40.88 380 ALA A CA 1
ATOM 2736 C C . ALA A 1 380 ? 18.616 11.555 -13.589 1.00 40.88 380 ALA A C 1
ATOM 2738 O O . ALA A 1 380 ? 19.797 11.805 -13.378 1.00 40.88 380 ALA A O 1
ATOM 2739 N N . GLU A 1 381 ? 17.653 12.445 -13.329 1.00 40.00 381 GLU A N 1
ATOM 2740 C CA . GLU A 1 381 ? 17.915 13.735 -12.677 1.00 40.00 381 GLU A CA 1
ATOM 2741 C C . GLU A 1 381 ? 18.186 13.601 -11.168 1.00 40.00 381 GLU A C 1
ATOM 2743 O O . GLU A 1 381 ? 18.846 14.463 -10.588 1.00 40.00 381 GLU A O 1
ATOM 2748 N N . ALA A 1 382 ? 17.680 12.547 -10.517 1.00 38.88 382 ALA A N 1
ATOM 2749 C CA . ALA A 1 382 ? 17.899 12.285 -9.095 1.00 38.88 382 ALA A CA 1
ATOM 2750 C C . ALA A 1 382 ? 19.258 11.612 -8.835 1.00 38.88 382 ALA A C 1
ATOM 2752 O O . ALA A 1 382 ? 19.971 12.043 -7.927 1.00 38.88 382 ALA A O 1
ATOM 2753 N N . ASP A 1 383 ? 19.662 10.644 -9.664 1.00 37.44 383 ASP A N 1
ATOM 2754 C CA . ASP A 1 383 ? 21.005 10.042 -9.604 1.00 37.44 383 ASP A CA 1
ATOM 2755 C C . ASP A 1 383 ? 22.089 11.085 -9.919 1.00 37.44 383 ASP A C 1
ATOM 2757 O O . ASP A 1 383 ? 23.032 11.242 -9.146 1.00 37.44 383 ASP A O 1
ATOM 2761 N N . ALA A 1 384 ? 21.892 11.921 -10.948 1.00 35.44 384 ALA A N 1
ATOM 2762 C CA . ALA A 1 384 ? 22.823 13.006 -11.283 1.00 35.44 384 ALA A CA 1
ATOM 2763 C C . ALA A 1 384 ? 22.992 14.053 -10.160 1.00 35.44 384 ALA A C 1
ATOM 2765 O O . ALA A 1 384 ? 23.994 14.763 -10.110 1.00 35.44 384 ALA A O 1
ATOM 2766 N N . ARG A 1 385 ? 22.022 14.169 -9.243 1.00 36.97 385 ARG A N 1
ATOM 2767 C CA . ARG A 1 385 ? 22.109 15.044 -8.057 1.00 36.97 385 ARG A CA 1
ATOM 2768 C C . ARG A 1 385 ? 22.737 14.364 -6.843 1.00 36.97 385 ARG A C 1
ATOM 2770 O O . ARG A 1 385 ? 23.117 15.063 -5.908 1.00 36.97 385 ARG A O 1
ATOM 2777 N N . THR A 1 386 ? 22.819 13.037 -6.839 1.00 36.88 386 THR A N 1
ATOM 2778 C CA . THR A 1 386 ? 23.370 12.249 -5.728 1.00 36.88 386 THR A CA 1
ATOM 2779 C C . THR A 1 386 ? 24.888 12.061 -5.870 1.00 36.88 386 THR A C 1
ATOM 2781 O O . THR A 1 386 ? 25.562 11.864 -4.866 1.00 36.88 386 THR A O 1
ATOM 2784 N N . GLU A 1 387 ? 25.455 12.246 -7.069 1.00 30.86 387 GLU A N 1
ATOM 2785 C CA . GLU A 1 387 ? 26.910 12.178 -7.318 1.00 30.86 387 GLU A CA 1
ATOM 2786 C C . GLU A 1 387 ? 27.713 13.456 -6.981 1.00 30.86 387 GLU A C 1
ATOM 2788 O O . GLU A 1 387 ? 28.919 13.508 -7.210 1.00 30.86 387 GLU A O 1
ATOM 2793 N N . LEU A 1 388 ? 27.110 14.487 -6.379 1.00 30.30 388 LEU A N 1
ATOM 2794 C CA . LEU A 1 388 ? 27.840 15.684 -5.929 1.00 30.30 388 LEU A CA 1
ATOM 2795 C C . LEU A 1 388 ? 27.856 15.792 -4.402 1.00 30.30 388 LEU A C 1
ATOM 2797 O O . LEU A 1 388 ? 27.160 16.604 -3.794 1.00 30.30 388 LEU A O 1
ATOM 2801 N N . GLY A 1 389 ? 28.706 14.973 -3.790 1.00 25.03 389 GLY A N 1
ATOM 2802 C CA . GLY A 1 389 ? 29.150 15.137 -2.410 1.00 25.03 389 GLY A CA 1
ATOM 2803 C C . GLY A 1 389 ? 30.065 13.984 -1.997 1.00 25.03 389 GLY A C 1
ATOM 2804 O O . GLY A 1 389 ? 29.578 12.857 -1.922 1.00 25.03 389 GLY A O 1
ATOM 2805 N N . PRO A 1 390 ? 31.367 14.208 -1.731 1.00 27.77 390 PRO A N 1
ATOM 2806 C CA . PRO A 1 390 ? 32.213 13.143 -1.208 1.00 27.77 390 PRO A CA 1
ATOM 2807 C C . PRO A 1 390 ? 31.672 12.670 0.153 1.00 27.77 390 PRO A C 1
ATOM 2809 O O . PRO A 1 390 ? 31.101 13.475 0.900 1.00 27.77 390 PRO A O 1
ATOM 2812 N N . PRO A 1 391 ? 31.824 11.377 0.488 1.00 29.52 391 PRO A N 1
ATOM 2813 C CA . PRO A 1 391 ? 31.311 10.820 1.729 1.00 29.52 391 PRO A CA 1
ATOM 2814 C C . PRO A 1 391 ? 32.003 11.491 2.916 1.00 29.52 391 PRO A C 1
ATOM 2816 O O . PRO A 1 391 ? 33.212 11.369 3.100 1.00 29.52 391 PRO A O 1
ATOM 2819 N N . SER A 1 392 ? 31.237 12.207 3.737 1.00 31.47 392 SER A N 1
ATOM 2820 C CA . SER A 1 392 ? 31.708 12.618 5.051 1.00 31.47 392 SER A CA 1
ATOM 2821 C C . SER A 1 392 ? 31.767 11.386 5.949 1.00 31.47 392 SER A C 1
ATOM 2823 O O . SER A 1 392 ? 30.750 10.769 6.274 1.00 31.47 392 SER A O 1
ATOM 2825 N N . GLU A 1 393 ? 32.986 11.018 6.335 1.00 28.66 393 GLU A N 1
ATOM 2826 C CA . GLU A 1 393 ? 33.263 10.018 7.357 1.00 28.66 393 GLU A CA 1
ATOM 2827 C C . GLU A 1 393 ? 32.521 10.389 8.647 1.00 28.66 393 GLU A C 1
ATOM 2829 O O . GLU A 1 393 ? 32.901 11.296 9.388 1.00 28.66 393 GLU A O 1
ATOM 2834 N N . THR A 1 394 ? 31.429 9.687 8.936 1.00 30.98 394 THR A N 1
ATOM 2835 C CA . THR A 1 394 ? 30.822 9.705 10.266 1.00 30.98 394 THR A CA 1
ATOM 2836 C C . THR A 1 394 ? 31.467 8.590 11.073 1.00 30.98 394 THR A C 1
ATOM 2838 O O . THR A 1 394 ? 31.044 7.437 11.061 1.00 30.98 394 THR A O 1
ATOM 2841 N N . SER A 1 395 ? 32.556 8.967 11.739 1.00 29.33 395 SER A N 1
ATOM 2842 C CA . SER A 1 395 ? 33.289 8.148 12.697 1.00 29.33 395 SER A CA 1
ATOM 2843 C C . SER A 1 395 ? 32.362 7.657 13.817 1.00 29.33 395 SER A C 1
ATOM 2845 O O . SER A 1 395 ? 31.773 8.442 14.565 1.00 29.33 395 SER A O 1
ATOM 2847 N N . PHE A 1 396 ? 32.236 6.335 13.923 1.00 31.11 396 PHE A N 1
ATOM 2848 C CA . PHE A 1 396 ? 31.746 5.636 15.106 1.00 31.11 396 PHE A CA 1
ATOM 2849 C C . PHE A 1 396 ? 32.857 5.686 16.170 1.00 31.11 396 PHE A C 1
ATOM 2851 O O . PHE A 1 396 ? 33.770 4.866 16.169 1.00 31.11 396 PHE A O 1
ATOM 2858 N N . GLY A 1 397 ? 32.797 6.674 17.065 1.00 28.17 397 GLY A N 1
ATOM 2859 C CA . GLY A 1 397 ? 33.748 6.849 18.165 1.00 28.17 397 GLY A CA 1
ATOM 2860 C C . GLY A 1 397 ? 33.105 6.572 19.520 1.00 28.17 397 GLY A C 1
ATOM 2861 O O . GLY A 1 397 ? 32.215 7.304 19.951 1.00 28.17 397 GLY A O 1
ATOM 2862 N N . GLY A 1 398 ? 33.551 5.498 20.172 1.00 27.72 398 GLY A N 1
ATOM 2863 C CA . GLY A 1 398 ? 33.149 5.086 21.513 1.00 27.72 398 GLY A CA 1
ATOM 2864 C C . GLY A 1 398 ? 33.554 6.067 22.618 1.00 27.72 398 GLY A C 1
ATOM 2865 O O . GLY A 1 398 ? 34.464 6.879 22.492 1.00 27.72 398 GLY A O 1
ATOM 2866 N N . ASN A 1 399 ? 32.825 5.964 23.721 1.00 29.86 399 ASN A N 1
ATOM 2867 C CA . ASN A 1 399 ? 32.895 6.809 24.901 1.00 29.86 399 ASN A CA 1
ATOM 2868 C C . ASN A 1 399 ? 34.010 6.341 25.861 1.00 29.86 399 ASN A C 1
ATOM 2870 O O . ASN A 1 399 ? 33.921 5.217 26.348 1.00 29.86 399 ASN A O 1
ATOM 2874 N N . SER A 1 400 ? 34.975 7.202 26.217 1.00 30.14 400 SER A N 1
ATOM 2875 C CA . SER A 1 400 ? 35.715 7.108 27.495 1.00 30.14 400 SER A CA 1
ATOM 2876 C C . SER A 1 400 ? 36.571 8.351 27.810 1.00 30.14 400 SER A C 1
ATOM 2878 O O . SER A 1 400 ? 37.621 8.558 27.219 1.00 30.14 400 SER A O 1
ATOM 2880 N N . SER A 1 401 ? 36.103 9.115 28.806 1.00 32.00 401 SER A N 1
ATOM 2881 C CA . SER A 1 401 ? 36.820 9.734 29.944 1.00 32.00 401 SER A CA 1
ATOM 2882 C C . SER A 1 401 ? 38.083 10.618 29.799 1.00 32.00 401 SER A C 1
ATOM 2884 O O . SER A 1 401 ? 39.095 10.198 29.254 1.00 32.00 401 SER A O 1
ATOM 2886 N N . ARG A 1 402 ? 38.038 11.698 30.613 1.00 29.62 402 ARG A N 1
ATOM 2887 C CA . ARG A 1 402 ? 39.096 12.535 31.246 1.00 29.62 402 ARG A CA 1
ATOM 2888 C C . ARG A 1 402 ? 39.598 13.778 30.484 1.00 29.62 402 ARG A C 1
ATOM 2890 O O . ARG A 1 402 ? 40.234 13.678 29.448 1.00 29.62 402 ARG A O 1
ATOM 2897 N N . GLY A 1 403 ? 39.339 14.953 31.086 1.00 25.31 403 GLY A N 1
ATOM 2898 C CA . GLY A 1 403 ? 40.047 16.227 30.835 1.00 25.31 403 GLY A CA 1
ATOM 2899 C C . GLY A 1 403 ? 41.474 16.232 31.429 1.00 25.31 403 GLY A C 1
ATOM 2900 O O . GLY A 1 403 ? 41.922 15.145 31.806 1.00 25.31 403 GLY A O 1
ATOM 2901 N N . PRO A 1 404 ? 42.179 17.384 31.593 1.00 41.97 404 PRO A N 1
ATOM 2902 C CA . PRO A 1 404 ? 41.645 18.713 31.965 1.00 41.97 404 PRO A CA 1
ATOM 2903 C C . PRO A 1 404 ? 42.307 19.961 31.299 1.00 41.97 404 PRO A C 1
ATOM 2905 O O . PRO A 1 404 ? 43.261 19.842 30.538 1.00 41.97 404 PRO A O 1
ATOM 2908 N N . SER A 1 405 ? 41.829 21.156 31.720 1.00 30.39 405 SER A N 1
ATOM 2909 C CA . SER A 1 405 ? 42.480 22.505 31.754 1.00 30.39 405 SER A CA 1
ATOM 2910 C C . SER A 1 405 ? 42.826 23.171 30.405 1.00 30.39 405 SER A C 1
ATOM 2912 O O . SER A 1 405 ? 43.662 22.657 29.685 1.00 30.39 405 SER A O 1
ATOM 2914 N N . GLY A 1 406 ? 42.231 24.290 29.949 1.00 28.03 406 GLY A N 1
ATOM 2915 C CA . GLY A 1 406 ? 42.010 25.624 30.566 1.00 28.03 406 GLY A CA 1
ATOM 2916 C C . GLY A 1 406 ? 43.063 26.628 30.015 1.00 28.03 406 GLY A C 1
ATOM 2917 O O . GLY A 1 406 ? 44.075 26.146 29.515 1.00 28.03 406 GLY A O 1
ATOM 2918 N N . PRO A 1 407 ? 42.967 27.975 30.134 1.00 43.47 407 PRO A N 1
ATOM 2919 C CA . PRO A 1 407 ? 41.841 28.894 30.376 1.00 43.47 407 PRO A CA 1
ATOM 2920 C C . PRO A 1 407 ? 41.813 30.092 29.370 1.00 43.47 407 PRO A C 1
ATOM 2922 O O . PRO A 1 407 ? 42.704 30.233 28.540 1.00 43.47 407 PRO A O 1
ATOM 2925 N N . GLY A 1 408 ? 40.841 31.013 29.487 1.00 28.92 408 GLY A N 1
ATOM 2926 C CA . GLY A 1 408 ? 40.990 32.375 28.932 1.00 28.92 408 GLY A CA 1
ATOM 2927 C C . GLY A 1 408 ? 39.706 33.086 28.491 1.00 28.92 408 GLY A C 1
ATOM 2928 O O . GLY A 1 408 ? 39.366 33.079 27.318 1.00 28.92 408 GLY A O 1
ATOM 2929 N N . ALA A 1 409 ? 39.017 33.707 29.449 1.00 30.58 409 ALA A N 1
ATOM 2930 C CA . ALA A 1 409 ? 37.902 34.662 29.310 1.00 30.58 409 ALA A CA 1
ATOM 2931 C C . ALA A 1 409 ? 38.347 35.988 28.600 1.00 30.58 409 ALA A C 1
ATOM 2933 O O . ALA A 1 409 ? 39.536 36.074 28.297 1.00 30.58 409 ALA A O 1
ATOM 2934 N N . PRO A 1 410 ? 37.518 37.056 28.400 1.00 42.56 410 PRO A N 1
ATOM 2935 C CA . PRO A 1 410 ? 36.200 37.327 29.002 1.00 42.56 410 PRO A CA 1
ATOM 2936 C C . PRO A 1 410 ? 35.102 38.035 28.146 1.00 42.56 410 PRO A C 1
ATOM 2938 O O . PRO A 1 410 ? 35.355 38.653 27.120 1.00 42.56 410 PRO A O 1
ATOM 2941 N N . GLN A 1 411 ? 33.860 37.895 28.646 1.00 32.03 411 GLN A N 1
ATOM 2942 C CA . GLN A 1 411 ? 32.777 38.890 28.887 1.00 32.03 411 GLN A CA 1
ATOM 2943 C C . GLN A 1 411 ? 32.672 40.096 27.925 1.00 32.03 411 GLN A C 1
ATOM 2945 O O . GLN A 1 411 ? 33.557 40.937 27.912 1.00 32.03 411 GLN A O 1
ATOM 2950 N N . GLY A 1 412 ? 31.618 40.238 27.104 1.00 25.59 412 GLY A N 1
ATOM 2951 C CA . GLY A 1 412 ? 30.288 40.799 27.456 1.00 25.59 412 GLY A CA 1
ATOM 2952 C C . GLY A 1 412 ? 30.208 42.301 27.065 1.00 25.59 412 GLY A C 1
ATOM 2953 O O . GLY A 1 412 ? 31.263 42.870 26.810 1.00 25.59 412 GLY A O 1
ATOM 2954 N N . PRO A 1 413 ? 29.055 43.014 27.062 1.00 41.72 413 PRO A N 1
ATOM 2955 C CA . PRO A 1 413 ? 27.643 42.609 27.024 1.00 41.72 413 PRO A CA 1
ATOM 2956 C C . PRO A 1 413 ? 26.763 43.407 25.999 1.00 41.72 413 PRO A C 1
ATOM 2958 O O . PRO A 1 413 ? 27.211 44.340 25.351 1.00 41.72 413 PRO A O 1
ATOM 2961 N N . ALA A 1 414 ? 25.486 42.999 25.909 1.00 30.19 414 ALA A N 1
ATOM 2962 C CA . ALA A 1 414 ? 24.226 43.763 25.749 1.00 30.19 414 ALA A CA 1
ATOM 2963 C C . ALA A 1 414 ? 24.093 45.044 24.874 1.00 30.19 414 ALA A C 1
ATOM 2965 O O . ALA A 1 414 ? 24.817 46.018 25.026 1.00 30.19 414 ALA A O 1
ATOM 2966 N N . GLY A 1 415 ? 22.975 45.108 24.131 1.00 27.05 415 GLY A N 1
ATOM 2967 C CA . GLY A 1 415 ? 22.352 46.343 23.612 1.00 27.05 415 GLY A CA 1
ATOM 2968 C C . GLY A 1 415 ? 21.684 46.107 22.250 1.00 27.05 415 GLY A C 1
ATOM 2969 O O . GLY A 1 415 ? 22.370 45.882 21.268 1.00 27.05 415 GLY A O 1
ATOM 2970 N N . ALA A 1 416 ? 20.372 45.871 22.170 1.00 27.88 416 ALA A N 1
ATOM 2971 C CA . ALA A 1 416 ? 19.292 46.865 22.130 1.00 27.88 416 ALA A CA 1
ATOM 2972 C C . ALA A 1 416 ? 19.156 47.619 20.789 1.00 27.88 416 ALA A C 1
ATOM 2974 O O . ALA A 1 416 ? 20.021 48.400 20.428 1.00 27.88 416 ALA A O 1
ATOM 2975 N N . SER A 1 417 ? 17.964 47.459 20.191 1.00 26.70 417 SER A N 1
ATOM 2976 C CA . SER A 1 417 ? 17.192 48.460 19.434 1.00 26.70 417 SER A CA 1
ATOM 2977 C C . SER A 1 417 ? 17.757 48.980 18.100 1.00 26.70 417 SER A C 1
ATOM 2979 O O . SER A 1 417 ? 18.883 49.444 18.028 1.00 26.70 417 SER A O 1
ATOM 2981 N N . TRP A 1 418 ? 16.929 48.974 17.048 1.00 28.23 418 TRP A N 1
ATOM 2982 C CA . TRP A 1 418 ? 16.362 50.174 16.399 1.00 28.23 418 TRP A CA 1
ATOM 2983 C C . TRP A 1 418 ? 15.744 49.837 15.028 1.00 28.23 418 TRP A C 1
ATOM 2985 O O . TRP A 1 418 ? 16.349 49.124 14.238 1.00 28.23 418 TRP A O 1
ATOM 2995 N N . ALA A 1 419 ? 14.575 50.453 14.790 1.00 28.86 419 ALA A N 1
ATOM 2996 C CA . ALA A 1 419 ? 13.981 50.888 13.513 1.00 28.86 419 ALA A CA 1
ATOM 2997 C C . ALA A 1 419 ? 13.662 49.837 12.422 1.00 28.86 419 ALA A C 1
ATOM 2999 O O . ALA A 1 419 ? 14.430 48.933 12.147 1.00 28.86 419 ALA A O 1
ATOM 3000 N N . GLY A 1 420 ? 12.556 49.910 11.683 1.00 25.36 420 GLY A N 1
ATOM 3001 C CA . GLY A 1 420 ? 11.535 50.944 11.537 1.00 25.36 420 GLY A CA 1
ATOM 3002 C C . GLY A 1 420 ? 10.869 50.804 10.156 1.00 25.36 420 GLY A C 1
ATOM 3003 O O . GLY A 1 420 ? 11.500 50.322 9.220 1.00 25.36 420 GLY A O 1
ATOM 3004 N N . GLY A 1 421 ? 9.614 51.256 10.049 1.00 26.50 421 GLY A N 1
ATOM 3005 C CA . GLY A 1 421 ? 8.867 51.461 8.795 1.00 26.50 421 GLY A CA 1
ATOM 3006 C C . GLY A 1 421 ? 8.113 50.223 8.288 1.00 26.50 421 GLY A C 1
ATOM 3007 O O . GLY A 1 421 ? 8.648 49.127 8.264 1.00 26.50 421 GLY A O 1
ATOM 3008 N N . GLY A 1 422 ? 6.857 50.280 7.859 1.00 26.33 422 GLY A N 1
ATOM 3009 C CA . GLY A 1 422 ? 5.915 51.377 7.689 1.00 26.33 422 GLY A CA 1
ATOM 3010 C C . GLY A 1 422 ? 4.649 50.814 7.035 1.00 26.33 422 GLY A C 1
ATOM 3011 O O . GLY A 1 422 ? 4.745 50.058 6.078 1.00 26.33 422 GLY A O 1
ATOM 3012 N N . LEU A 1 423 ? 3.498 51.157 7.616 1.00 26.39 423 LEU A N 1
ATOM 3013 C CA . LEU A 1 423 ? 2.357 51.773 6.934 1.00 26.39 423 LEU A CA 1
ATOM 3014 C C . LEU A 1 423 ? 1.857 51.117 5.627 1.00 26.39 423 LEU A C 1
ATOM 3016 O O . LEU A 1 423 ? 2.504 51.212 4.590 1.00 26.39 423 LEU A O 1
ATOM 3020 N N . LEU A 1 424 ? 0.640 50.563 5.665 1.00 30.44 424 LEU A N 1
ATOM 3021 C CA . LEU A 1 424 ? -0.521 51.090 4.930 1.00 30.44 424 LEU A CA 1
ATOM 3022 C C . LEU A 1 424 ? -1.785 50.298 5.307 1.00 30.44 424 LEU A C 1
ATOM 3024 O O . LEU A 1 424 ? -1.875 49.085 5.109 1.00 30.44 424 LEU A O 1
ATOM 3028 N N . ASP A 1 425 ? -2.737 51.043 5.862 1.00 28.28 425 ASP A N 1
ATOM 3029 C CA . ASP A 1 425 ? -4.133 50.696 6.100 1.00 28.28 425 ASP A CA 1
ATOM 3030 C C . ASP A 1 425 ? -4.878 50.448 4.785 1.00 28.28 425 ASP A C 1
ATOM 3032 O O . ASP A 1 425 ? -4.757 51.255 3.866 1.00 28.28 425 ASP A O 1
ATOM 3036 N N . ILE A 1 426 ? -5.711 49.401 4.726 1.00 33.69 426 ILE A N 1
ATOM 3037 C CA . ILE A 1 426 ? -6.954 49.415 3.938 1.00 33.69 426 ILE A CA 1
ATOM 3038 C C . ILE A 1 426 ? -8.044 48.704 4.746 1.00 33.69 426 ILE A C 1
ATOM 3040 O O . ILE A 1 426 ? -7.893 47.560 5.184 1.00 33.69 426 ILE A O 1
ATOM 3044 N N . GLU A 1 427 ? -9.126 49.449 4.939 1.00 29.31 427 GLU A N 1
ATOM 3045 C CA . GLU A 1 427 ? -10.299 49.171 5.750 1.00 29.31 427 GLU A CA 1
ATOM 3046 C C . GLU A 1 427 ? -11.173 48.006 5.262 1.00 29.31 427 GLU A C 1
ATOM 3048 O O . GLU A 1 427 ? -11.146 47.542 4.123 1.00 29.31 427 GLU A O 1
ATOM 3053 N N . SER A 1 428 ? -11.967 47.552 6.223 1.00 32.72 428 SER A N 1
ATOM 3054 C CA . SER A 1 428 ? -13.004 46.534 6.199 1.00 32.72 428 SER A CA 1
ATOM 3055 C C . SER A 1 428 ? -14.253 46.913 5.402 1.00 32.72 428 SER A C 1
ATOM 3057 O O . SER A 1 428 ? -14.773 48.009 5.576 1.00 32.72 428 SER A O 1
ATOM 3059 N N . GLU A 1 429 ? -14.869 45.927 4.744 1.00 32.50 429 GLU A N 1
ATOM 3060 C CA . GLU A 1 429 ? -16.325 45.895 4.574 1.00 32.50 429 GLU A CA 1
ATOM 3061 C C . GLU A 1 429 ? -16.910 44.660 5.268 1.00 32.50 429 GLU A C 1
ATOM 3063 O O . GLU A 1 429 ? -16.544 43.509 5.013 1.00 32.50 429 GLU A O 1
ATOM 3068 N N . ALA A 1 430 ? -17.800 44.947 6.213 1.00 33.75 430 ALA A N 1
ATOM 3069 C CA . ALA A 1 430 ? -18.610 44.004 6.955 1.00 33.75 430 ALA A CA 1
ATOM 3070 C C . ALA A 1 430 ? -19.747 43.461 6.076 1.00 33.75 430 ALA A C 1
ATOM 3072 O O . ALA A 1 430 ? -20.318 44.184 5.265 1.00 33.75 430 ALA A O 1
ATOM 3073 N N . SER A 1 431 ? -20.151 42.209 6.289 1.00 38.22 431 SER A N 1
ATOM 3074 C CA . SER A 1 431 ? -21.468 41.754 5.842 1.00 38.22 431 SER A CA 1
ATOM 3075 C C . SER A 1 431 ? -22.103 40.879 6.914 1.00 38.22 431 SER A C 1
ATOM 3077 O O . SER A 1 431 ? -21.498 39.932 7.423 1.00 38.22 431 SER A O 1
ATOM 3079 N N . GLN A 1 432 ? -23.290 41.325 7.309 1.00 33.34 432 GLN A N 1
ATOM 3080 C CA . GLN A 1 432 ? -24.062 40.938 8.475 1.00 33.34 432 GLN A CA 1
ATOM 3081 C C . GLN A 1 432 ? -24.741 39.570 8.319 1.00 33.34 432 GLN A C 1
ATOM 3083 O O . GLN A 1 432 ? -24.966 39.047 7.232 1.00 33.34 432 GLN A O 1
ATOM 3088 N N . SER A 1 433 ? -25.039 39.012 9.485 1.00 40.25 433 SER A N 1
ATOM 3089 C CA . SER A 1 433 ? -25.812 37.814 9.790 1.00 40.25 433 SER A CA 1
ATOM 3090 C C . SER A 1 433 ? -27.279 37.885 9.369 1.00 40.25 433 SER A C 1
ATOM 3092 O O . SER A 1 433 ? -27.900 38.913 9.600 1.00 40.25 433 SER A O 1
ATOM 3094 N N . GLU A 1 434 ? -27.867 36.739 9.014 1.00 37.50 434 GLU A N 1
ATOM 3095 C CA . GLU A 1 434 ? -29.239 36.413 9.423 1.00 37.50 434 GLU A CA 1
ATOM 3096 C C . GLU A 1 434 ? -29.337 34.943 9.849 1.00 37.50 434 GLU A C 1
ATOM 3098 O O . GLU A 1 434 ? -28.965 34.016 9.124 1.00 37.50 434 GLU A O 1
ATOM 3103 N N . ALA A 1 435 ? -29.805 34.758 11.083 1.00 39.75 435 ALA A N 1
ATOM 3104 C CA . ALA A 1 435 ? -30.312 33.513 11.625 1.00 39.75 435 ALA A CA 1
ATOM 3105 C C . ALA A 1 435 ? -31.833 33.510 11.434 1.00 39.75 435 ALA A C 1
ATOM 3107 O O . ALA A 1 435 ? -32.483 34.518 11.685 1.00 39.75 435 ALA A O 1
ATOM 3108 N N . GLY A 1 436 ? -32.397 32.375 11.030 1.00 36.38 436 GLY A N 1
ATOM 3109 C CA . GLY A 1 436 ? -33.839 32.190 10.915 1.00 36.38 436 GLY A CA 1
ATOM 3110 C C . GLY A 1 436 ? -34.184 30.740 11.196 1.00 36.38 436 GLY A C 1
ATOM 3111 O O . GLY A 1 436 ? -33.993 29.870 10.349 1.00 36.38 436 GLY A O 1
ATOM 3112 N N . GLN A 1 437 ? -34.617 30.495 12.426 1.00 41.22 437 GLN A N 1
ATOM 3113 C CA . GLN A 1 437 ? -35.161 29.241 12.920 1.00 41.22 437 GLN A CA 1
ATOM 3114 C C . GLN A 1 437 ? -36.685 29.312 12.793 1.00 41.22 437 GLN A C 1
ATOM 3116 O O . GLN A 1 437 ? -37.285 30.281 13.246 1.00 41.22 437 GLN A O 1
ATOM 3121 N N . GLY A 1 438 ? -37.295 28.305 12.174 1.00 37.50 438 GLY A N 1
ATOM 3122 C CA . GLY A 1 438 ? -38.744 28.181 12.039 1.00 37.50 438 GLY A CA 1
ATOM 3123 C C . GLY A 1 438 ? -39.120 26.709 11.978 1.00 37.50 438 GLY A C 1
ATOM 3124 O O . GLY A 1 438 ? -38.851 26.042 10.983 1.00 37.50 438 GLY A O 1
ATOM 3125 N N . ASP A 1 439 ? -39.653 26.225 13.093 1.00 44.59 439 ASP A N 1
ATOM 3126 C CA . ASP A 1 439 ? -40.304 24.931 13.272 1.00 44.59 439 ASP A CA 1
ATOM 3127 C C . ASP A 1 439 ? -41.776 25.073 12.851 1.00 44.59 439 ASP A C 1
ATOM 3129 O O . ASP A 1 439 ? -42.398 26.100 13.128 1.00 44.59 439 ASP A O 1
ATOM 3133 N N . GLY A 1 440 ? -42.322 24.079 12.155 1.00 38.84 440 GLY A N 1
ATOM 3134 C CA . GLY A 1 440 ? -43.686 24.127 11.631 1.00 38.84 440 GLY A CA 1
ATOM 3135 C C . GLY A 1 440 ? -44.041 22.856 10.875 1.00 38.84 440 GLY A C 1
ATOM 3136 O O . GLY A 1 440 ? -43.696 22.705 9.706 1.00 38.84 440 GLY A O 1
ATOM 3137 N N . GLY A 1 441 ? -44.711 21.933 11.565 1.00 46.66 441 GLY A N 1
ATOM 3138 C CA . GLY A 1 441 ? -45.306 20.742 10.972 1.00 46.66 441 GLY A CA 1
ATOM 3139 C C . GLY A 1 441 ? -46.517 21.080 10.101 1.00 46.66 441 GLY A C 1
ATOM 3140 O O . GLY A 1 441 ? -47.350 21.905 10.473 1.00 46.66 441 GLY A O 1
ATOM 3141 N N . GLY A 1 442 ? -46.616 20.404 8.960 1.00 38.31 442 GLY A N 1
ATOM 3142 C CA . GLY A 1 442 ? -47.757 20.454 8.056 1.00 38.31 442 GLY A CA 1
ATOM 3143 C C . GLY A 1 442 ? -47.694 19.283 7.081 1.00 38.31 442 GLY A C 1
ATOM 3144 O O . GLY A 1 442 ? -46.721 19.130 6.351 1.00 38.31 442 GLY A O 1
ATOM 3145 N N . ASP A 1 443 ? -48.709 18.433 7.150 1.00 48.53 443 ASP A N 1
ATOM 3146 C CA . ASP A 1 443 ? -48.987 17.296 6.274 1.00 48.53 443 ASP A CA 1
ATOM 3147 C C . ASP A 1 443 ? -49.478 17.777 4.892 1.00 48.53 443 ASP A C 1
ATOM 3149 O O . ASP A 1 443 ? -50.160 18.801 4.813 1.00 48.53 443 ASP A O 1
ATOM 3153 N N . GLY A 1 444 ? -49.166 17.039 3.817 1.00 44.62 444 GLY A N 1
ATOM 3154 C CA . GLY A 1 444 ? -49.791 17.254 2.502 1.00 44.62 444 GLY A CA 1
ATOM 3155 C C . GLY A 1 444 ? -48.882 17.228 1.266 1.00 44.62 444 GLY A C 1
ATOM 3156 O O . GLY A 1 444 ? -48.676 18.256 0.634 1.00 44.62 444 GLY A O 1
ATOM 3157 N N . GLY A 1 445 ? -48.398 16.043 0.877 1.00 50.59 445 GLY A N 1
ATOM 3158 C CA . GLY A 1 445 ? -48.416 15.489 -0.499 1.00 50.59 445 GLY A CA 1
ATOM 3159 C C . GLY A 1 445 ? -47.923 16.254 -1.749 1.00 50.59 445 GLY A C 1
ATOM 3160 O O . GLY A 1 445 ? -47.981 15.664 -2.824 1.00 50.59 445 GLY A O 1
ATOM 3161 N N . GLY 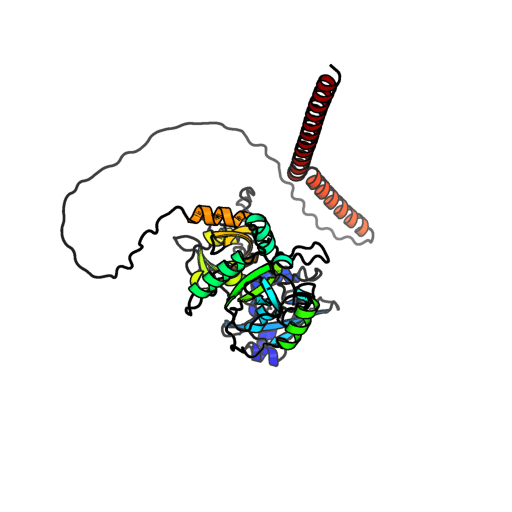A 1 446 ? -47.447 17.500 -1.673 1.00 51.41 446 GLY A N 1
ATOM 3162 C CA . GLY A 1 446 ? -46.971 18.295 -2.825 1.00 51.41 446 GLY A CA 1
ATOM 3163 C C . GLY A 1 446 ? -45.524 18.796 -2.714 1.00 51.41 446 GLY A C 1
ATOM 3164 O O . GLY A 1 446 ? -44.998 19.385 -3.657 1.00 51.41 446 GLY A O 1
ATOM 3165 N N . ASP A 1 447 ? -44.865 18.553 -1.579 1.00 53.41 447 ASP A N 1
ATOM 3166 C CA . ASP A 1 447 ? -43.564 19.150 -1.244 1.00 53.41 447 ASP A CA 1
ATOM 3167 C C . ASP A 1 447 ? -42.347 18.409 -1.822 1.00 53.41 447 ASP A C 1
ATOM 3169 O O . ASP A 1 447 ? -41.250 18.972 -1.884 1.00 53.41 447 ASP A O 1
ATOM 3173 N N . ASP A 1 448 ? -42.510 17.172 -2.298 1.00 56.16 448 ASP A N 1
ATOM 3174 C CA . ASP A 1 448 ? -41.389 16.398 -2.851 1.00 56.16 448 ASP A CA 1
ATOM 3175 C C . ASP A 1 448 ? -40.903 16.951 -4.206 1.00 56.16 448 ASP A C 1
ATOM 3177 O O . ASP A 1 448 ? -39.694 16.977 -4.474 1.00 56.16 448 ASP A O 1
ATOM 3181 N N . ASP A 1 449 ? -41.798 17.501 -5.031 1.00 55.19 449 ASP A N 1
ATOM 3182 C CA . ASP A 1 449 ? -41.411 18.131 -6.301 1.00 55.19 449 ASP A CA 1
ATOM 3183 C C . ASP A 1 449 ? -40.717 19.488 -6.080 1.00 55.19 449 ASP A C 1
ATOM 3185 O O . ASP A 1 449 ? -39.697 19.785 -6.708 1.00 55.19 449 ASP A O 1
ATOM 3189 N N . LEU A 1 450 ? -41.152 20.273 -5.091 1.00 61.00 450 LEU A N 1
ATOM 3190 C CA . LEU A 1 450 ? -40.479 21.523 -4.713 1.00 61.00 450 LEU A CA 1
ATOM 3191 C C . LEU A 1 450 ? -39.120 21.267 -4.039 1.00 61.00 450 LEU A C 1
ATOM 3193 O O . LEU A 1 450 ? -38.138 21.976 -4.295 1.00 61.00 450 LEU A O 1
ATOM 3197 N N . ALA A 1 451 ? -39.012 20.214 -3.224 1.00 65.31 451 ALA A N 1
ATOM 3198 C CA . ALA A 1 451 ? -37.759 19.821 -2.587 1.00 65.31 451 ALA A CA 1
ATOM 3199 C C . ALA A 1 451 ? -36.731 19.283 -3.598 1.00 65.31 451 ALA A C 1
ATOM 3201 O O . ALA A 1 451 ? -35.522 19.536 -3.455 1.00 65.31 451 ALA A O 1
ATOM 3202 N N . THR A 1 452 ? -37.174 18.569 -4.639 1.00 70.25 452 THR A N 1
ATOM 3203 C CA . THR A 1 452 ? -36.286 18.122 -5.721 1.00 70.25 452 THR A CA 1
ATOM 3204 C C . THR A 1 452 ? -35.808 19.292 -6.582 1.00 70.25 452 THR A C 1
ATOM 3206 O O . THR A 1 452 ? -34.608 19.357 -6.884 1.00 70.25 452 THR A O 1
ATOM 3209 N N . ASP A 1 453 ? -36.653 20.285 -6.865 1.00 72.94 453 ASP A N 1
ATOM 3210 C CA . ASP A 1 453 ? -36.253 21.491 -7.603 1.00 72.94 453 ASP A CA 1
ATOM 3211 C C . ASP A 1 453 ? -35.329 22.421 -6.801 1.00 72.94 453 ASP A C 1
ATOM 3213 O O . ASP A 1 453 ? -34.342 22.964 -7.324 1.00 72.94 453 ASP A O 1
ATOM 3217 N N . ALA A 1 454 ? -35.523 22.516 -5.485 1.00 70.81 454 ALA A N 1
ATOM 3218 C CA . ALA A 1 454 ? -34.598 23.215 -4.596 1.00 70.81 454 ALA A CA 1
ATOM 3219 C C . ALA A 1 454 ? -33.206 22.547 -4.552 1.00 70.81 454 ALA A C 1
ATOM 3221 O O . ALA A 1 454 ? -32.178 23.221 -4.412 1.00 70.81 454 ALA A O 1
ATOM 3222 N N . ARG A 1 455 ? -33.127 21.216 -4.697 1.00 77.00 455 ARG A N 1
ATOM 3223 C CA . ARG A 1 455 ? -31.842 20.499 -4.813 1.00 77.00 455 ARG A CA 1
ATOM 3224 C C . ARG A 1 455 ? -31.209 20.694 -6.189 1.00 77.00 455 ARG A C 1
ATOM 3226 O O . ARG A 1 455 ? -30.002 20.945 -6.261 1.00 77.00 455 ARG A O 1
ATOM 3233 N N . ARG A 1 456 ? -31.998 20.643 -7.266 1.00 80.50 456 ARG A N 1
ATOM 3234 C CA . ARG A 1 456 ? -31.526 20.860 -8.645 1.00 80.50 456 ARG A CA 1
ATOM 3235 C C . ARG A 1 456 ? -30.968 22.267 -8.839 1.00 80.50 456 ARG A C 1
ATOM 3237 O O . ARG A 1 456 ? -29.851 22.417 -9.332 1.00 80.50 456 ARG A O 1
ATOM 3244 N N . SER A 1 457 ? -31.660 23.292 -8.350 1.00 82.12 457 SER A N 1
ATOM 3245 C CA . SER A 1 457 ? -31.197 24.685 -8.418 1.00 82.12 457 SER A CA 1
ATOM 3246 C C . SER A 1 457 ? -29.894 24.925 -7.637 1.00 82.12 457 SER A C 1
ATOM 3248 O O . SER A 1 457 ? -29.012 25.649 -8.108 1.00 82.12 457 SER A O 1
ATOM 3250 N N . LYS A 1 458 ? -29.691 24.259 -6.489 1.00 84.75 458 LYS A N 1
ATOM 3251 C CA . LYS A 1 458 ? -28.417 24.296 -5.740 1.00 84.75 458 LYS A CA 1
ATOM 3252 C C . LYS A 1 458 ? -27.273 23.624 -6.502 1.00 84.75 458 LYS A C 1
ATOM 3254 O O . LYS A 1 458 ? -26.161 24.159 -6.522 1.00 84.75 458 LYS A O 1
ATOM 3259 N N . ILE A 1 459 ? -27.535 22.488 -7.151 1.00 83.62 459 ILE A N 1
ATOM 3260 C CA . ILE A 1 459 ? -26.548 21.796 -7.994 1.00 83.62 459 ILE A CA 1
ATOM 3261 C C . ILE A 1 459 ? -26.178 22.668 -9.197 1.00 83.62 459 ILE A C 1
ATOM 3263 O O . ILE A 1 459 ? -24.992 22.853 -9.456 1.00 83.62 459 ILE A O 1
ATOM 3267 N N . LEU A 1 460 ? -27.157 23.285 -9.864 1.00 86.38 460 LEU A N 1
ATOM 3268 C CA . LEU A 1 460 ? -26.925 24.179 -11.002 1.00 86.38 460 LEU A CA 1
ATOM 3269 C C . LEU A 1 460 ? -26.138 25.432 -10.610 1.00 86.38 460 LEU A C 1
ATOM 3271 O O . LEU A 1 460 ? -25.209 25.814 -11.318 1.00 86.38 460 LEU A O 1
ATOM 3275 N N . ARG A 1 461 ? -26.418 26.040 -9.450 1.00 86.00 461 ARG A N 1
ATOM 3276 C CA . ARG A 1 461 ? -25.609 27.161 -8.940 1.00 86.00 461 ARG A CA 1
ATOM 3277 C C . ARG A 1 461 ? -24.176 26.731 -8.636 1.00 86.00 461 ARG A C 1
ATOM 3279 O O . ARG A 1 461 ? -23.246 27.468 -8.954 1.00 86.00 461 ARG A O 1
ATOM 3286 N N . LYS A 1 462 ? -23.976 25.539 -8.065 1.00 84.31 462 LYS A N 1
ATOM 3287 C CA . LYS A 1 462 ? -22.637 24.993 -7.792 1.00 84.31 462 LYS A CA 1
ATOM 3288 C C . LYS A 1 462 ? -21.883 24.668 -9.083 1.00 84.31 462 LYS A C 1
ATOM 3290 O O . LYS A 1 462 ? -20.700 24.977 -9.173 1.00 84.31 462 LYS A O 1
ATOM 3295 N N . LEU A 1 463 ? -22.568 24.122 -10.087 1.00 83.25 463 LEU A N 1
ATOM 3296 C CA . LEU A 1 463 ? -22.015 23.858 -11.414 1.00 83.25 463 LEU A CA 1
ATOM 3297 C C . LEU A 1 463 ? -21.636 25.162 -12.122 1.00 83.25 463 LEU A C 1
ATOM 3299 O O . LEU A 1 463 ? -20.515 25.284 -12.598 1.00 83.25 463 LEU A O 1
ATOM 3303 N N . ARG A 1 464 ? -22.517 26.171 -12.109 1.00 84.50 464 ARG A N 1
ATOM 3304 C CA . ARG A 1 464 ? -22.227 27.504 -12.653 1.00 84.50 464 ARG A CA 1
ATOM 3305 C C . ARG A 1 464 ? -20.996 28.105 -11.982 1.00 84.50 464 ARG A C 1
ATOM 3307 O O . ARG A 1 464 ? -20.120 28.579 -12.685 1.00 84.50 464 ARG A O 1
ATOM 3314 N N . ARG A 1 465 ? -20.875 27.998 -10.654 1.00 84.50 465 ARG A N 1
ATOM 3315 C CA . ARG A 1 465 ? -19.710 28.495 -9.898 1.00 84.50 465 ARG A CA 1
ATOM 3316 C C . ARG A 1 465 ? -18.415 27.738 -10.208 1.00 84.50 465 ARG A C 1
ATOM 3318 O O . ARG A 1 465 ? -17.348 28.335 -10.148 1.00 84.50 465 ARG A O 1
ATOM 3325 N N . LEU A 1 466 ? -18.503 26.445 -10.532 1.00 77.50 466 LEU A N 1
ATOM 3326 C CA . LEU A 1 466 ? -17.361 25.642 -10.985 1.00 77.50 466 LEU A CA 1
ATOM 3327 C C . LEU A 1 466 ? -16.956 25.994 -12.422 1.00 77.50 466 LEU A C 1
ATOM 3329 O O . LEU A 1 466 ? -15.768 26.111 -12.700 1.00 77.50 466 LEU A O 1
ATOM 3333 N N . LEU A 1 467 ? -17.926 26.222 -13.310 1.00 75.75 467 LEU A N 1
ATOM 3334 C CA . LEU A 1 467 ? -17.688 26.603 -14.706 1.00 75.75 467 LEU A CA 1
ATOM 3335 C C . LEU A 1 467 ? -17.169 28.041 -14.842 1.00 75.75 467 LEU A C 1
ATOM 3337 O O . LEU A 1 467 ? -16.324 28.316 -15.689 1.00 75.75 467 LEU A O 1
ATOM 3341 N N . THR A 1 468 ? -17.617 28.953 -13.978 1.00 83.19 468 THR A N 1
ATOM 3342 C CA . THR A 1 468 ? -17.085 30.323 -13.890 1.00 83.19 468 THR A CA 1
ATOM 3343 C C . THR A 1 468 ? -15.900 30.434 -12.929 1.00 83.19 468 THR A C 1
ATOM 3345 O O . THR A 1 468 ? -15.444 31.537 -12.642 1.00 83.19 468 THR A O 1
ATOM 3348 N N . GLY A 1 469 ? -15.418 29.313 -12.387 1.00 88.69 469 GLY A N 1
ATOM 3349 C CA . GLY A 1 469 ? -14.297 29.288 -11.458 1.00 88.69 469 GLY A CA 1
ATOM 3350 C C . GLY A 1 469 ? -12.990 29.674 -12.147 1.00 88.69 469 GLY A C 1
ATOM 3351 O O . GLY A 1 469 ? -12.711 29.260 -13.273 1.00 88.69 469 GLY A O 1
ATOM 3352 N N . THR A 1 470 ? -12.147 30.427 -11.443 1.00 82.81 470 THR A N 1
ATOM 3353 C CA . THR A 1 470 ? -10.828 30.879 -11.924 1.00 82.81 470 THR A CA 1
ATOM 3354 C C . THR A 1 470 ? -9.905 29.720 -12.322 1.00 82.81 470 THR A C 1
ATOM 3356 O O . THR A 1 470 ? -9.056 29.875 -13.197 1.00 82.81 470 THR A O 1
ATOM 3359 N N . THR A 1 471 ? -10.102 28.532 -11.744 1.00 74.62 471 THR A 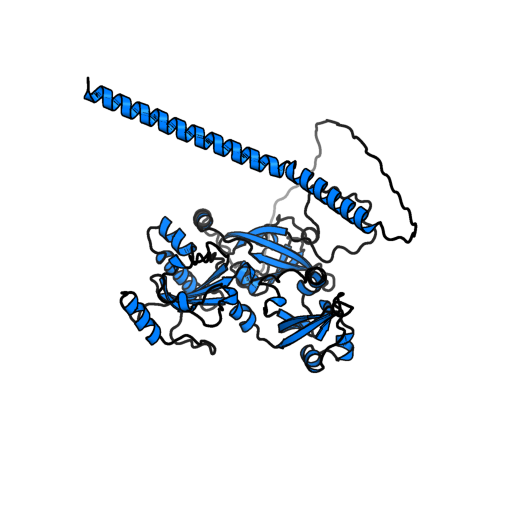N 1
ATOM 3360 C CA . THR A 1 471 ? -9.384 27.298 -12.097 1.00 74.62 471 THR A CA 1
ATOM 3361 C C . THR A 1 471 ? -9.809 26.716 -13.446 1.00 74.62 471 THR A C 1
ATOM 3363 O O . THR A 1 471 ? -8.959 26.254 -14.201 1.00 74.62 471 THR A O 1
ATOM 3366 N N . ALA A 1 472 ? -11.101 26.760 -13.784 1.00 74.81 472 ALA A N 1
ATOM 3367 C CA . ALA A 1 472 ? -11.589 26.323 -15.093 1.00 74.81 472 ALA A CA 1
ATOM 3368 C C . ALA A 1 472 ? -11.174 27.315 -16.193 1.00 74.81 472 ALA A C 1
ATOM 3370 O O . ALA A 1 472 ? -10.741 26.915 -17.275 1.00 74.81 472 ALA A O 1
ATOM 3371 N N . GLN A 1 473 ? -11.222 28.614 -15.884 1.00 84.44 473 GLN A N 1
ATOM 3372 C CA . GLN A 1 473 ? -10.777 29.672 -16.791 1.00 84.44 473 GLN A CA 1
ATOM 3373 C C . GLN A 1 473 ? -9.265 29.617 -17.054 1.00 84.44 473 GLN A C 1
ATOM 3375 O O . GLN A 1 473 ? -8.845 29.771 -18.198 1.00 84.44 473 GLN A O 1
ATOM 3380 N N . SER A 1 474 ? -8.435 29.316 -16.050 1.00 83.06 474 SER A N 1
ATOM 3381 C CA . SER A 1 474 ? -6.981 29.227 -16.249 1.00 83.06 474 SER A CA 1
ATOM 3382 C C . SER A 1 474 ? -6.572 28.064 -17.159 1.00 83.06 474 SER A C 1
ATOM 3384 O O . SER A 1 474 ? -5.656 28.218 -17.968 1.00 83.06 474 SER A O 1
ATOM 3386 N N . ALA A 1 475 ? -7.278 26.930 -17.097 1.00 80.62 475 ALA A N 1
ATOM 3387 C CA . ALA A 1 475 ? -7.066 25.814 -18.015 1.00 80.62 475 ALA A CA 1
ATOM 3388 C C . ALA A 1 475 ? -7.444 26.182 -19.462 1.00 80.62 475 ALA A C 1
ATOM 3390 O O . ALA A 1 475 ? -6.678 25.903 -20.384 1.00 80.62 475 ALA A O 1
ATOM 3391 N N . SER A 1 476 ? -8.576 26.870 -19.654 1.00 84.25 476 SER A N 1
ATOM 3392 C CA . SER A 1 476 ? -9.019 27.341 -20.975 1.00 84.25 476 SER A CA 1
ATOM 3393 C C . SER A 1 476 ? -8.054 28.370 -21.577 1.00 84.25 476 SER A C 1
ATOM 3395 O O . SER A 1 476 ? -7.673 28.267 -22.743 1.00 84.25 476 SER A O 1
ATOM 3397 N N . ILE A 1 477 ? -7.569 29.316 -20.764 1.00 87.56 477 ILE A N 1
ATOM 3398 C CA . ILE A 1 477 ? -6.586 30.316 -21.197 1.00 87.56 477 ILE A CA 1
ATOM 3399 C C . ILE A 1 477 ? -5.273 29.639 -21.607 1.00 87.56 477 ILE A C 1
ATOM 3401 O O . ILE A 1 477 ? -4.772 29.927 -22.691 1.00 87.56 477 ILE A O 1
ATOM 3405 N N . ARG A 1 478 ? -4.755 28.691 -20.808 1.00 88.62 478 ARG A N 1
ATOM 3406 C CA . ARG A 1 478 ? -3.532 27.935 -21.146 1.00 88.62 478 ARG A CA 1
ATOM 3407 C C . ARG A 1 478 ? -3.677 27.139 -22.441 1.00 88.62 478 ARG A C 1
ATOM 3409 O O . ARG A 1 478 ? -2.758 27.119 -23.259 1.00 88.62 478 ARG A O 1
ATOM 3416 N N . PHE A 1 479 ? -4.830 26.504 -22.646 1.00 92.25 479 PHE A N 1
ATOM 3417 C CA . PHE A 1 479 ? -5.113 25.780 -23.882 1.00 92.25 479 PHE A CA 1
ATOM 3418 C C . PHE A 1 479 ? -5.148 26.725 -25.089 1.00 92.25 479 PHE A C 1
ATOM 3420 O O . PHE A 1 479 ? -4.535 26.442 -26.119 1.00 92.25 479 PHE A O 1
ATOM 3427 N N . ARG A 1 480 ? -5.788 27.892 -24.949 1.00 94.88 480 ARG A N 1
ATOM 3428 C CA . ARG A 1 480 ? -5.853 28.904 -26.007 1.00 94.88 480 ARG A CA 1
ATOM 3429 C C . ARG A 1 480 ? -4.469 29.460 -26.341 1.00 94.88 480 ARG A C 1
ATOM 3431 O O . ARG A 1 480 ? -4.134 29.543 -27.518 1.00 94.88 480 ARG A O 1
ATOM 3438 N N . THR A 1 481 ? -3.639 29.771 -25.343 1.00 93.88 481 THR A N 1
ATOM 3439 C CA . THR A 1 481 ? -2.257 30.226 -25.578 1.00 93.88 481 THR A CA 1
ATOM 3440 C C . THR A 1 481 ? -1.417 29.161 -26.274 1.00 93.88 481 THR A C 1
ATOM 3442 O O . THR A 1 481 ? -0.693 29.478 -27.212 1.00 93.88 481 THR A O 1
ATOM 3445 N N . HIS A 1 482 ? -1.554 27.891 -25.879 1.00 94.88 482 HIS A N 1
ATOM 3446 C CA . HIS A 1 482 ? -0.818 26.800 -26.514 1.00 94.88 482 HIS A CA 1
ATOM 3447 C C . HIS A 1 482 ? -1.286 26.557 -27.957 1.00 94.88 482 HIS A C 1
ATOM 3449 O O . HIS A 1 482 ? -0.475 26.276 -28.833 1.00 94.88 482 HIS A O 1
ATOM 3455 N N . THR A 1 483 ? -2.585 26.708 -28.224 1.00 96.31 483 THR A N 1
ATOM 3456 C CA . THR A 1 483 ? -3.151 26.576 -29.574 1.00 96.31 483 THR A CA 1
ATOM 3457 C C . THR A 1 483 ? -2.625 27.674 -30.497 1.00 96.31 483 THR A C 1
ATOM 3459 O O . THR A 1 483 ? -2.143 27.375 -31.586 1.00 96.31 483 THR A O 1
ATOM 3462 N N . TRP A 1 484 ? -2.631 28.933 -30.046 1.00 97.25 484 TRP A N 1
ATOM 3463 C CA . TRP A 1 484 ? -2.067 30.043 -30.820 1.00 97.25 484 TRP A CA 1
ATOM 3464 C C . TRP A 1 484 ? -0.566 29.880 -31.072 1.00 97.25 484 TRP A C 1
ATOM 3466 O O . TRP A 1 484 ? -0.119 30.126 -32.187 1.00 97.25 484 TRP A O 1
ATOM 3476 N N . ALA A 1 485 ? 0.198 29.405 -30.083 1.00 96.25 485 ALA A N 1
ATOM 3477 C CA . ALA A 1 485 ? 1.624 29.136 -30.256 1.00 96.25 485 ALA A CA 1
ATOM 3478 C C . ALA A 1 485 ? 1.890 28.066 -31.332 1.00 96.25 485 ALA A C 1
ATOM 3480 O O . ALA A 1 485 ? 2.765 28.247 -32.176 1.00 96.25 485 ALA A O 1
ATOM 3481 N N . VAL A 1 486 ? 1.105 26.983 -31.348 1.00 96.06 486 VAL A N 1
ATOM 3482 C CA . VAL A 1 486 ? 1.227 25.918 -32.359 1.00 96.06 486 VAL A CA 1
ATOM 3483 C C . VAL A 1 486 ? 0.848 26.420 -33.754 1.00 96.06 486 VAL A C 1
ATOM 3485 O O . VAL A 1 486 ? 1.551 26.118 -34.714 1.00 96.06 486 VAL A O 1
ATOM 3488 N N . ILE A 1 487 ? -0.217 27.220 -33.876 1.00 97.12 487 ILE A N 1
ATOM 3489 C CA . ILE A 1 487 ? -0.618 27.821 -35.159 1.00 97.12 487 ILE A CA 1
ATOM 3490 C C . ILE A 1 487 ? 0.484 28.744 -35.693 1.00 97.12 487 ILE A C 1
ATOM 3492 O O . ILE A 1 487 ? 0.820 28.681 -36.873 1.00 97.12 487 ILE A O 1
ATOM 3496 N N . LEU A 1 488 ? 1.079 29.571 -34.830 1.00 97.25 488 LEU A N 1
ATOM 3497 C CA . LEU A 1 488 ? 2.129 30.513 -35.222 1.00 97.25 488 LEU A CA 1
ATOM 3498 C C . LEU A 1 488 ? 3.410 29.773 -35.644 1.00 97.25 488 LEU A C 1
ATOM 3500 O O . LEU A 1 488 ? 4.019 30.122 -36.656 1.00 97.25 488 LEU A O 1
ATOM 3504 N N . LEU A 1 489 ? 3.767 28.696 -34.936 1.00 97.50 489 LEU A N 1
ATOM 3505 C CA . LEU A 1 489 ? 4.866 27.807 -35.320 1.00 97.50 489 LEU A CA 1
ATOM 3506 C C . LEU A 1 489 ? 4.619 27.163 -36.691 1.00 97.50 489 LEU A C 1
ATOM 3508 O O . LEU A 1 489 ? 5.491 27.219 -37.556 1.00 97.50 489 LEU A O 1
ATOM 3512 N N . ALA A 1 490 ? 3.429 26.599 -36.912 1.00 96.31 490 ALA A N 1
ATOM 3513 C CA . ALA A 1 490 ? 3.067 25.988 -38.188 1.00 96.31 490 ALA A CA 1
ATOM 3514 C C . ALA A 1 490 ? 3.127 27.000 -39.344 1.00 96.31 490 ALA A C 1
ATOM 3516 O O . ALA A 1 490 ? 3.680 26.692 -40.398 1.00 96.31 490 ALA A O 1
ATOM 3517 N N . LEU A 1 491 ? 2.632 28.223 -39.129 1.00 98.12 491 LEU A N 1
ATOM 3518 C CA . LEU A 1 491 ? 2.686 29.298 -40.121 1.00 98.12 491 LEU A CA 1
ATOM 3519 C C . LEU A 1 491 ? 4.130 29.715 -40.428 1.00 98.12 491 LEU A C 1
ATOM 3521 O O . LEU A 1 491 ? 4.480 29.904 -41.589 1.00 98.12 491 LEU A O 1
ATOM 3525 N N . THR A 1 492 ? 4.989 29.778 -39.409 1.00 97.69 492 THR A N 1
ATOM 3526 C CA . THR A 1 492 ? 6.415 30.105 -39.573 1.00 97.69 492 THR A CA 1
ATOM 3527 C C . THR A 1 492 ? 7.124 29.049 -40.415 1.00 97.69 492 THR A C 1
ATOM 3529 O O . THR A 1 492 ? 7.809 29.384 -41.379 1.00 97.69 492 THR A O 1
ATOM 3532 N N . VAL A 1 493 ? 6.906 27.767 -40.106 1.00 98.00 493 VAL A N 1
ATOM 3533 C CA . VAL A 1 493 ? 7.450 26.648 -40.891 1.00 98.00 493 VAL A CA 1
ATOM 3534 C C . VAL A 1 493 ? 6.970 26.719 -42.341 1.00 98.00 493 VAL A C 1
ATOM 3536 O O . VAL A 1 493 ? 7.760 26.505 -43.257 1.00 98.00 493 VAL A O 1
ATOM 3539 N N . HIS A 1 494 ? 5.701 27.070 -42.564 1.00 98.06 494 HIS A N 1
ATOM 3540 C CA . HIS A 1 494 ? 5.139 27.181 -43.907 1.00 98.06 494 HIS A CA 1
ATOM 3541 C C . HIS A 1 494 ? 5.775 28.318 -44.720 1.00 98.06 494 HIS A C 1
ATOM 3543 O O . HIS A 1 494 ? 6.145 28.114 -45.874 1.00 98.06 494 HIS A O 1
ATOM 3549 N N . VAL A 1 495 ? 5.969 29.493 -44.110 1.00 98.06 495 VAL A N 1
ATOM 3550 C CA . VAL A 1 495 ? 6.622 30.647 -44.755 1.00 98.06 495 VAL A CA 1
ATOM 3551 C C . VAL A 1 495 ? 8.083 30.339 -45.088 1.00 98.06 495 VAL A C 1
ATOM 3553 O O . VAL A 1 495 ? 8.530 30.623 -46.198 1.00 98.06 495 VAL A O 1
ATOM 3556 N N . VAL A 1 496 ? 8.818 29.709 -44.165 1.00 97.81 496 VAL A N 1
ATOM 3557 C CA . VAL A 1 496 ? 10.209 29.290 -44.407 1.00 97.81 496 VAL A CA 1
ATOM 3558 C C . VAL A 1 496 ? 10.274 28.259 -45.533 1.00 97.81 496 VAL A C 1
ATOM 3560 O O . VAL A 1 496 ? 11.082 28.406 -46.447 1.00 97.81 496 VAL A O 1
ATOM 3563 N N . GLY A 1 497 ? 9.393 27.254 -45.519 1.00 96.88 497 GLY A N 1
ATOM 3564 C CA . GLY A 1 497 ? 9.304 26.258 -46.587 1.00 96.88 497 GLY A CA 1
ATOM 3565 C C . GLY A 1 497 ? 9.029 26.893 -47.952 1.00 96.88 497 GLY A C 1
ATOM 3566 O O . GLY A 1 497 ? 9.715 26.583 -48.925 1.00 96.88 497 GLY A O 1
ATOM 3567 N N . PHE A 1 498 ? 8.091 27.840 -48.019 1.00 98.12 498 PHE A N 1
ATOM 3568 C CA . PHE A 1 498 ? 7.788 28.582 -49.243 1.00 98.12 498 PHE A CA 1
ATOM 3569 C C . PHE A 1 498 ? 8.986 29.401 -49.750 1.00 98.12 498 PHE A C 1
ATOM 3571 O O . PHE A 1 498 ? 9.273 29.388 -50.948 1.00 98.12 498 PHE A O 1
ATOM 3578 N N . ALA A 1 499 ? 9.720 30.072 -48.856 1.00 97.44 499 ALA A N 1
ATOM 3579 C CA . ALA A 1 499 ? 10.911 30.844 -49.213 1.00 97.44 499 ALA A CA 1
ATOM 3580 C C . ALA A 1 499 ? 12.045 29.951 -49.750 1.00 97.44 499 ALA A C 1
ATOM 3582 O O . ALA A 1 499 ? 12.676 30.278 -50.756 1.00 97.44 499 ALA A O 1
ATOM 3583 N N . VAL A 1 500 ? 12.276 28.791 -49.128 1.00 97.62 500 VAL A N 1
ATOM 3584 C CA . VAL A 1 500 ? 13.285 27.820 -49.588 1.00 97.62 500 VAL A CA 1
ATOM 3585 C C . VAL A 1 500 ? 12.916 27.251 -50.958 1.00 97.62 500 VAL A C 1
ATOM 3587 O O . VAL A 1 500 ? 13.756 27.200 -51.851 1.00 97.62 500 VAL A O 1
ATOM 3590 N N . ILE A 1 501 ? 11.654 26.870 -51.164 1.00 97.75 501 ILE A N 1
ATOM 3591 C CA . ILE A 1 501 ? 11.198 26.354 -52.462 1.00 97.75 501 ILE A CA 1
ATOM 3592 C C . ILE A 1 501 ? 11.306 27.441 -53.538 1.00 97.75 501 ILE A C 1
ATOM 3594 O O . ILE A 1 501 ? 11.813 27.180 -54.626 1.00 97.75 501 ILE A O 1
ATOM 3598 N N . SER A 1 502 ? 10.896 28.674 -53.230 1.00 97.44 502 SER A N 1
ATOM 3599 C CA . SER A 1 502 ? 10.957 29.792 -54.180 1.00 97.44 502 SER A CA 1
ATOM 3600 C C . SER A 1 502 ? 12.392 30.124 -54.594 1.00 97.44 502 SER A C 1
ATOM 3602 O O . SER A 1 502 ? 12.651 30.326 -55.779 1.00 97.44 502 SER A O 1
ATOM 3604 N N . THR A 1 503 ? 13.340 30.123 -53.651 1.00 96.19 503 THR A N 1
ATOM 3605 C CA . THR A 1 503 ? 14.761 30.365 -53.960 1.00 96.19 503 THR A CA 1
ATOM 3606 C C . THR A 1 503 ? 15.373 29.236 -54.790 1.00 96.19 503 THR A C 1
ATOM 3608 O O . THR A 1 503 ? 16.136 29.513 -55.712 1.00 96.19 503 THR A O 1
ATOM 3611 N N . GLN A 1 504 ? 14.997 27.976 -54.540 1.00 96.12 504 GLN A N 1
ATOM 3612 C CA . GLN A 1 504 ? 15.432 26.848 -55.373 1.00 96.12 504 GLN A CA 1
ATOM 3613 C C . GLN A 1 504 ? 14.852 26.883 -56.789 1.00 96.12 504 GLN A C 1
ATOM 3615 O O . GLN A 1 504 ? 15.530 26.499 -57.736 1.00 96.12 504 GLN A O 1
ATOM 3620 N N . ILE A 1 505 ? 13.605 27.327 -56.959 1.00 97.06 505 ILE A N 1
ATOM 3621 C CA . ILE A 1 505 ? 13.016 27.485 -58.293 1.00 97.06 505 ILE A CA 1
ATOM 3622 C C . ILE A 1 505 ? 13.755 28.594 -59.045 1.00 97.06 505 ILE A C 1
ATOM 3624 O O . ILE A 1 505 ? 14.186 28.380 -60.173 1.00 97.06 505 ILE A O 1
ATOM 3628 N N . GLN A 1 506 ? 13.975 29.749 -58.412 1.00 96.12 506 GLN A N 1
ATOM 3629 C CA . GLN A 1 506 ? 14.708 30.850 -59.040 1.00 96.12 506 GLN A CA 1
ATOM 3630 C C . GLN A 1 506 ? 16.132 30.450 -59.440 1.00 96.12 506 GLN A C 1
ATOM 3632 O O . GLN A 1 506 ? 16.554 30.796 -60.534 1.00 96.12 506 GLN A O 1
ATOM 3637 N N . SER A 1 507 ? 16.846 29.671 -58.620 1.00 96.00 507 SER A N 1
ATOM 3638 C CA . SER A 1 507 ? 18.207 29.230 -58.955 1.00 96.00 507 SER A CA 1
ATOM 3639 C C . SER A 1 507 ? 18.284 28.188 -60.072 1.00 96.00 507 SER A C 1
ATOM 3641 O O . SER A 1 507 ? 19.356 27.991 -60.634 1.00 96.00 507 SER A O 1
ATOM 3643 N N . ARG A 1 508 ? 17.181 27.493 -60.383 1.00 94.06 508 ARG A N 1
ATOM 3644 C CA . ARG A 1 508 ? 17.132 26.511 -61.479 1.00 94.06 508 ARG A CA 1
ATOM 3645 C C . ARG A 1 508 ? 16.676 27.086 -62.816 1.00 94.06 508 ARG A C 1
ATOM 3647 O O . ARG A 1 508 ? 16.923 26.446 -63.833 1.00 94.06 508 ARG A O 1
ATOM 3654 N N . TYR A 1 509 ? 15.972 28.215 -62.804 1.00 91.44 509 TYR A N 1
ATOM 3655 C CA . TYR A 1 509 ? 15.385 28.824 -64.004 1.00 91.44 509 TYR A CA 1
ATOM 3656 C C . TYR A 1 509 ? 15.967 30.205 -64.355 1.00 91.44 509 TYR A C 1
ATOM 3658 O O . TYR A 1 509 ? 15.569 30.768 -65.373 1.00 91.44 509 TYR A O 1
ATOM 3666 N N . ALA A 1 510 ? 16.872 30.743 -63.534 1.00 72.50 510 ALA A N 1
ATOM 3667 C CA . ALA A 1 510 ? 17.779 31.835 -63.895 1.00 72.50 510 ALA A CA 1
ATOM 3668 C C . ALA A 1 510 ? 19.083 31.252 -64.448 1.00 72.50 510 ALA A C 1
ATOM 3670 O O . ALA A 1 510 ? 19.635 31.869 -65.385 1.00 72.50 510 ALA A O 1
#

pLDDT: mean 70.12, std 22.03, range [25.03, 98.12]

InterPro domains:
  IPR000014 PAS domain [PS50112] (1-27)
  IPR035965 PAS domain superfamily [SSF55785] (2-93)
  IPR052994 Tiny macrocysts signaling regulators [PTHR31600] (1-506)

Radius of gyration: 30.62 Å; chains: 1; bounding box: 92×80×96 Å

Sequence (510 aa):
MVIDKKGRIQYATSALARMLGYPTAQLSMLELSAIVPPPYGQLHPGYMKDLSKPPPPSSCRAGGVVRLMRANGATMPATLKISISQEGESTGHHVVLPSSEAASFDRVRLELTVTQAGLVEAASAGATKAVFGFSPQALVGKQLSAVINAFDEWGQKFGDDGAGLLVALGVRAAEGGAAADAAWRTSAMALALQQRRRIQPALMQVKLHEPGSATAGDGLASAEGVAAAAAAAGIEAPRPQDARLRVVLWRADAVAGVVEVSGGPAGLAVTRADDAAGLIFGACPKALLKRSAASLLGLPKTAKPADLLTGSDHNSKRGALKAGTGSAPKVGPRKRLTGRHADGAPLLLEIQAAAKHAQGTRRLAVLIKATDPLRIAQWAEADARTELGPPSETSFGGNSSRGPSGPGAPQGPAGASWAGGGLLDIESEASQSEAGQGDGGGDGGGDDDLATDARRSKILRKLRRLLTGTTAQSASIRFRTHTWAVILLALTVHVVGFAVISTQIQSRYA

Organism: NCBI:txid145388

Foldseek 3Di:
DKAFLQQQQCADDPVVCVVQVHDRVVNNRDGQLVFADPPCSVCVNVVSVVVPDDDFLQDLCVQAWGWTAHPVRDTFTWRWHWDWDPDPTTMIDIDTGGDDPVLRQLQQKKKFKAFLLQATQWIFPSHDCSRPVDHRVVSHRPGNCLFAVQLVLVCVVPVGSSSVVLVVLAVVQVVVDPPDARFAFQAFRQGPPVPPPDGFGKGKGKHWDDPPPPPPPGPIDDSVVSQVSCVVVVHPRDDPPTTIMMMMMGGLSNQKWKWKWFQDPQGIFTQFIDVSVCNQQRHGRVVRGRPHPCQQFVHPSNDHPLPLQEDPPPPDPPDPVPPPPDDRRQKHDWDWHFHAHPLRFTFTKTKIWGFDDDPPTGMIMIMITGDDHDHCVSVVVSVVVVPPDDDDDPDPDDDDDDDDDDDDDDDDDDDDDDDDDDDDDDDDDDDDDDDDDDDDDDDDDDCVVVVVVVVVVVVVVVVVCVCPPPVVVVVVVVVVVVVVVVVVVVVVVVVVVVVVVVVVVVVVPD

Secondary structure (DSSP, 8-state):
-EE-TTSBEEE--HHHHHHHT--HHHHTTSBGGGSS-TTHHHHHHHHHHTTTSPPPTTSGGGT-EEEEEPTTS-EEEE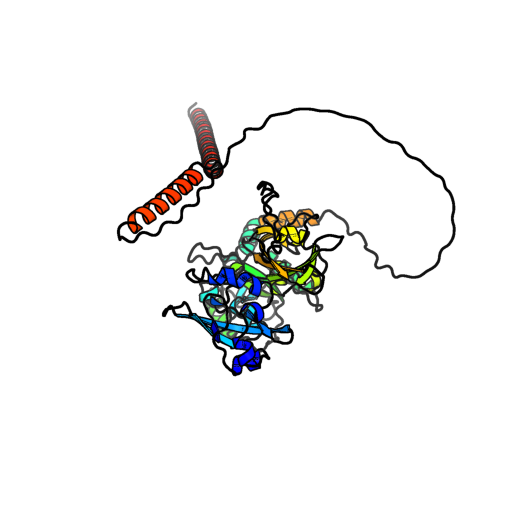EEEEEEE-SSS-EEEEEEEE--SHHHHHTTEEEEEE-TT-BEEEE-TTS-HHHHSS-GGGGTTSBGGGT-HHHHHHHHHHTSSSHHHHHHHHHHHHHT-TTT---EEEEEEE---TTS----EEEEEEEEE-TT---TT--PPPHHHHHHHHHHTTPPPPPTTSPEEEEEEEETTT--EEEEEEEETTEEEEEEE-HHHHHHHTS-HHHHTTSBHHHHHT--TT--HHHHHS---TT----GGG-SS----SBPPPEEEEEE-TTS-EEEEEEEEEEEEETTEEEEEEEEEE-SPPPTHHHHHHHHHHSSS-------------------------------------------------------S-HHHHHHHHHHHHHHHHHHHHHTSHHHHHHHHHHHHHHHHHHHHHHHHHHHHHHHHHHHHHHHH-